Protein AF-A0A4Q2CX83-F1 (afdb_monomer)

Sequence (732 aa):
QSDDSAEPEVEARKTPGPSMASLGTGQSDDDSAEQQGPETEATAHQNNQHPQAMTNVGNTLQAPNEDTPAGISADATKPARRKNPEREASSMPPVKPAGDNRPIKPKNPKRHASILAQTPENEVIFVDLEDLAPKDEEERLKIMKDVITVVKVEDSSVDSQADLEGGTTPSLQLGVLVERYSEETKEMELWDGQGRCHRYKPCVHLKEDYAAWFSIYEACASNYTDTRCLGQPRPKFIDDPQGSLFRCLRQDEYDVMTASEVQKILSSQSIVITQSTGPNIRFDASGIASLNTSLTRETDIQDQSIPDEHGDFSVRVRRGTPKDLLNCSGAPSGMKKSLNALSFPNPLAGIHPSAYATDVRAFFRTGKDKHCVRTLPTEDIRFGLAATEGAHHYWHIDSRGEGTFVRVATGKKIWTLAAPIDPSDVSSTAIWSVDLDVRWLDWSKWRAEMILLNAGDTLTMVLGDIEELDFGHIPDVATTAGLSDFLIFACGIELQNCLCNTSYRPTENPILIETLSKKNSLSPDEALWKYDVSSMPHEARVHNIASRARVRVILREIFSQIVVMDGAGAVQEPWKFLFFPTLAWYIHALKGYYERSFGQDSLAAKELSKEDVPDWNIFYRQLEWTSRRWPELKPLVDDLEQQNVVADNLVYALPPFTILPRDATKAKGDVETGDELFMLGMREGDASYLSVYASCAKFNPLPASGLRRKFEEDEDDGAQAKVQSHKRRREK

Foldseek 3Di:
DYDDDDDDDDDDDDDDDDDDDDDDDDDDDDDDDDDDDDDDDDDDDDDDDDDDDDDDDDDDDDDDDDDDDDDDDDDDDDDDDDDDDDDDDDDDDDDDDDDDDDDDDDDDDDDDDDPDDDDDDDDDDFDALVNVLVDDPVVLVVVVVVVVVVVVVPDVPPPVCVCVVPDPFAADDFPDFAAWPLVPFDWAWFAALVGDTDIDRFTARDPLLVVLVVLLRVLQQVCFDPPVPPRHTHGCCVVPVPPHQAPRDEPVRVVPDALLVVLLCLQRHWYKYPPADDDQAELAPSNLVSQVDDQFDKAWKFFRSDDADVLHSVNRIHIDGNVRLSVLQPDDPSRRTWIKGAFSFDQSHDDDDDSFQVVSVCCVVPCPDPPDPVDDSRRVQDGDIGTHRNHDDFDDQPPLNDWDKDAQQAAKDKDKDKAFPPLQCLQFLQCPALVDDRSDDDSVGIRMHMHMGHNNMMITHHRGHDDSPDRSDCQPLLFPVSVQVLLVVLLCLLCVLLSDLQQQAADPDVLLLVLQCVVPVHHSVRSVLQASRGNDDPSNLLSSLLSNLVSVVVVVVSQLFKFKAFPVRHTDRCCLQPRLLLSLLQLQLSVLSLCRHQNPPRPNVVVDDPSPRRDPSSSNVSSVQSQVLDPSNVVSNVVCVVVVPDNRGSDDPRGHMHMDGDPCPPDPPPDQDPVSSSVSRDTSNSVSSVVSVVVSVVVDPPPPVPPPDDPPPPPCPPDDDDDDDDDDDDDD

Secondary structure (DSSP, 8-state):
-------------------------------------------------------------PPPPP-----------PPP-PPPPP-PPPPPPPPPP-----PPPP-PPPPP--------SS------HHHHTT--HHHHHHHHHHHHHHHHHH----HHHHHHHH--PPBP--S-----GGGGPPPEEEEBTTS-EEEE----S-HHHHHHHHHHHHHHHHTSB--TTTSS-B-HHHH-SSSSSEEEEEHHHHTT--HHHHHHHTTT-EEEEES-------SSHHHHTTSSS-TT--EEEEETTSPPBTTB-GGGEEEE-HHHHHHHHTS-GGG---EEEEEEE-TT---PPPSS-HHHHHHHHHTTSTTS-SS--HHHH-EEEEE-TT----S-PPGGG---EEE--SSEEEEEEEEESSGGGGGBTTTTTTT--SSS--TTTEEEEEEEEETT-EEEPPPS---TT--SSSP-TTSHHHHHHHHHHHHHHHHGGGG-GGGTSBP--HHHHHHHHHHHT--HHHHHHHTT-BS--HHHHHHHHHHHHHHHHHHHHHHHHEEEEETT--EE-HIIIIIHHHHHHHHHHHHHHHHHHHSTT-SHHHHS-TTTSPPHHHHHHHHHHHHHTSTTHHHHHHHHHHTT----BS---PPPEEEEE------------HHHHHHHH--HHHHHHHHHHHHHHHH-----SS--------------------------

pLDDT: mean 73.63, std 24.72, range [24.19, 98.38]

Radius of gyration: 35.77 Å; Cα contacts (8 Å, |Δi|>4): 859; chains: 1; bounding box: 147×89×97 Å

Structure (mmCIF, N/CA/C/O backbone):
data_AF-A0A4Q2CX83-F1
#
_entry.id   AF-A0A4Q2CX83-F1
#
loop_
_atom_site.group_PDB
_atom_site.id
_atom_site.type_symbol
_atom_site.label_atom_id
_atom_site.label_alt_id
_atom_site.label_comp_id
_atom_site.label_asym_id
_atom_site.label_entity_id
_atom_site.label_seq_id
_atom_site.pdbx_PDB_ins_code
_atom_site.Cartn_x
_atom_site.Cartn_y
_atom_site.Cartn_z
_atom_site.occupancy
_atom_site.B_iso_or_equiv
_atom_site.auth_seq_id
_atom_site.auth_comp_id
_atom_site.auth_asym_id
_atom_site.auth_atom_id
_atom_site.pdbx_PDB_model_num
ATOM 1 N N . GLN A 1 1 ? 44.000 -29.930 -49.676 1.00 34.66 1 GLN A N 1
ATOM 2 C CA . GLN A 1 1 ? 45.086 -29.331 -50.473 1.00 34.66 1 GLN A CA 1
ATOM 3 C C . GLN A 1 1 ? 45.389 -27.966 -49.870 1.00 34.66 1 GLN A C 1
ATOM 5 O O . GLN A 1 1 ? 44.707 -27.013 -50.217 1.00 34.66 1 GLN A O 1
ATOM 10 N N . SER A 1 2 ? 46.314 -27.824 -48.927 1.00 31.89 2 SER A N 1
ATOM 11 C CA . SER A 1 2 ? 47.031 -28.816 -48.092 1.00 31.89 2 SER A CA 1
ATOM 12 C C . SER A 1 2 ? 47.920 -28.025 -47.121 1.00 31.89 2 SER A C 1
ATOM 14 O O . SER A 1 2 ? 48.498 -27.042 -47.573 1.00 31.89 2 SER A O 1
ATOM 16 N N . ASP A 1 3 ? 47.934 -28.414 -45.840 1.00 38.78 3 ASP A N 1
ATOM 17 C CA . ASP A 1 3 ? 49.103 -28.816 -45.014 1.00 38.78 3 ASP A CA 1
ATOM 18 C C . ASP A 1 3 ? 50.412 -27.986 -45.170 1.00 38.78 3 ASP A C 1
ATOM 20 O O . ASP A 1 3 ? 50.808 -27.645 -46.279 1.00 38.78 3 ASP A O 1
ATOM 24 N N . ASP A 1 4 ? 51.172 -27.589 -44.140 1.00 40.78 4 ASP A N 1
ATOM 25 C CA . ASP A 1 4 ? 51.413 -28.078 -42.761 1.00 40.78 4 ASP A CA 1
ATOM 26 C C . ASP A 1 4 ? 51.651 -26.863 -41.811 1.00 40.78 4 ASP A C 1
ATOM 28 O O . ASP A 1 4 ? 51.996 -25.788 -42.300 1.00 40.78 4 ASP A O 1
ATOM 32 N N . SER A 1 5 ? 51.400 -26.823 -40.489 1.00 42.44 5 SER A N 1
ATOM 33 C CA . SER A 1 5 ? 51.542 -27.734 -39.322 1.00 42.44 5 SER A CA 1
ATOM 34 C C . SER A 1 5 ? 52.844 -27.542 -38.499 1.00 42.44 5 SER A C 1
ATOM 36 O O . SER A 1 5 ? 53.942 -27.573 -39.049 1.00 42.44 5 SER A O 1
ATOM 38 N N . ALA A 1 6 ? 52.703 -27.285 -37.180 1.00 32.19 6 ALA A N 1
ATOM 39 C CA . ALA A 1 6 ? 53.741 -27.369 -36.129 1.00 32.19 6 ALA A CA 1
ATOM 40 C C . ALA A 1 6 ? 53.167 -27.071 -34.713 1.00 32.19 6 ALA A C 1
ATOM 42 O O . ALA A 1 6 ? 52.723 -25.954 -34.454 1.00 32.19 6 ALA A O 1
ATOM 43 N N . GLU A 1 7 ? 53.245 -28.035 -33.787 1.00 39.78 7 GLU A N 1
ATOM 44 C CA . GLU A 1 7 ? 53.221 -27.823 -32.317 1.00 39.78 7 GLU A CA 1
ATOM 45 C C . GLU A 1 7 ? 54.660 -28.004 -31.750 1.00 39.78 7 GLU A C 1
ATOM 47 O O . GLU A 1 7 ? 55.573 -28.245 -32.552 1.00 39.78 7 GLU A O 1
ATOM 52 N N . PRO A 1 8 ? 54.926 -27.870 -30.425 1.00 52.19 8 PRO A N 1
ATOM 53 C CA . PRO A 1 8 ? 54.722 -29.026 -29.525 1.00 52.19 8 PRO A CA 1
ATOM 54 C C . PRO A 1 8 ? 54.350 -28.729 -28.043 1.00 52.19 8 PRO A C 1
ATOM 56 O O . PRO A 1 8 ? 54.539 -27.627 -27.539 1.00 52.19 8 PRO A O 1
ATOM 59 N N . GLU A 1 9 ? 53.855 -29.785 -27.378 1.00 31.70 9 GLU A N 1
ATOM 60 C CA . GLU A 1 9 ? 54.014 -30.250 -25.969 1.00 31.70 9 GLU A CA 1
ATOM 61 C C . GLU A 1 9 ? 54.368 -29.234 -24.843 1.00 31.70 9 GLU A C 1
ATOM 63 O O . GLU A 1 9 ? 55.330 -28.481 -24.937 1.00 31.70 9 GLU A O 1
ATOM 68 N N . VAL A 1 10 ? 53.636 -29.107 -23.719 1.00 35.09 10 VAL A N 1
ATOM 69 C CA . VAL A 1 10 ? 53.186 -30.085 -22.684 1.00 35.09 10 VAL A CA 1
ATOM 70 C C . VAL A 1 10 ? 54.284 -30.542 -21.700 1.00 35.09 10 VAL A C 1
ATOM 72 O O . VAL A 1 10 ? 55.057 -31.442 -21.998 1.00 35.09 10 VAL A O 1
ATOM 75 N N . GLU A 1 11 ? 54.228 -30.046 -20.452 1.00 28.44 11 GLU A N 1
ATOM 76 C CA . GLU A 1 11 ? 54.515 -30.843 -19.239 1.00 28.44 11 GLU A CA 1
ATOM 77 C C . GLU A 1 11 ? 53.753 -30.286 -18.006 1.00 28.44 11 GLU A C 1
ATOM 79 O O . GLU A 1 11 ? 53.008 -29.312 -18.135 1.00 28.44 11 GLU A O 1
ATOM 84 N N . ALA A 1 12 ? 53.819 -30.938 -16.831 1.00 30.22 12 ALA A N 1
ATOM 85 C CA . ALA A 1 12 ? 52.777 -30.804 -15.796 1.00 30.22 12 ALA A CA 1
ATOM 86 C C . ALA A 1 12 ? 53.222 -30.964 -14.318 1.00 30.22 12 ALA A C 1
ATOM 88 O O . ALA A 1 12 ? 54.310 -31.440 -14.016 1.00 30.22 12 ALA A O 1
ATOM 89 N N . ARG A 1 13 ? 52.258 -30.713 -13.404 1.00 29.64 13 ARG A N 1
ATOM 90 C CA . ARG A 1 13 ? 52.154 -31.179 -11.992 1.00 29.64 13 ARG A CA 1
ATOM 91 C C . ARG A 1 13 ? 53.110 -30.597 -10.922 1.00 29.64 13 ARG A C 1
ATOM 93 O O . ARG A 1 13 ? 54.205 -31.121 -10.737 1.00 29.64 13 ARG A O 1
ATOM 100 N N . LYS A 1 14 ? 52.555 -29.804 -9.983 1.00 27.80 14 LYS A N 1
ATOM 101 C CA . LYS A 1 14 ? 52.144 -30.272 -8.621 1.00 27.80 14 LYS A CA 1
ATOM 102 C C . LYS A 1 14 ? 51.639 -29.151 -7.693 1.00 27.80 14 LYS A C 1
ATOM 104 O O . LYS A 1 14 ? 52.193 -28.063 -7.671 1.00 27.80 14 LYS A O 1
ATOM 109 N N . THR A 1 15 ? 50.657 -29.484 -6.852 1.00 36.75 15 THR A N 1
ATOM 110 C CA . THR A 1 15 ? 50.364 -28.813 -5.567 1.00 36.75 15 THR A CA 1
ATOM 111 C C . THR A 1 15 ? 51.255 -29.394 -4.452 1.00 36.75 15 THR A C 1
ATOM 113 O O . THR A 1 15 ? 51.745 -30.522 -4.596 1.00 36.75 15 THR A O 1
ATOM 116 N N . PRO A 1 16 ? 51.526 -28.637 -3.370 1.00 32.84 16 PRO A N 1
ATOM 117 C CA . PRO A 1 16 ? 50.689 -28.752 -2.163 1.00 32.84 16 PRO A CA 1
ATOM 118 C C . PRO A 1 16 ? 50.473 -27.419 -1.400 1.00 32.84 16 PRO A C 1
ATOM 120 O O . PRO A 1 16 ? 51.129 -26.419 -1.667 1.00 32.84 16 PRO A O 1
ATOM 123 N N . GLY A 1 17 ? 49.591 -27.433 -0.395 1.00 26.27 17 GLY A N 1
ATOM 124 C CA . GLY A 1 17 ? 49.639 -26.521 0.767 1.00 26.27 17 GLY A CA 1
ATOM 125 C C . GLY A 1 17 ? 49.814 -27.351 2.051 1.00 26.27 17 GLY A C 1
ATOM 126 O O . GLY A 1 17 ? 50.262 -28.495 1.948 1.00 26.27 17 GLY A O 1
ATOM 127 N N . PRO A 1 18 ? 49.337 -26.906 3.228 1.00 52.50 18 PRO A N 1
ATOM 128 C CA . PRO A 1 18 ? 49.248 -25.539 3.757 1.00 52.50 18 PRO A CA 1
ATOM 129 C C . PRO A 1 18 ? 50.040 -25.398 5.090 1.00 52.50 18 PRO A C 1
ATOM 131 O O . PRO A 1 18 ? 50.515 -26.390 5.639 1.00 52.50 18 PRO A O 1
ATOM 134 N N . SER A 1 19 ? 50.146 -24.193 5.668 1.00 26.09 19 SER A N 1
ATOM 135 C CA . SER A 1 19 ? 50.597 -24.004 7.066 1.00 26.09 19 SER A CA 1
ATOM 136 C C . SER A 1 19 ? 50.026 -22.720 7.688 1.00 26.09 19 SER A C 1
ATOM 138 O O . SER A 1 19 ? 49.602 -21.823 6.963 1.00 26.09 19 SER A O 1
ATOM 140 N N . MET A 1 20 ? 50.001 -22.644 9.023 1.00 26.89 20 MET A N 1
ATOM 141 C CA . MET A 1 20 ? 49.438 -21.538 9.817 1.00 26.89 20 MET A CA 1
ATOM 142 C C . MET A 1 20 ? 50.516 -20.670 10.497 1.00 26.89 20 MET A C 1
ATOM 144 O O . MET A 1 20 ? 51.664 -21.096 10.603 1.00 26.89 20 MET A O 1
ATOM 148 N N . ALA A 1 21 ? 50.054 -19.558 11.097 1.00 26.38 21 ALA A N 1
ATOM 149 C CA . ALA A 1 21 ? 50.660 -18.825 12.225 1.00 26.38 21 ALA A CA 1
ATOM 150 C C . ALA A 1 21 ? 51.929 -17.978 11.936 1.00 26.38 21 ALA A C 1
ATOM 152 O O . ALA A 1 21 ? 52.678 -18.272 11.015 1.00 26.38 21 ALA A O 1
ATOM 153 N N . SER A 1 22 ? 52.268 -16.926 12.704 1.00 24.97 22 SER A N 1
ATOM 154 C CA . SER A 1 22 ? 51.483 -16.008 13.574 1.00 24.97 22 SER A CA 1
ATOM 155 C C . SER A 1 22 ? 52.403 -14.914 14.157 1.00 24.97 22 SER A C 1
ATOM 157 O O . SER A 1 22 ? 53.500 -15.275 14.569 1.00 24.97 22 SER A O 1
ATOM 159 N N . LEU A 1 23 ? 51.896 -13.683 14.364 1.00 26.09 23 LEU A N 1
ATOM 160 C CA . LEU A 1 23 ? 52.463 -12.612 15.230 1.00 26.09 23 LEU A CA 1
ATOM 161 C C . LEU A 1 23 ? 53.869 -12.061 14.860 1.00 26.09 23 LEU A C 1
ATOM 163 O O . LEU A 1 23 ? 54.742 -12.792 14.412 1.00 26.09 23 LEU A O 1
ATOM 167 N N . GLY A 1 24 ? 54.123 -10.763 15.102 1.00 24.19 24 GLY A N 1
ATOM 168 C CA . GLY A 1 24 ? 55.464 -10.174 14.901 1.00 24.19 24 GLY A CA 1
ATOM 169 C C . GLY A 1 24 ? 55.530 -8.640 14.853 1.00 24.19 24 GLY A C 1
ATOM 170 O O . GLY A 1 24 ? 55.599 -8.055 13.782 1.00 24.19 24 GLY A O 1
ATOM 171 N N . THR A 1 25 ? 55.520 -8.000 16.021 1.00 27.34 25 THR A N 1
ATOM 172 C CA . THR A 1 25 ? 55.659 -6.547 16.275 1.00 27.34 25 THR A CA 1
ATOM 173 C C . THR A 1 25 ? 56.993 -5.904 15.845 1.00 27.34 25 THR A C 1
ATOM 175 O O . THR A 1 25 ? 58.035 -6.546 15.957 1.00 27.34 25 THR A O 1
ATOM 178 N N . GLY A 1 26 ? 56.970 -4.596 15.538 1.00 25.73 26 GLY A N 1
ATOM 179 C CA . GLY A 1 26 ? 58.136 -3.690 15.409 1.00 25.73 26 GLY A CA 1
ATOM 180 C C . GLY A 1 26 ? 57.902 -2.654 14.294 1.00 25.73 26 GLY A C 1
ATOM 181 O O . GLY A 1 26 ? 57.670 -3.072 13.166 1.00 25.73 26 GLY A O 1
ATOM 182 N N . GLN A 1 27 ? 57.806 -1.330 14.477 1.00 27.36 27 GLN A N 1
ATOM 183 C CA . GLN A 1 27 ? 58.277 -0.340 15.473 1.00 27.36 27 GLN A CA 1
ATOM 184 C C . GLN A 1 27 ? 59.699 0.225 15.251 1.00 27.36 27 GLN A C 1
ATOM 186 O O . GLN A 1 27 ? 60.683 -0.352 15.707 1.00 27.36 27 GLN A O 1
ATOM 191 N N . SER A 1 28 ? 59.732 1.397 14.603 1.00 29.75 28 SER A N 1
ATOM 192 C CA . SER A 1 28 ? 60.706 2.507 14.689 1.00 29.75 28 SER A CA 1
ATOM 193 C C . SER A 1 28 ? 60.140 3.624 13.780 1.00 29.75 28 SER A C 1
ATOM 195 O O . SER A 1 28 ? 59.914 3.331 12.605 1.00 29.75 28 SER A O 1
ATOM 197 N N . ASP A 1 29 ? 59.688 4.806 14.210 1.00 28.02 29 ASP A N 1
ATOM 198 C CA . ASP A 1 29 ? 60.193 5.819 15.169 1.00 28.02 29 ASP A CA 1
ATOM 199 C C . ASP A 1 29 ? 61.267 6.761 14.562 1.00 28.02 29 ASP A C 1
ATOM 201 O O . ASP A 1 29 ? 62.031 6.342 13.693 1.00 28.02 29 ASP A O 1
ATOM 205 N N . ASP A 1 30 ? 61.264 8.019 15.040 1.00 31.08 30 ASP A N 1
ATOM 206 C CA . ASP A 1 30 ? 62.107 9.192 14.695 1.00 31.08 30 ASP A CA 1
ATOM 207 C C . ASP A 1 30 ? 61.938 9.766 13.256 1.00 31.08 30 ASP A C 1
ATOM 209 O O . ASP A 1 30 ? 61.782 9.032 12.283 1.00 31.08 30 ASP A O 1
ATOM 213 N N . ASP A 1 31 ? 61.958 11.080 12.976 1.00 29.61 31 ASP A N 1
ATOM 214 C CA . ASP A 1 31 ? 62.074 12.331 13.765 1.00 29.61 31 ASP A CA 1
ATOM 215 C C . ASP A 1 31 ? 61.692 13.512 12.810 1.00 29.61 31 ASP A C 1
ATOM 217 O O . ASP A 1 31 ? 61.721 13.329 11.592 1.00 29.61 31 ASP A O 1
ATOM 221 N N . SER A 1 32 ? 61.444 14.781 13.170 1.00 32.75 32 SER A N 1
ATOM 222 C CA . SER A 1 32 ? 60.912 15.473 14.362 1.00 32.75 32 SER A CA 1
ATOM 223 C C . SER A 1 32 ? 60.866 16.995 14.072 1.00 32.75 32 SER A C 1
ATOM 225 O O . SER A 1 32 ? 61.364 17.442 13.039 1.00 32.75 32 SER A O 1
ATOM 227 N N . ALA A 1 33 ? 60.363 17.775 15.042 1.00 28.78 33 ALA A N 1
ATOM 228 C CA . ALA A 1 33 ? 60.501 19.235 15.217 1.00 28.78 33 ALA A CA 1
ATOM 229 C C . ALA A 1 33 ? 59.530 20.198 14.482 1.00 28.78 33 ALA A C 1
ATOM 231 O O . ALA A 1 33 ? 59.218 20.014 13.312 1.00 28.78 33 ALA A O 1
ATOM 232 N N . GLU A 1 34 ? 59.124 21.340 15.063 1.00 33.00 34 GLU A N 1
ATOM 233 C CA . GLU A 1 34 ? 58.799 21.709 16.466 1.00 33.00 34 GLU A CA 1
ATOM 234 C C . GLU A 1 34 ? 58.320 23.193 16.515 1.00 33.00 34 GLU A C 1
ATOM 236 O O . GLU A 1 34 ? 58.448 23.913 15.528 1.00 33.00 34 GLU A O 1
ATOM 241 N N . GLN A 1 35 ? 57.908 23.668 17.705 1.00 30.73 35 GLN A N 1
ATOM 242 C CA . GLN A 1 35 ? 57.726 25.086 18.112 1.00 30.73 35 GLN A CA 1
ATOM 243 C C . GLN A 1 35 ? 56.470 25.826 17.580 1.00 30.73 35 GLN A C 1
ATOM 245 O O . GLN A 1 35 ? 56.111 25.710 16.416 1.00 30.73 35 GLN A O 1
ATOM 250 N N . GLN A 1 36 ? 55.762 26.650 18.371 1.00 28.73 36 GLN A N 1
ATOM 251 C CA . GLN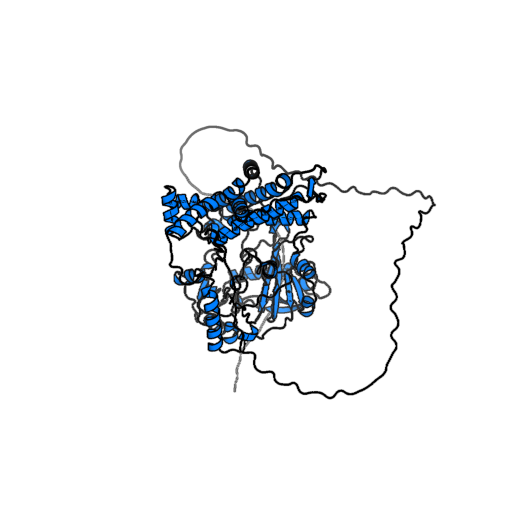 A 1 36 ? 55.801 26.896 19.829 1.00 28.73 36 GLN A CA 1
ATOM 252 C C . GLN A 1 36 ? 54.447 27.472 20.316 1.00 28.73 36 GLN A C 1
ATOM 254 O O . GLN A 1 36 ? 53.640 27.924 19.506 1.00 28.73 36 GLN A O 1
ATOM 259 N N . GLY A 1 37 ? 54.202 27.451 21.636 1.00 26.81 37 GLY A N 1
ATOM 260 C CA . GLY A 1 37 ? 53.048 28.107 22.286 1.00 26.81 37 GLY A CA 1
ATOM 261 C C . GLY A 1 37 ? 53.234 29.630 22.488 1.00 26.81 37 GLY A C 1
ATOM 262 O O . GLY A 1 37 ? 54.057 30.208 21.775 1.00 26.81 37 GLY A O 1
ATOM 263 N N . PRO A 1 38 ? 52.533 30.297 23.442 1.00 52.22 38 PRO A N 1
ATOM 264 C CA . PRO A 1 38 ? 52.280 29.777 24.800 1.00 52.22 38 PRO A CA 1
ATOM 265 C C . PRO A 1 38 ? 50.868 30.029 25.414 1.00 52.22 38 PRO A C 1
ATOM 267 O O . PRO A 1 38 ? 50.110 30.855 24.924 1.00 52.22 38 PRO A O 1
ATOM 270 N N . GLU A 1 39 ? 50.570 29.275 26.488 1.00 37.28 39 GLU A N 1
ATOM 271 C CA . GLU A 1 39 ? 50.046 29.670 27.833 1.00 37.28 39 GLU A CA 1
ATOM 272 C C . GLU A 1 39 ? 48.935 30.752 27.982 1.00 37.28 39 GLU A C 1
ATOM 274 O O . GLU A 1 39 ? 48.947 31.770 27.302 1.00 37.28 39 GLU A O 1
ATOM 279 N N . THR A 1 40 ? 47.960 30.670 28.908 1.00 33.62 40 THR A N 1
ATOM 280 C CA . THR A 1 40 ? 47.662 29.768 30.066 1.00 33.62 40 THR A CA 1
ATOM 281 C C . THR A 1 40 ? 46.112 29.761 30.317 1.00 33.62 40 THR A C 1
ATOM 283 O O . THR A 1 40 ? 45.386 30.190 29.428 1.00 33.62 40 THR A O 1
ATOM 286 N N . GLU A 1 41 ? 45.447 29.293 31.394 1.00 30.48 41 GLU A N 1
ATOM 287 C CA . GLU A 1 41 ? 45.810 28.914 32.782 1.00 30.48 41 GLU A CA 1
ATOM 288 C C . GLU A 1 41 ? 44.884 27.797 33.371 1.00 30.48 41 GLU A C 1
ATOM 290 O O . GLU A 1 41 ? 44.577 26.834 32.673 1.00 30.48 41 GLU A O 1
ATOM 295 N N . ALA A 1 42 ? 44.480 27.873 34.652 1.00 31.61 42 ALA A N 1
ATOM 296 C CA . ALA A 1 42 ? 43.687 26.890 35.410 1.00 31.61 42 ALA A CA 1
ATOM 297 C C . ALA A 1 42 ? 42.165 27.220 35.426 1.00 31.61 42 ALA A C 1
ATOM 299 O O . ALA A 1 42 ? 41.753 28.258 34.921 1.00 31.61 42 ALA A O 1
ATOM 300 N N . THR A 1 43 ? 41.216 26.443 35.983 1.00 30.77 43 THR A N 1
ATOM 301 C CA . THR A 1 43 ? 41.161 25.227 36.854 1.00 30.77 43 THR A CA 1
ATOM 302 C C . THR A 1 43 ? 39.806 24.506 36.529 1.00 30.77 43 THR A C 1
ATOM 304 O O . THR A 1 43 ? 39.009 25.084 35.799 1.00 30.77 43 THR A O 1
ATOM 307 N N . ALA A 1 44 ? 39.364 23.314 36.977 1.00 30.38 44 ALA A N 1
ATOM 308 C CA . ALA A 1 44 ? 39.766 22.341 38.008 1.00 30.38 44 ALA A CA 1
ATOM 309 C C . ALA A 1 44 ? 39.244 20.904 37.676 1.00 30.38 44 ALA A C 1
ATOM 311 O O . ALA A 1 44 ? 39.210 20.505 36.516 1.00 30.38 44 ALA A O 1
ATOM 312 N N . HIS A 1 45 ? 38.814 20.125 38.684 1.00 32.66 45 HIS A N 1
ATOM 313 C CA . HIS A 1 45 ? 38.195 18.791 38.562 1.00 32.66 45 HIS A CA 1
ATOM 314 C C . HIS A 1 45 ? 36.926 18.662 39.427 1.00 32.66 45 HIS A C 1
ATOM 316 O O . HIS A 1 45 ? 36.905 19.219 40.523 1.00 32.66 45 HIS A O 1
ATOM 322 N N . GLN A 1 46 ? 35.969 17.799 39.040 1.00 29.16 46 GLN A N 1
ATOM 323 C CA . GLN A 1 46 ? 35.741 16.496 39.712 1.00 29.16 46 GLN A CA 1
ATOM 324 C C . GLN A 1 46 ? 34.633 15.634 39.060 1.00 29.16 46 GLN A C 1
ATOM 326 O O . GLN A 1 46 ? 33.684 16.151 38.491 1.00 29.16 46 GLN A O 1
ATOM 331 N N . ASN A 1 47 ? 34.775 14.311 39.228 1.00 27.73 47 ASN A N 1
ATOM 332 C CA . ASN A 1 47 ? 33.764 13.241 39.141 1.00 27.73 47 ASN A CA 1
ATOM 333 C C . ASN A 1 47 ? 32.867 13.124 37.888 1.00 27.73 47 ASN A C 1
ATOM 335 O O . ASN A 1 47 ? 31.760 13.650 37.859 1.00 27.73 47 ASN A O 1
ATOM 339 N N . ASN A 1 48 ? 33.247 12.219 36.976 1.00 29.44 48 ASN A N 1
ATOM 340 C CA . ASN A 1 48 ? 32.285 11.454 36.171 1.00 29.44 48 ASN A CA 1
ATOM 341 C C . ASN A 1 48 ? 32.068 10.067 36.804 1.00 29.44 48 ASN A C 1
ATOM 343 O O . ASN A 1 48 ? 33.026 9.323 37.011 1.00 29.44 48 ASN A O 1
ATOM 347 N N . GLN A 1 49 ? 30.811 9.705 37.069 1.00 28.72 49 GLN A N 1
ATOM 348 C CA . GLN A 1 49 ? 30.369 8.327 37.320 1.00 28.72 49 GLN A CA 1
ATOM 349 C C . GLN A 1 49 ? 29.331 7.942 36.257 1.00 28.72 49 GLN A C 1
ATOM 351 O O . GLN A 1 49 ? 28.548 8.787 35.831 1.00 28.72 49 GLN A O 1
ATOM 356 N N . HIS A 1 50 ? 29.312 6.675 35.838 1.00 33.81 50 HIS A N 1
ATOM 357 C CA . HIS A 1 50 ? 28.284 6.155 34.931 1.00 33.81 50 HIS A CA 1
ATOM 358 C C . HIS A 1 50 ? 26.901 6.089 35.609 1.00 33.81 50 HIS A C 1
ATOM 360 O O . HIS A 1 50 ? 26.778 5.409 36.630 1.00 33.81 50 HIS A O 1
ATOM 366 N N . PRO A 1 51 ? 25.836 6.611 34.977 1.00 33.62 51 PRO A N 1
ATOM 367 C CA . PRO A 1 51 ? 24.558 5.909 34.900 1.00 33.62 51 PRO A CA 1
ATOM 368 C C . PRO A 1 51 ? 24.696 4.833 33.800 1.00 33.62 51 PRO A C 1
ATOM 370 O O . PRO A 1 51 ? 25.062 5.137 32.670 1.00 33.62 51 PRO A O 1
ATOM 373 N N . GLN A 1 52 ? 24.659 3.531 34.092 1.00 27.66 52 GLN A N 1
ATOM 374 C CA . GLN A 1 52 ? 23.474 2.753 34.480 1.00 27.66 52 GLN A CA 1
ATOM 375 C C . GLN A 1 52 ? 22.304 2.924 33.504 1.00 27.66 52 GLN A C 1
ATOM 377 O O . GLN A 1 52 ? 21.489 3.831 33.642 1.00 27.66 52 GLN A O 1
ATOM 382 N N . ALA A 1 53 ? 22.210 2.001 32.543 1.00 26.81 53 ALA A N 1
ATOM 383 C CA . ALA A 1 53 ? 20.994 1.785 31.770 1.00 26.81 53 ALA A CA 1
ATOM 384 C C . ALA A 1 53 ? 19.905 1.193 32.680 1.00 26.81 53 ALA A C 1
ATOM 386 O O . ALA A 1 53 ? 20.170 0.247 33.426 1.00 26.81 53 ALA A O 1
ATOM 387 N N 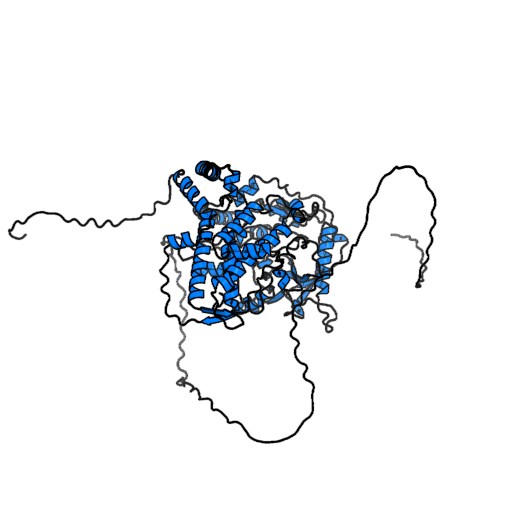. MET A 1 54 ? 18.682 1.724 32.607 1.00 26.94 54 MET A N 1
ATOM 388 C CA . MET A 1 54 ? 17.531 1.117 33.274 1.00 26.94 54 MET A CA 1
ATOM 389 C C . MET A 1 54 ? 16.936 0.024 32.387 1.00 26.94 54 MET A C 1
ATOM 391 O O . MET A 1 54 ? 16.419 0.294 31.308 1.00 26.94 54 MET A O 1
ATOM 395 N N . THR A 1 55 ? 16.993 -1.219 32.856 1.00 27.47 55 THR A N 1
ATOM 396 C CA . THR A 1 55 ? 16.264 -2.342 32.259 1.00 27.47 55 THR A CA 1
ATOM 397 C C . THR A 1 55 ? 14.797 -2.286 32.682 1.00 27.47 55 THR A C 1
ATOM 399 O O . THR A 1 55 ? 14.506 -2.422 33.873 1.00 27.47 55 THR A O 1
ATOM 402 N N . ASN A 1 56 ? 13.874 -2.133 31.731 1.00 29.69 56 ASN A N 1
ATOM 403 C CA . ASN A 1 56 ? 12.442 -2.250 32.012 1.00 29.69 56 ASN A CA 1
ATOM 404 C C . ASN A 1 56 ? 12.088 -3.689 32.420 1.00 29.69 56 ASN A C 1
ATOM 406 O O . ASN A 1 56 ? 12.424 -4.647 31.726 1.00 29.69 56 ASN A O 1
ATOM 410 N N . VAL A 1 57 ? 11.401 -3.839 33.555 1.00 26.48 57 VAL A N 1
ATOM 411 C CA . VAL A 1 57 ? 11.023 -5.145 34.114 1.00 26.48 57 VAL A CA 1
ATOM 412 C C . VAL A 1 57 ? 9.626 -5.533 33.630 1.00 26.48 57 VAL A C 1
ATOM 414 O O . VAL A 1 57 ? 8.621 -5.213 34.262 1.00 26.48 57 VAL A O 1
ATOM 417 N N . GLY A 1 58 ? 9.568 -6.252 32.508 1.00 27.52 58 GLY A N 1
ATOM 418 C CA . GLY A 1 58 ? 8.382 -7.015 32.117 1.00 27.52 58 GLY A CA 1
ATOM 419 C C . GLY A 1 58 ? 8.266 -8.286 32.966 1.00 27.52 58 GLY A C 1
ATOM 420 O O . GLY A 1 58 ? 9.180 -9.109 32.977 1.00 27.52 58 GLY A O 1
ATOM 421 N N . ASN A 1 59 ? 7.162 -8.455 33.697 1.00 27.73 59 ASN A N 1
ATOM 422 C CA . ASN A 1 59 ? 6.956 -9.623 34.561 1.00 27.73 59 ASN A CA 1
ATOM 423 C C . ASN A 1 59 ? 6.542 -10.866 33.756 1.00 27.73 59 ASN A C 1
ATOM 425 O O . ASN A 1 59 ? 5.356 -11.098 33.524 1.00 27.73 59 ASN A O 1
ATOM 429 N N . THR A 1 60 ? 7.506 -11.715 33.400 1.00 29.41 60 THR A N 1
ATOM 430 C CA . THR A 1 60 ? 7.224 -13.056 32.868 1.00 29.41 60 THR A CA 1
ATOM 431 C C . THR A 1 60 ? 6.631 -13.950 33.960 1.00 29.41 60 THR A C 1
ATOM 433 O O . THR A 1 60 ? 7.341 -14.398 34.862 1.00 29.41 60 THR A O 1
ATOM 436 N N . LEU A 1 61 ? 5.332 -14.254 33.875 1.00 29.73 61 LEU A N 1
ATOM 437 C CA . LEU A 1 61 ? 4.705 -15.272 34.721 1.00 29.73 61 LEU A CA 1
ATOM 438 C C . LEU A 1 61 ? 5.236 -16.662 34.343 1.00 29.73 61 LEU A C 1
ATOM 440 O O . LEU A 1 61 ? 4.941 -17.185 33.270 1.00 29.73 61 LEU A O 1
ATOM 444 N N . GLN A 1 62 ? 6.025 -17.263 35.233 1.00 27.95 62 GLN A N 1
ATOM 445 C CA . GLN A 1 62 ? 6.530 -18.623 35.058 1.00 27.95 62 GLN A CA 1
ATOM 446 C C . GLN A 1 62 ? 5.404 -19.652 35.223 1.00 27.95 62 GLN A C 1
ATOM 448 O O . GLN A 1 62 ? 4.663 -19.624 36.207 1.00 27.95 62 GLN A O 1
ATOM 453 N N . ALA A 1 63 ? 5.325 -20.609 34.297 1.00 31.14 63 ALA A N 1
ATOM 454 C CA . ALA A 1 63 ? 4.551 -21.826 34.505 1.00 31.14 63 ALA A CA 1
ATOM 455 C C . ALA A 1 63 ? 5.210 -22.687 35.607 1.00 31.14 63 ALA A C 1
ATOM 457 O O . ALA A 1 63 ? 6.440 -22.787 35.640 1.00 31.14 63 ALA A O 1
ATOM 458 N N . PRO A 1 64 ? 4.437 -23.315 36.511 1.00 35.62 64 PRO A N 1
ATOM 459 C CA . PRO A 1 64 ? 4.991 -24.195 37.533 1.00 35.62 64 PRO A CA 1
ATOM 460 C C . PRO A 1 64 ? 5.416 -25.541 36.929 1.00 35.62 64 PRO A C 1
ATOM 462 O O . PRO A 1 64 ? 4.667 -26.152 36.170 1.00 35.62 64 PRO A O 1
ATOM 465 N N . ASN A 1 65 ? 6.596 -26.032 37.315 1.00 30.11 65 ASN A N 1
ATOM 466 C CA . ASN A 1 65 ? 7.021 -27.396 36.994 1.00 30.11 65 ASN A CA 1
ATOM 467 C C . ASN A 1 65 ? 6.167 -28.417 37.763 1.00 30.11 65 ASN A C 1
ATOM 469 O O . ASN A 1 65 ? 6.033 -28.311 38.984 1.00 30.11 65 ASN A O 1
ATOM 473 N N . GLU A 1 66 ? 5.667 -29.444 37.074 1.00 31.33 66 GLU A N 1
ATOM 474 C CA . GLU A 1 66 ? 5.210 -30.670 37.730 1.00 31.33 66 GLU A CA 1
ATOM 475 C C . GLU A 1 66 ? 6.416 -31.565 38.031 1.00 31.33 66 GLU A C 1
ATOM 477 O O . GLU A 1 66 ? 7.147 -31.953 37.120 1.00 31.33 66 GLU A O 1
ATOM 482 N N . ASP A 1 67 ? 6.605 -31.921 39.302 1.00 36.50 67 ASP A N 1
ATOM 483 C CA . ASP A 1 67 ? 7.586 -32.923 39.720 1.00 36.50 67 ASP A CA 1
ATOM 484 C C . ASP A 1 67 ? 6.896 -34.003 40.568 1.00 36.50 67 ASP A C 1
ATOM 486 O O . ASP A 1 67 ? 5.983 -33.726 41.352 1.00 36.50 67 ASP A O 1
ATOM 490 N N . THR A 1 68 ? 7.269 -35.265 40.359 1.00 38.25 68 THR A N 1
ATOM 491 C CA . THR A 1 68 ? 6.437 -36.421 40.750 1.00 38.25 68 THR A CA 1
ATOM 492 C C . THR A 1 68 ? 6.751 -36.938 42.157 1.00 38.25 68 THR A C 1
ATOM 494 O O . THR A 1 68 ? 7.914 -37.188 42.473 1.00 38.25 68 THR A O 1
ATOM 497 N N . PRO A 1 69 ? 5.727 -37.288 42.958 1.00 41.97 69 PRO A N 1
ATOM 498 C CA . PRO A 1 69 ? 5.857 -38.380 43.924 1.00 41.97 69 PRO A CA 1
ATOM 499 C C . PRO A 1 69 ? 4.827 -39.505 43.705 1.00 41.97 69 PRO A C 1
ATOM 501 O O . PRO A 1 69 ? 3.722 -39.304 43.202 1.00 41.97 69 PRO A O 1
ATOM 504 N N . ALA A 1 70 ? 5.203 -40.730 44.076 1.00 33.03 70 ALA A N 1
ATOM 505 C CA . ALA A 1 70 ? 4.507 -41.943 43.651 1.00 33.03 70 ALA A CA 1
ATOM 506 C C . ALA A 1 70 ? 3.284 -42.343 44.507 1.00 33.03 70 ALA A C 1
ATOM 508 O O . ALA A 1 70 ? 3.386 -42.532 45.715 1.00 33.03 70 ALA A O 1
ATOM 509 N N . GLY A 1 71 ? 2.168 -42.591 43.814 1.00 31.67 71 GLY A N 1
ATOM 510 C CA . GLY A 1 71 ? 1.290 -43.766 43.938 1.00 31.67 71 GLY A CA 1
ATOM 511 C C . GLY A 1 71 ? 0.845 -44.297 45.313 1.00 31.67 71 GLY A C 1
ATOM 512 O O . GLY A 1 71 ? 1.597 -44.968 46.014 1.00 31.67 71 GLY A O 1
ATOM 513 N N . ILE A 1 72 ? -0.470 -44.228 45.557 1.00 30.81 72 ILE A N 1
ATOM 514 C CA . ILE A 1 72 ? -1.235 -45.206 46.353 1.00 30.81 72 ILE A CA 1
ATOM 515 C C . ILE A 1 72 ? -2.435 -45.677 45.515 1.00 30.81 72 ILE A C 1
ATOM 517 O O . ILE A 1 72 ? -3.049 -44.888 44.802 1.00 30.81 72 ILE A O 1
ATOM 521 N N . SER A 1 73 ? -2.767 -46.968 45.600 1.00 32.78 73 SER A N 1
ATOM 522 C CA . SER A 1 73 ? -3.892 -47.594 44.889 1.00 32.78 73 SER A CA 1
ATOM 523 C C . SER A 1 73 ? -5.123 -47.720 45.793 1.00 32.78 73 SER A C 1
ATOM 525 O O . SER A 1 73 ? -5.020 -48.308 46.871 1.00 32.78 73 SER A O 1
ATOM 527 N N . ALA A 1 74 ? -6.293 -47.298 45.310 1.00 31.14 74 ALA A N 1
ATOM 528 C CA . ALA A 1 74 ? -7.598 -47.740 45.804 1.00 31.14 74 ALA A CA 1
ATOM 529 C C . ALA A 1 74 ? -8.643 -47.714 44.671 1.00 31.14 74 ALA A C 1
ATOM 531 O O . ALA A 1 74 ? -8.506 -46.960 43.710 1.00 31.14 74 ALA A O 1
ATOM 532 N N . ASP A 1 75 ? -9.659 -48.567 44.783 1.00 33.09 75 ASP A N 1
ATOM 533 C CA . ASP A 1 75 ? -10.654 -48.860 43.740 1.00 33.09 75 ASP A CA 1
ATOM 534 C C . ASP A 1 75 ? -11.999 -48.129 43.989 1.00 33.09 75 ASP A C 1
ATOM 536 O O . ASP A 1 75 ? -12.250 -47.603 45.074 1.00 33.09 75 ASP A O 1
ATOM 540 N N . ALA A 1 76 ? -12.896 -48.237 43.005 1.00 33.09 76 ALA A N 1
ATOM 541 C CA . ALA A 1 76 ? -14.357 -48.194 43.086 1.00 33.09 76 ALA A CA 1
ATOM 542 C C . ALA A 1 76 ? -15.146 -46.897 42.778 1.00 33.09 76 ALA A C 1
ATOM 544 O O . ALA A 1 76 ? -14.798 -45.763 43.085 1.00 33.09 76 ALA A O 1
ATOM 545 N N . THR A 1 77 ? -16.359 -47.172 42.276 1.00 32.28 77 THR A N 1
ATOM 546 C CA . THR A 1 77 ? -17.562 -46.330 42.092 1.00 32.28 77 THR A CA 1
ATOM 547 C C . THR A 1 77 ? -17.681 -45.393 40.874 1.00 32.28 77 THR A C 1
ATOM 549 O O . THR A 1 77 ? -16.945 -44.443 40.654 1.00 32.28 77 THR A O 1
ATOM 552 N N . LYS A 1 78 ? -18.728 -45.690 40.088 1.00 41.22 78 LYS A N 1
ATOM 553 C CA . LYS A 1 78 ? -19.172 -45.041 38.844 1.00 41.22 78 LYS A CA 1
ATOM 554 C C . LYS A 1 78 ? -19.889 -43.703 39.109 1.00 41.22 78 LYS A C 1
ATOM 556 O O . LYS A 1 78 ? -20.705 -43.661 40.030 1.00 41.22 78 LYS A O 1
ATOM 561 N N . PRO A 1 79 ? -19.797 -42.711 38.206 1.00 35.69 79 PRO A N 1
ATOM 562 C CA . PRO A 1 79 ? -20.842 -41.708 38.001 1.00 35.69 79 PRO A CA 1
ATOM 563 C C . PRO A 1 79 ? -21.885 -42.155 36.948 1.00 35.69 79 PRO A C 1
ATOM 565 O O . PRO A 1 79 ? -21.717 -43.158 36.250 1.00 35.69 79 PRO A O 1
ATOM 568 N N . ALA A 1 80 ? -23.012 -41.440 36.861 1.00 31.89 80 ALA A N 1
ATOM 569 C CA . ALA A 1 80 ? -24.211 -41.896 36.147 1.00 31.89 80 ALA A CA 1
ATOM 570 C C . ALA A 1 80 ? -24.292 -41.488 34.660 1.00 31.89 80 ALA A C 1
ATOM 572 O O . ALA A 1 80 ? -24.008 -40.356 34.272 1.00 31.89 80 ALA A O 1
ATOM 573 N N . ARG A 1 81 ? -24.808 -42.409 33.834 1.00 31.20 81 ARG A N 1
ATOM 574 C CA . ARG A 1 81 ? -25.096 -42.230 32.400 1.00 31.20 81 ARG A CA 1
ATOM 575 C C . ARG A 1 81 ? -26.295 -41.286 32.194 1.00 31.20 81 ARG A C 1
ATOM 577 O O . ARG A 1 81 ? -27.441 -41.731 32.274 1.00 31.20 81 ARG A O 1
ATOM 584 N N . ARG A 1 82 ? -26.054 -39.996 31.923 1.00 34.62 82 ARG A N 1
ATOM 585 C CA . ARG A 1 82 ? -27.110 -39.071 31.452 1.00 34.62 82 ARG A CA 1
ATOM 586 C C . ARG A 1 82 ? -27.621 -39.505 30.068 1.00 34.62 82 ARG A C 1
ATOM 588 O O . ARG A 1 82 ? -26.879 -40.083 29.278 1.00 34.62 82 ARG A O 1
ATOM 595 N N . LYS A 1 83 ? -28.911 -39.271 29.809 1.00 31.48 83 LYS A N 1
ATOM 596 C CA . LYS A 1 83 ? -29.589 -39.628 28.552 1.00 31.48 83 LYS A CA 1
ATOM 597 C C . LYS A 1 83 ? -29.558 -38.449 27.579 1.00 31.48 83 LYS A C 1
ATOM 599 O O . LYS A 1 83 ? -29.912 -37.345 27.984 1.00 31.48 83 LYS A O 1
ATOM 604 N N . ASN A 1 84 ? -29.263 -38.710 26.307 1.00 33.44 84 ASN A N 1
ATOM 605 C CA . ASN A 1 84 ? -29.726 -37.840 25.226 1.00 33.44 84 ASN A CA 1
ATOM 606 C C . ASN A 1 84 ? -31.225 -38.100 24.988 1.00 33.44 84 ASN A C 1
ATOM 608 O O . ASN A 1 84 ? -31.633 -39.264 25.042 1.00 33.44 84 ASN A O 1
ATOM 612 N N . PRO A 1 85 ? -32.042 -37.071 24.709 1.00 42.34 85 PRO A N 1
ATOM 613 C CA . PRO A 1 85 ? -33.318 -37.258 24.034 1.00 42.34 85 PRO A CA 1
ATOM 614 C C . PRO A 1 85 ? -33.073 -37.547 22.545 1.00 42.34 85 PRO A C 1
ATOM 616 O O . PRO A 1 85 ? -32.202 -36.944 21.916 1.00 42.34 85 PRO A O 1
ATOM 619 N N . GLU A 1 86 ? -33.831 -38.482 21.985 1.00 31.27 86 GLU A N 1
ATOM 620 C CA . GLU A 1 86 ? -33.772 -38.828 20.562 1.00 31.27 86 GLU A CA 1
ATOM 621 C C . GLU A 1 86 ? -34.482 -37.752 19.722 1.00 31.27 86 GLU A C 1
ATOM 623 O O . GLU A 1 86 ? -35.465 -37.154 20.162 1.00 31.27 86 GLU A O 1
ATOM 628 N N . ARG A 1 87 ? -33.984 -37.490 18.506 1.00 33.69 87 ARG A N 1
ATOM 629 C CA . ARG A 1 87 ? -34.603 -36.556 17.553 1.00 33.69 87 ARG A CA 1
ATOM 630 C C . ARG A 1 87 ? -35.230 -37.370 16.426 1.00 33.69 87 ARG A C 1
ATOM 632 O O . ARG A 1 87 ? -34.510 -38.006 15.661 1.00 33.69 87 ARG A O 1
ATOM 639 N N . GLU A 1 88 ? -36.558 -37.385 16.364 1.00 32.56 88 GLU A N 1
ATOM 640 C CA . GLU A 1 88 ? -37.310 -38.231 15.431 1.00 32.56 88 GLU A CA 1
ATOM 641 C C . GLU A 1 88 ? -37.009 -37.892 13.962 1.00 32.56 88 GLU A C 1
ATOM 643 O O . GLU A 1 88 ? -36.940 -36.724 13.571 1.00 32.56 88 GLU A O 1
ATOM 648 N N . ALA A 1 89 ? -36.852 -38.927 13.134 1.00 31.89 89 ALA A N 1
ATOM 649 C CA . ALA A 1 89 ? -36.648 -38.786 11.698 1.00 31.89 89 ALA A CA 1
ATOM 650 C C . ALA A 1 89 ? -37.999 -38.754 10.966 1.00 31.89 89 ALA A C 1
ATOM 652 O O . ALA A 1 89 ? -38.737 -39.739 10.962 1.00 31.89 89 ALA A O 1
ATOM 653 N N . SER A 1 90 ? -38.309 -37.627 10.318 1.00 35.91 90 SER A N 1
ATOM 654 C CA . SER A 1 90 ? -39.507 -37.489 9.480 1.00 35.91 90 SER A CA 1
ATOM 655 C C . SER A 1 90 ? -39.428 -38.411 8.258 1.00 35.91 90 SER A C 1
ATOM 657 O O . SER A 1 90 ? -38.438 -38.397 7.524 1.00 35.91 90 SER A O 1
ATOM 659 N N . SER A 1 91 ? -40.462 -39.224 8.036 1.00 32.91 91 SER A N 1
ATOM 660 C CA . SER A 1 91 ? -40.499 -40.216 6.960 1.00 32.91 91 SER A CA 1
ATOM 661 C C . SER A 1 91 ? -41.042 -39.637 5.649 1.00 32.91 91 SER A C 1
ATOM 663 O O . SER A 1 91 ? -42.080 -38.977 5.612 1.00 32.91 91 SER A O 1
ATOM 665 N N . MET A 1 92 ? -40.359 -39.925 4.536 1.00 35.91 92 MET A N 1
ATOM 666 C CA . MET A 1 92 ? -40.874 -39.624 3.196 1.00 35.91 92 MET A CA 1
ATOM 667 C C . MET A 1 92 ? -41.778 -40.760 2.678 1.00 35.91 92 MET A C 1
ATOM 669 O O . MET A 1 92 ? -41.470 -41.933 2.905 1.00 35.91 92 MET A O 1
ATOM 673 N N . PRO A 1 93 ? -42.871 -40.453 1.952 1.00 40.16 93 PRO A N 1
ATOM 674 C CA . PRO A 1 93 ? -43.725 -41.463 1.328 1.00 40.16 93 PRO A CA 1
ATOM 675 C C . PRO A 1 93 ? -43.076 -42.078 0.065 1.00 40.16 93 PRO A C 1
ATOM 677 O O . PRO A 1 93 ? -42.254 -41.433 -0.588 1.00 40.16 93 PRO A O 1
ATOM 680 N N . PRO A 1 94 ? -43.442 -43.319 -0.316 1.00 43.34 94 PRO A N 1
ATOM 681 C CA . PRO A 1 94 ? -42.733 -44.077 -1.348 1.00 43.34 94 PRO A CA 1
ATOM 682 C C . PRO A 1 94 ? -43.144 -43.723 -2.787 1.00 43.34 94 PRO A C 1
ATOM 684 O O . PRO A 1 94 ? -44.328 -43.638 -3.118 1.00 43.34 94 PRO A O 1
ATOM 687 N N . VAL A 1 95 ? -42.152 -43.638 -3.677 1.00 33.44 95 VAL A N 1
ATOM 688 C CA . VAL A 1 95 ? -42.342 -43.513 -5.133 1.00 33.44 95 VAL A CA 1
ATOM 689 C C . VAL A 1 95 ? -42.653 -44.885 -5.751 1.00 33.44 95 VAL A C 1
ATOM 691 O O . VAL A 1 95 ? -41.991 -45.874 -5.441 1.00 33.44 95 VAL A O 1
ATOM 694 N N . LYS A 1 96 ? -43.637 -44.950 -6.660 1.00 39.97 96 LYS A N 1
ATOM 695 C CA . LYS A 1 96 ? -43.913 -46.130 -7.507 1.00 39.97 96 LYS A CA 1
ATOM 696 C C . LYS A 1 96 ? -43.348 -45.940 -8.929 1.00 39.97 96 LYS A C 1
ATOM 698 O O . LYS A 1 96 ? -43.328 -44.807 -9.405 1.00 39.97 96 LYS A O 1
ATOM 703 N N . PRO A 1 97 ? -42.902 -47.012 -9.614 1.00 47.06 97 PRO A N 1
ATOM 704 C CA . PRO A 1 97 ? -42.153 -46.892 -10.866 1.00 47.06 97 PRO A CA 1
ATOM 705 C C . PRO A 1 97 ? -42.998 -46.956 -12.153 1.00 47.06 97 PRO A C 1
ATOM 707 O O . PRO A 1 97 ? -44.007 -47.651 -12.206 1.00 47.06 97 PRO A O 1
ATOM 710 N N . ALA A 1 98 ? -42.440 -46.327 -13.197 1.00 38.09 98 ALA A N 1
ATOM 711 C CA . ALA A 1 98 ? -42.519 -46.640 -14.635 1.00 38.09 98 ALA A CA 1
ATOM 712 C C . ALA A 1 98 ? -43.879 -46.658 -15.378 1.00 38.09 98 ALA A C 1
ATOM 714 O O . ALA A 1 98 ? -44.777 -47.434 -15.068 1.00 38.09 98 ALA A O 1
ATOM 715 N N . GLY A 1 99 ? -43.937 -45.914 -16.497 1.00 33.16 99 GLY A N 1
ATOM 716 C CA . GLY A 1 99 ? -44.900 -46.151 -17.584 1.00 33.16 99 GLY A CA 1
ATOM 717 C C . GLY A 1 99 ? -45.310 -44.924 -18.412 1.00 33.16 99 GLY A C 1
ATOM 718 O O . GLY A 1 99 ? -46.376 -44.380 -18.158 1.00 33.16 99 GLY A O 1
ATOM 719 N N . ASP A 1 100 ? -44.497 -44.495 -19.392 1.00 33.09 100 ASP A N 1
ATOM 720 C CA . ASP A 1 100 ? -44.833 -44.603 -20.836 1.00 33.09 100 ASP A CA 1
ATOM 721 C C . ASP A 1 100 ? -43.781 -43.931 -21.748 1.00 33.09 100 ASP A C 1
ATOM 723 O O . ASP A 1 100 ? -43.300 -42.833 -21.473 1.00 33.09 100 ASP A O 1
ATOM 727 N N . ASN A 1 101 ? -43.464 -44.558 -22.888 1.00 41.75 101 ASN A N 1
ATOM 728 C CA . ASN A 1 101 ? -42.587 -43.992 -23.924 1.00 41.75 101 ASN A CA 1
ATOM 729 C C . ASN A 1 101 ? -43.409 -43.329 -25.040 1.00 41.75 101 ASN A C 1
ATOM 731 O O . ASN A 1 101 ? -44.172 -44.017 -25.721 1.00 41.75 101 ASN A O 1
ATOM 735 N N . ARG A 1 102 ? -43.185 -42.037 -25.334 1.00 36.59 102 ARG A N 1
ATOM 736 C CA . ARG A 1 102 ? -43.629 -41.407 -26.599 1.00 36.59 102 ARG A CA 1
ATOM 737 C C . ARG A 1 102 ? -42.575 -40.433 -27.151 1.00 36.59 102 ARG A C 1
ATOM 739 O O . ARG A 1 102 ? -42.170 -39.528 -26.427 1.00 36.59 102 ARG A O 1
ATOM 746 N N . PRO A 1 103 ? -42.146 -40.565 -28.422 1.00 37.81 103 PRO A N 1
ATOM 747 C CA . PRO A 1 103 ? -41.133 -39.687 -29.003 1.00 37.81 103 PRO A CA 1
ATOM 748 C C . PRO A 1 103 ? -41.733 -38.342 -29.440 1.00 37.81 103 PRO A C 1
ATOM 750 O O . PRO A 1 103 ? -42.624 -38.289 -30.291 1.00 37.81 103 PRO A O 1
ATOM 753 N N . ILE A 1 104 ? -41.210 -37.240 -28.901 1.00 33.94 104 ILE A N 1
ATOM 754 C CA . ILE A 1 104 ? -41.553 -35.881 -29.341 1.00 33.94 104 ILE A CA 1
ATOM 755 C C . ILE A 1 104 ? -40.590 -35.467 -30.462 1.00 33.94 104 ILE A C 1
ATOM 757 O O . ILE A 1 104 ? -39.374 -35.498 -30.294 1.00 33.94 104 ILE A O 1
ATOM 761 N N . LYS A 1 105 ? -41.134 -35.084 -31.624 1.00 35.31 105 LYS A N 1
ATOM 762 C CA . LYS A 1 105 ? -40.338 -34.598 -32.766 1.00 35.31 105 LYS A CA 1
ATOM 763 C C . LYS A 1 105 ? -39.755 -33.203 -32.482 1.00 35.31 105 LYS A C 1
ATOM 765 O O . LYS A 1 105 ? -40.466 -32.379 -31.900 1.00 35.31 105 LYS A O 1
ATOM 770 N N . PRO A 1 106 ? -38.533 -32.891 -32.955 1.00 35.34 106 PRO A N 1
ATOM 771 C CA . PRO A 1 106 ? -37.973 -31.549 -32.834 1.00 35.34 106 PRO A CA 1
ATOM 772 C C . PRO A 1 106 ? -38.811 -30.529 -33.619 1.00 35.34 106 PRO A C 1
ATOM 774 O O . PRO A 1 106 ? -39.292 -30.810 -34.720 1.00 35.34 106 PRO A O 1
ATOM 777 N N . LYS A 1 107 ? -38.962 -29.325 -33.059 1.00 33.47 107 LYS A N 1
ATOM 778 C CA . LYS A 1 107 ? -39.479 -28.142 -33.760 1.00 33.47 107 LYS A CA 1
ATOM 779 C C . LYS A 1 107 ? -38.330 -27.161 -33.967 1.00 33.47 107 LYS A C 1
ATOM 781 O O . LYS A 1 107 ? -37.628 -26.842 -33.014 1.00 33.47 107 LYS A O 1
ATOM 786 N N . ASN A 1 108 ? -38.175 -26.666 -35.193 1.00 33.16 108 ASN A N 1
ATOM 787 C CA . ASN A 1 108 ? -37.157 -25.667 -35.519 1.00 33.16 108 ASN A CA 1
ATOM 788 C C . ASN A 1 108 ? -37.370 -24.377 -34.701 1.00 33.16 108 ASN A C 1
ATOM 790 O O . ASN A 1 108 ? -38.522 -23.944 -34.563 1.00 33.16 108 ASN A O 1
ATOM 794 N N . PRO A 1 109 ? -36.298 -23.722 -34.219 1.00 34.06 109 PRO A N 1
ATOM 795 C CA . PRO A 1 109 ? -36.407 -22.410 -33.597 1.00 34.06 109 PRO A CA 1
ATOM 796 C C . PRO A 1 109 ? -36.868 -21.376 -34.632 1.00 34.06 109 PRO A C 1
ATOM 798 O O . PRO A 1 109 ? -36.377 -21.334 -35.762 1.00 34.06 109 PRO A O 1
ATOM 801 N N . LYS A 1 110 ? -37.821 -20.520 -34.250 1.00 32.41 110 LYS A N 1
ATOM 802 C CA . LYS A 1 110 ? -38.183 -19.345 -35.051 1.00 32.41 110 LYS A CA 1
ATOM 803 C C . LYS A 1 110 ? -37.169 -18.235 -34.795 1.00 32.41 110 LYS A C 1
ATOM 805 O O . LYS A 1 110 ? -36.857 -17.949 -33.644 1.00 32.41 110 LYS A O 1
ATOM 810 N N . ARG A 1 111 ? -36.727 -17.560 -35.861 1.00 37.12 111 ARG A N 1
ATOM 811 C CA . ARG A 1 111 ? -36.038 -16.267 -35.750 1.00 37.12 111 ARG A CA 1
ATOM 812 C C . ARG A 1 111 ? -36.934 -15.288 -34.987 1.00 37.12 111 ARG A C 1
ATOM 814 O O . ARG A 1 111 ? -38.054 -15.040 -35.431 1.00 37.12 111 ARG A O 1
ATOM 821 N N . HIS A 1 112 ? -36.422 -14.712 -33.905 1.00 29.75 112 HIS A N 1
ATOM 822 C CA . HIS A 1 112 ? -36.918 -13.436 -33.406 1.00 29.75 112 HIS A CA 1
ATOM 823 C C . HIS A 1 112 ? -36.136 -12.307 -34.080 1.00 29.75 112 HIS A C 1
ATOM 825 O O . HIS A 1 112 ? -34.926 -12.393 -34.265 1.00 29.75 112 HIS A O 1
ATOM 831 N N . ALA A 1 113 ? -36.863 -11.269 -34.470 1.00 32.22 113 ALA A N 1
ATOM 832 C CA . ALA A 1 113 ? -36.350 -9.986 -34.923 1.00 32.22 113 ALA A CA 1
ATOM 833 C C . ALA A 1 113 ? -37.203 -8.897 -34.254 1.00 32.22 113 ALA A C 1
ATOM 835 O O . ALA A 1 113 ? -38.290 -9.203 -33.761 1.00 32.22 113 ALA A O 1
ATOM 836 N N . SER A 1 114 ? -36.735 -7.647 -34.280 1.00 33.19 114 SER A N 1
ATOM 837 C CA . SER A 1 114 ? -37.355 -6.488 -33.617 1.00 33.19 114 SER A CA 1
ATOM 838 C C . SER A 1 114 ? -37.262 -6.478 -32.082 1.00 33.19 114 SER A C 1
ATOM 840 O O . SER A 1 114 ? -38.250 -6.687 -31.382 1.00 33.19 114 SER A O 1
ATOM 842 N N . ILE A 1 115 ? -36.091 -6.083 -31.574 1.00 30.48 115 ILE A N 1
ATOM 843 C CA . ILE A 1 115 ? -35.999 -5.196 -30.405 1.00 30.48 115 ILE A CA 1
ATOM 844 C C . ILE A 1 115 ? -35.355 -3.907 -30.922 1.00 30.48 115 ILE A C 1
ATOM 846 O O . ILE A 1 115 ? -34.171 -3.904 -31.242 1.00 30.48 115 ILE A O 1
ATOM 850 N N . LEU A 1 116 ? -36.159 -2.858 -31.122 1.00 33.72 116 LEU A N 1
ATOM 851 C CA . LEU A 1 116 ? -35.692 -1.557 -31.622 1.00 33.72 116 LEU A CA 1
ATOM 852 C C . LEU A 1 116 ? -36.730 -0.448 -31.339 1.00 33.72 116 LEU A C 1
ATOM 854 O O . LEU A 1 116 ? -37.261 0.164 -32.259 1.00 33.72 116 LEU A O 1
ATOM 858 N N . ALA A 1 117 ? -37.081 -0.257 -30.060 1.00 34.56 117 ALA A N 1
ATOM 859 C CA . ALA A 1 117 ? -37.875 0.877 -29.555 1.00 34.56 117 ALA A CA 1
ATOM 860 C C . ALA A 1 117 ? -37.952 0.870 -28.010 1.00 34.56 117 ALA A C 1
ATOM 862 O O . ALA A 1 117 ? -39.022 0.664 -27.438 1.00 34.56 117 ALA A O 1
ATOM 863 N N . GLN A 1 118 ? -36.827 1.085 -27.326 1.00 28.77 118 GLN A N 1
ATOM 864 C CA . GLN A 1 118 ? -36.816 1.540 -25.930 1.00 28.77 118 GLN A CA 1
ATOM 865 C C . GLN A 1 118 ? -35.815 2.693 -25.814 1.00 28.77 118 GLN A C 1
ATOM 867 O O . GLN A 1 118 ? -34.769 2.673 -26.460 1.00 28.77 118 GLN A O 1
ATOM 872 N N . THR A 1 119 ? -36.185 3.733 -25.071 1.00 32.53 119 THR A N 1
ATOM 873 C CA . THR A 1 119 ? -35.352 4.916 -24.828 1.00 32.53 119 THR A CA 1
ATOM 874 C C . THR A 1 119 ? -34.347 4.618 -23.716 1.00 32.53 119 THR A C 1
ATOM 876 O O . THR A 1 119 ? -34.781 4.168 -22.655 1.00 32.53 119 THR A O 1
ATOM 879 N N . PRO A 1 120 ? -33.040 4.862 -23.916 1.00 35.62 120 PRO A N 1
ATOM 880 C CA . PRO A 1 120 ? -32.043 4.609 -22.886 1.00 35.62 120 PRO A CA 1
ATOM 881 C C . PRO A 1 120 ? -32.077 5.716 -21.826 1.00 35.62 120 PRO A C 1
ATOM 883 O O . PRO A 1 120 ? -31.612 6.828 -22.066 1.00 35.62 120 PRO A O 1
ATOM 886 N N . GLU A 1 121 ? -32.600 5.401 -20.643 1.00 35.59 121 GLU A N 1
ATOM 887 C CA . GLU A 1 121 ? -32.341 6.171 -19.423 1.00 35.59 121 GLU A CA 1
ATOM 888 C C . GLU A 1 121 ? -31.267 5.436 -18.608 1.00 35.59 121 GLU A C 1
ATOM 890 O O . GLU A 1 121 ? -31.548 4.456 -17.923 1.00 35.59 121 GLU A O 1
ATOM 895 N N . ASN A 1 122 ? -30.027 5.919 -18.720 1.00 36.78 122 ASN A N 1
ATOM 896 C CA . ASN A 1 122 ? -28.873 5.598 -17.870 1.00 36.78 122 ASN A CA 1
ATOM 897 C C . ASN A 1 122 ? -28.562 4.097 -17.666 1.00 36.78 122 ASN A C 1
ATOM 899 O O . ASN A 1 122 ? -28.327 3.644 -16.544 1.00 36.78 122 ASN A O 1
ATOM 903 N N . GLU A 1 123 ? -28.483 3.330 -18.757 1.00 31.92 123 GLU A N 1
ATOM 904 C CA . GLU A 1 123 ? -27.873 1.994 -18.745 1.00 31.92 123 GLU A CA 1
ATOM 905 C C . GLU A 1 123 ? -26.356 2.109 -18.988 1.00 31.92 123 GLU A C 1
ATOM 907 O O . GLU A 1 123 ? -25.914 2.518 -20.062 1.00 31.92 123 GLU A O 1
ATOM 912 N N . VAL A 1 124 ? -25.550 1.790 -17.967 1.00 38.12 124 VAL A N 1
ATOM 913 C CA . VAL A 1 124 ? -24.080 1.833 -18.046 1.00 38.12 124 VAL A CA 1
ATOM 914 C C . VAL A 1 124 ? -23.586 0.660 -18.891 1.00 38.12 124 VAL A C 1
ATOM 916 O O . VAL A 1 124 ? -23.710 -0.499 -18.493 1.00 38.12 124 VAL A O 1
ATOM 919 N N . ILE A 1 125 ? -23.016 0.965 -20.058 1.00 38.44 125 ILE A N 1
ATOM 920 C CA . ILE A 1 125 ? -22.471 -0.038 -20.976 1.00 38.44 125 ILE A CA 1
ATOM 921 C C . ILE A 1 125 ? -21.081 -0.457 -20.489 1.00 38.44 125 ILE A C 1
ATOM 923 O O . ILE A 1 125 ? -20.078 0.184 -20.797 1.00 38.44 125 ILE A O 1
ATOM 927 N N . PHE A 1 126 ? -21.026 -1.558 -19.744 1.00 37.31 126 PHE A N 1
ATOM 928 C CA . PHE A 1 126 ? -19.783 -2.292 -19.521 1.00 37.31 126 PHE A CA 1
ATOM 929 C C . PHE A 1 126 ? -19.344 -2.951 -20.836 1.00 37.31 126 PHE A C 1
ATOM 931 O O . PHE A 1 126 ? -20.175 -3.498 -21.563 1.00 37.31 126 PHE A O 1
ATOM 938 N N . VAL A 1 127 ? -18.046 -2.901 -21.139 1.00 42.00 127 VAL A N 1
ATOM 939 C CA . VAL A 1 127 ? -17.451 -3.545 -22.316 1.00 42.00 127 VAL A CA 1
ATOM 940 C C . VAL A 1 127 ? -16.303 -4.412 -21.827 1.00 42.00 127 VAL A C 1
ATOM 942 O O . VAL A 1 127 ? -15.313 -3.884 -21.326 1.00 42.00 127 VAL A O 1
ATOM 945 N N . ASP A 1 128 ? -16.424 -5.732 -21.947 1.00 42.62 128 ASP A N 1
ATOM 946 C CA . ASP A 1 128 ? -15.344 -6.622 -21.528 1.00 42.62 128 ASP A CA 1
ATOM 947 C C . ASP A 1 128 ? -14.137 -6.501 -22.470 1.00 42.62 128 ASP A C 1
ATOM 949 O O . ASP A 1 128 ? -14.262 -6.236 -23.670 1.00 42.62 128 ASP A O 1
ATOM 953 N N . LEU A 1 129 ? -12.933 -6.728 -21.935 1.00 42.41 129 LEU A N 1
ATOM 954 C CA . LEU A 1 129 ? -11.690 -6.607 -22.713 1.00 42.41 129 LEU A CA 1
ATOM 955 C C . LEU A 1 129 ? -11.666 -7.578 -23.916 1.00 42.41 129 LEU A C 1
ATOM 957 O O . LEU A 1 129 ? -11.014 -7.323 -24.930 1.00 42.41 129 LEU A O 1
ATOM 961 N N . GLU A 1 130 ? -12.415 -8.677 -23.808 1.00 48.84 130 GLU A N 1
ATOM 962 C CA . GLU A 1 130 ? -12.593 -9.695 -24.844 1.00 48.84 130 GLU A CA 1
ATOM 963 C C . GLU A 1 130 ? -13.488 -9.208 -26.006 1.00 48.84 130 GLU A C 1
ATOM 965 O O . GLU A 1 130 ? -13.230 -9.571 -27.154 1.00 48.84 130 GLU A O 1
ATOM 970 N N . ASP A 1 131 ? -14.444 -8.300 -25.759 1.00 51.78 131 ASP A N 1
ATOM 971 C CA . ASP A 1 131 ? -15.289 -7.673 -26.795 1.00 51.78 131 ASP A CA 1
ATOM 972 C C . ASP A 1 131 ? -14.551 -6.578 -27.590 1.00 51.78 131 ASP A C 1
ATOM 974 O O . ASP A 1 131 ? -14.915 -6.268 -28.730 1.00 51.78 131 ASP A O 1
ATOM 978 N N . LEU A 1 132 ? -13.494 -5.993 -27.016 1.00 48.69 132 LEU A N 1
ATOM 979 C CA . LEU A 1 132 ? -12.599 -5.056 -27.708 1.00 48.69 132 LEU A CA 1
ATOM 980 C C . LEU A 1 132 ? -11.539 -5.777 -28.556 1.00 48.69 132 LEU A C 1
ATOM 982 O O . LEU A 1 132 ? -11.071 -5.231 -29.562 1.00 48.69 132 LEU A O 1
ATOM 986 N N . ALA A 1 133 ? -11.165 -7.004 -28.182 1.00 47.41 133 ALA A N 1
ATOM 987 C CA . ALA A 1 133 ? -10.095 -7.767 -28.821 1.00 47.41 133 ALA A CA 1
ATOM 988 C C . ALA A 1 133 ? -10.229 -7.935 -30.357 1.00 47.41 133 ALA A C 1
ATOM 990 O O . ALA A 1 133 ? -9.213 -7.738 -31.026 1.00 47.41 133 ALA A O 1
ATOM 991 N N . PRO A 1 134 ? -11.409 -8.220 -30.955 1.00 50.84 134 PRO A N 1
ATOM 992 C CA . PRO A 1 134 ? -11.540 -8.456 -32.399 1.00 50.84 134 PRO A CA 1
ATOM 993 C C . PRO A 1 134 ? -11.815 -7.197 -33.248 1.00 50.84 134 PRO A C 1
ATOM 995 O O . PRO A 1 134 ? -11.985 -7.325 -34.460 1.00 50.84 134 PRO A O 1
ATOM 998 N N . LYS A 1 135 ? -11.912 -6.007 -32.639 1.00 56.75 135 LYS A N 1
ATOM 999 C CA . LYS A 1 135 ? -12.326 -4.760 -33.312 1.00 56.75 135 LYS A CA 1
ATOM 1000 C C . LYS A 1 135 ? -11.152 -3.993 -33.918 1.00 56.75 135 LYS A C 1
ATOM 1002 O O . LYS A 1 135 ? -10.052 -4.017 -33.364 1.00 56.75 135 LYS A O 1
ATOM 1007 N N . ASP A 1 136 ? -11.402 -3.289 -35.023 1.00 74.50 136 ASP A N 1
ATOM 1008 C CA . ASP A 1 136 ? -10.400 -2.429 -35.661 1.00 74.50 136 ASP A CA 1
ATOM 1009 C C . ASP A 1 136 ? -10.155 -1.117 -34.890 1.00 74.50 136 ASP A C 1
ATOM 1011 O O . ASP A 1 136 ? -10.868 -0.770 -33.944 1.00 74.50 136 ASP A O 1
ATOM 1015 N N . GLU A 1 137 ? -9.089 -0.406 -35.263 1.00 59.31 137 GLU A N 1
ATOM 1016 C CA . GLU A 1 137 ? -8.637 0.807 -34.574 1.00 59.31 137 GLU A CA 1
ATOM 1017 C C . GLU A 1 137 ? -9.642 1.966 -34.687 1.00 59.31 137 GLU A C 1
ATOM 1019 O O . GLU A 1 137 ? -9.781 2.734 -33.737 1.00 59.31 137 GLU A O 1
ATOM 1024 N N . GLU A 1 138 ? -10.395 2.072 -35.788 1.00 68.69 138 GLU A N 1
ATOM 1025 C CA . GLU A 1 138 ? -11.394 3.131 -35.971 1.00 68.69 138 GLU A CA 1
ATOM 1026 C C . GLU A 1 138 ? -12.665 2.834 -35.161 1.00 68.69 138 GLU A C 1
ATOM 1028 O O . GLU A 1 138 ? -13.189 3.731 -34.497 1.00 68.69 138 GLU A O 1
ATOM 1033 N N . GLU A 1 139 ? -13.123 1.575 -35.114 1.00 69.38 139 GLU A N 1
ATOM 1034 C CA . GLU A 1 139 ? -14.228 1.168 -34.238 1.00 69.38 139 GLU A CA 1
ATOM 1035 C C . GLU A 1 139 ? -13.845 1.310 -32.755 1.00 69.38 139 GLU A C 1
ATOM 1037 O O . GLU A 1 139 ? -14.639 1.836 -31.971 1.00 69.38 139 GLU A O 1
ATOM 1042 N N . ARG A 1 140 ? -12.621 0.924 -32.360 1.00 62.25 140 ARG A N 1
ATOM 1043 C CA . ARG A 1 140 ? -12.110 1.139 -30.992 1.00 62.25 140 ARG A CA 1
ATOM 1044 C C . ARG A 1 140 ? -12.048 2.621 -30.638 1.00 62.25 140 ARG A C 1
ATOM 1046 O O . ARG A 1 140 ? -12.619 3.010 -29.624 1.00 62.25 140 ARG A O 1
ATOM 1053 N N . LEU A 1 141 ? -11.416 3.456 -31.468 1.00 60.34 141 LEU A N 1
ATOM 1054 C CA . LEU A 1 141 ? -11.334 4.903 -31.233 1.00 60.34 141 LEU A CA 1
ATOM 1055 C C . LEU A 1 141 ? -12.717 5.556 -31.198 1.00 60.34 141 LEU A C 1
ATOM 1057 O O . LEU A 1 141 ? -12.927 6.483 -30.419 1.00 60.34 141 LEU A O 1
ATOM 1061 N N . LYS A 1 142 ? -13.674 5.064 -31.991 1.00 70.38 142 LYS A N 1
ATOM 1062 C CA . LYS A 1 142 ? -15.063 5.517 -31.935 1.00 70.38 142 LYS A CA 1
ATOM 1063 C C . LYS A 1 142 ? -15.742 5.120 -30.624 1.00 70.38 142 LYS A C 1
ATOM 1065 O O . LYS A 1 142 ? -16.315 5.991 -29.984 1.00 70.38 142 LYS A O 1
ATOM 1070 N N . ILE A 1 143 ? -15.649 3.860 -30.193 1.00 65.69 143 ILE A N 1
ATOM 1071 C CA . ILE A 1 143 ? -16.213 3.399 -28.911 1.00 65.69 143 ILE A CA 1
ATOM 1072 C C . ILE A 1 143 ? -15.594 4.181 -27.749 1.00 65.69 143 ILE A C 1
ATOM 1074 O O . ILE A 1 143 ? -16.325 4.719 -26.922 1.00 65.69 143 ILE A O 1
ATOM 1078 N N . MET A 1 144 ? -14.264 4.322 -27.724 1.00 54.78 144 MET A N 1
ATOM 1079 C CA . MET A 1 144 ? -13.569 5.148 -26.736 1.00 54.78 144 MET A CA 1
ATOM 1080 C C . MET A 1 144 ? -14.072 6.590 -26.776 1.00 54.78 144 MET A C 1
ATOM 1082 O O . MET A 1 144 ? -14.399 7.135 -25.733 1.00 54.78 144 MET A O 1
ATOM 1086 N N . LYS A 1 145 ? -14.186 7.217 -27.951 1.00 58.84 145 LYS A N 1
ATOM 1087 C CA . LYS A 1 145 ? -14.654 8.603 -28.075 1.00 58.84 145 LYS A CA 1
ATOM 1088 C C . LYS A 1 145 ? -16.105 8.775 -27.628 1.00 58.84 145 LYS A C 1
ATOM 1090 O O . LYS A 1 145 ? -16.388 9.728 -26.907 1.00 58.84 145 LYS A O 1
ATOM 1095 N N . ASP A 1 146 ? -17.000 7.879 -28.028 1.00 51.25 146 ASP A N 1
ATOM 1096 C CA . ASP A 1 146 ? -18.419 7.940 -27.681 1.00 51.25 146 ASP A CA 1
ATOM 1097 C C . ASP A 1 146 ? -18.603 7.730 -26.159 1.00 51.25 146 ASP A C 1
ATOM 1099 O O . ASP A 1 146 ? -19.318 8.503 -25.524 1.00 51.25 146 ASP A O 1
ATOM 1103 N N . VAL A 1 147 ? -17.871 6.791 -25.535 1.00 51.44 147 VAL A N 1
ATOM 1104 C CA . VAL A 1 147 ? -17.897 6.557 -24.073 1.00 51.44 147 VAL A CA 1
ATOM 1105 C C . VAL A 1 147 ? -17.198 7.674 -23.283 1.00 51.44 147 VAL A C 1
ATOM 1107 O O . VAL A 1 147 ? -17.763 8.176 -22.315 1.00 51.44 147 VAL A O 1
ATOM 1110 N N . ILE A 1 148 ? -16.020 8.142 -23.708 1.00 45.12 148 ILE A N 1
ATOM 1111 C CA . ILE A 1 148 ? -15.319 9.281 -23.083 1.00 45.12 148 ILE A CA 1
ATOM 1112 C C . ILE A 1 148 ? -16.167 10.558 -23.178 1.00 45.12 148 ILE A C 1
ATOM 1114 O O . ILE A 1 148 ? -16.115 11.386 -22.274 1.00 45.12 148 ILE A O 1
ATOM 1118 N N . THR A 1 149 ? -16.985 10.718 -24.224 1.00 36.22 149 THR A N 1
ATOM 1119 C CA . THR A 1 149 ? -17.930 11.846 -24.327 1.00 36.22 149 THR A CA 1
ATOM 1120 C C . THR A 1 149 ? -19.077 11.736 -23.317 1.00 36.22 149 THR A C 1
ATOM 1122 O O . THR A 1 149 ? -19.576 12.768 -22.883 1.00 36.22 149 THR A O 1
ATOM 1125 N N . VAL A 1 150 ? -19.473 10.529 -22.896 1.00 37.00 150 VAL A N 1
ATOM 1126 C CA . VAL A 1 150 ? -20.423 10.345 -21.783 1.00 37.00 150 VAL A CA 1
ATOM 1127 C C . VAL A 1 150 ? -19.749 10.667 -20.445 1.00 37.00 150 VAL A C 1
ATOM 1129 O O . VAL A 1 150 ? -20.275 11.479 -19.691 1.00 37.00 150 VAL A O 1
ATOM 1132 N N . VAL A 1 151 ? -18.559 10.115 -20.178 1.00 35.56 151 VAL A N 1
ATOM 1133 C CA . VAL A 1 151 ? -17.837 10.338 -18.907 1.00 35.56 151 VAL A CA 1
ATOM 1134 C C . VAL A 1 151 ? -17.476 11.818 -18.709 1.00 35.56 151 VAL A C 1
ATOM 1136 O O . VAL A 1 151 ? -17.803 12.390 -17.674 1.00 35.56 151 VAL A O 1
ATOM 1139 N N . LYS A 1 152 ? -16.909 12.490 -19.724 1.00 37.31 152 LYS A N 1
ATOM 1140 C CA . LYS A 1 152 ? -16.526 13.920 -19.661 1.00 37.31 152 LYS A CA 1
ATOM 1141 C C . LYS A 1 152 ? -17.703 14.909 -19.598 1.00 37.31 152 LYS A C 1
ATOM 1143 O O . LYS A 1 152 ? -17.474 16.118 -19.596 1.00 37.31 152 LYS A O 1
ATOM 1148 N N . VAL A 1 153 ? -18.948 14.429 -19.601 1.00 34.88 153 VAL A N 1
ATOM 1149 C CA . VAL A 1 153 ? -20.150 15.253 -19.382 1.00 34.88 153 VAL A CA 1
ATOM 1150 C C . VAL A 1 153 ? -20.631 15.186 -17.926 1.00 34.88 153 VAL A C 1
ATOM 1152 O O . VAL A 1 153 ? -21.364 16.083 -17.508 1.00 34.88 153 VAL A O 1
ATOM 1155 N N . GLU A 1 154 ? -20.187 14.197 -17.140 1.00 37.94 154 GLU A N 1
ATOM 1156 C CA . GLU A 1 154 ? -20.508 14.088 -15.708 1.00 37.94 154 GLU A CA 1
ATOM 1157 C C . GLU A 1 154 ? -19.287 14.335 -14.798 1.00 37.94 154 GLU A C 1
ATOM 1159 O O . GLU A 1 154 ? -19.431 15.068 -13.821 1.00 37.94 154 GLU A O 1
ATOM 1164 N N . ASP A 1 155 ? -18.088 13.849 -15.148 1.00 34.25 155 ASP A N 1
ATOM 1165 C CA . ASP A 1 155 ? -16.849 14.094 -14.391 1.00 34.25 155 ASP A CA 1
ATOM 1166 C C . ASP A 1 155 ? -15.980 15.191 -15.036 1.00 34.25 155 ASP A C 1
ATOM 1168 O O . ASP A 1 155 ? -15.523 15.076 -16.177 1.00 34.25 155 ASP A O 1
ATOM 1172 N N . SER A 1 156 ? -15.728 16.272 -14.285 1.00 30.33 156 SER A N 1
ATOM 1173 C CA . SER A 1 156 ? -14.921 17.427 -14.715 1.00 30.33 156 SER A CA 1
ATOM 1174 C C . SER A 1 156 ? -13.551 17.515 -14.022 1.00 30.33 156 SER A C 1
ATOM 1176 O O . SER A 1 156 ? -13.085 18.613 -13.711 1.00 30.33 156 SER A O 1
ATOM 1178 N N . SER A 1 157 ? -12.912 16.374 -13.759 1.00 35.97 157 SER A N 1
ATOM 1179 C CA . SER A 1 157 ? -11.519 16.274 -13.304 1.00 35.97 157 SER A CA 1
ATOM 1180 C C . SER A 1 157 ? -10.564 16.376 -14.502 1.00 35.97 157 SER A C 1
ATOM 1182 O O . SER A 1 157 ? -10.457 15.469 -15.324 1.00 35.97 157 SER A O 1
ATOM 1184 N N . VAL A 1 158 ? -9.881 17.515 -14.639 1.00 37.41 158 VAL A N 1
ATOM 1185 C CA . VAL A 1 158 ? -8.966 17.798 -15.771 1.00 37.41 158 VAL A CA 1
ATOM 1186 C C . VAL A 1 158 ? -7.497 17.508 -15.408 1.00 37.41 158 VAL A C 1
ATOM 1188 O O . VAL A 1 158 ? -6.625 17.448 -16.275 1.00 37.41 158 VAL A O 1
ATOM 1191 N N . ASP A 1 159 ? -7.233 17.285 -14.124 1.00 39.94 159 ASP A N 1
ATOM 1192 C CA . ASP A 1 159 ? -5.923 17.488 -13.505 1.00 39.94 159 ASP A CA 1
ATOM 1193 C C . ASP A 1 159 ? -4.863 16.468 -13.960 1.00 39.94 159 ASP A C 1
ATOM 1195 O O . ASP A 1 159 ? -3.709 16.833 -14.162 1.00 39.94 159 ASP A O 1
ATOM 1199 N N . SER A 1 160 ? -5.251 15.220 -14.257 1.00 42.31 160 SER A N 1
ATOM 1200 C CA . SER A 1 160 ? -4.332 14.154 -14.706 1.00 42.31 160 SER A CA 1
ATOM 1201 C C . SER A 1 160 ? -3.732 14.358 -16.108 1.00 42.31 160 SER A C 1
ATOM 1203 O O . SER A 1 160 ? -2.883 13.573 -16.533 1.00 42.31 160 SER A O 1
ATOM 1205 N N . GLN A 1 161 ? -4.140 15.406 -16.836 1.00 41.62 161 GLN A N 1
ATOM 1206 C CA . GLN A 1 161 ? -3.484 15.837 -18.076 1.00 41.62 161 GLN A CA 1
ATOM 1207 C C . GLN A 1 161 ? -2.627 17.108 -17.891 1.00 41.62 161 GLN A C 1
ATOM 1209 O O . GLN A 1 161 ? -1.760 17.375 -18.722 1.00 41.62 161 GLN A O 1
ATOM 1214 N N . ALA A 1 162 ? -2.808 17.868 -16.803 1.00 41.84 162 ALA A N 1
ATOM 1215 C CA . ALA A 1 162 ? -2.099 19.132 -16.580 1.00 41.84 162 ALA A CA 1
ATOM 1216 C C . ALA A 1 162 ? -0.590 18.930 -16.338 1.00 41.84 162 ALA A C 1
ATOM 1218 O O . ALA A 1 162 ? 0.227 19.613 -16.960 1.00 41.84 162 ALA A O 1
ATOM 1219 N N . ASP A 1 163 ? -0.220 17.941 -15.517 1.00 45.34 163 ASP A N 1
ATOM 1220 C CA . ASP A 1 163 ? 1.180 17.635 -15.173 1.00 45.34 163 ASP A CA 1
ATOM 1221 C C . ASP A 1 163 ? 2.034 17.288 -16.412 1.00 45.34 163 ASP A C 1
ATOM 1223 O O . ASP A 1 163 ? 3.217 17.634 -16.505 1.00 45.34 163 ASP A O 1
ATOM 1227 N N . LEU A 1 164 ? 1.425 16.656 -17.423 1.00 50.75 164 LEU A N 1
ATOM 1228 C CA . LEU A 1 164 ? 2.106 16.291 -18.667 1.00 50.75 164 LEU A CA 1
ATOM 1229 C C . LEU A 1 164 ? 2.446 17.513 -19.531 1.00 50.75 164 LEU A C 1
ATOM 1231 O O . LEU A 1 164 ? 3.512 17.536 -20.149 1.00 50.75 164 LEU A O 1
ATOM 1235 N N . GLU A 1 165 ? 1.589 18.532 -19.580 1.00 47.81 165 GLU A N 1
ATOM 1236 C CA . GLU A 1 165 ? 1.760 19.678 -20.487 1.00 47.81 165 GLU A CA 1
ATOM 1237 C C . GLU A 1 165 ? 2.758 20.735 -19.957 1.00 47.81 165 GLU A C 1
ATOM 1239 O O . GLU A 1 165 ? 3.223 21.571 -20.734 1.00 47.81 165 GLU A O 1
ATOM 1244 N N . GLY A 1 166 ? 3.156 20.661 -18.676 1.00 50.75 166 GLY A N 1
ATOM 1245 C CA . GLY A 1 166 ? 4.185 21.524 -18.067 1.00 50.75 166 GLY A CA 1
ATOM 1246 C C . GLY A 1 166 ? 5.546 20.868 -17.762 1.00 50.75 166 GLY A C 1
ATOM 1247 O O . GLY A 1 166 ? 6.533 21.582 -17.583 1.00 50.75 166 GLY A O 1
ATOM 1248 N N . GLY A 1 167 ? 5.618 19.534 -17.682 1.00 57.56 167 GLY A N 1
ATOM 1249 C CA . GLY A 1 167 ? 6.788 18.812 -17.157 1.00 57.56 167 GLY A CA 1
ATOM 1250 C C . GLY A 1 167 ? 8.074 18.879 -18.001 1.00 57.56 167 GLY A C 1
ATOM 1251 O O . GLY A 1 167 ? 8.050 18.803 -19.228 1.00 57.56 167 GLY A O 1
ATOM 1252 N N . THR A 1 168 ? 9.226 18.931 -17.324 1.00 81.31 168 THR A N 1
ATOM 1253 C CA . THR A 1 168 ? 10.586 18.949 -17.908 1.00 81.31 168 THR A CA 1
ATOM 1254 C C . THR A 1 168 ? 11.139 17.563 -18.286 1.00 81.31 168 THR A C 1
ATOM 1256 O O . THR A 1 168 ? 12.309 17.454 -18.659 1.00 81.31 168 THR A O 1
ATOM 1259 N N . THR A 1 169 ? 10.327 16.501 -18.194 1.00 90.44 169 THR A N 1
ATOM 1260 C CA . THR A 1 169 ? 10.735 15.095 -18.357 1.00 90.44 169 THR A CA 1
ATOM 1261 C C . THR A 1 169 ? 11.484 14.845 -19.679 1.00 90.44 169 THR A C 1
ATOM 1263 O O . THR A 1 169 ? 10.896 15.027 -20.751 1.00 90.44 169 THR A O 1
ATOM 1266 N N . PRO A 1 170 ? 12.751 14.382 -19.664 1.00 95.19 170 PRO A N 1
ATOM 1267 C CA . PRO A 1 170 ? 13.512 14.177 -20.895 1.00 95.19 170 PRO A CA 1
ATOM 1268 C C . PRO A 1 170 ? 12.907 13.087 -21.792 1.00 95.19 170 PRO A C 1
ATOM 1270 O O . PRO A 1 170 ? 12.477 12.034 -21.315 1.00 95.19 170 PRO A O 1
ATOM 1273 N N . SER A 1 171 ? 12.919 13.303 -23.109 1.00 96.62 171 SER A N 1
ATOM 1274 C CA . SER A 1 171 ? 12.402 12.333 -24.083 1.00 96.62 171 SER A CA 1
ATOM 1275 C C . SER A 1 171 ? 13.246 11.052 -24.132 1.00 96.62 171 SER A C 1
ATOM 1277 O O . SER A 1 171 ? 14.481 11.103 -24.143 1.00 96.62 171 SER A O 1
ATOM 1279 N N . LEU A 1 172 ? 12.583 9.900 -24.226 1.00 97.69 172 LEU A N 1
ATOM 1280 C CA . LEU A 1 172 ? 13.198 8.577 -24.319 1.00 97.69 172 LEU A CA 1
ATOM 1281 C C . LEU A 1 172 ? 14.078 8.447 -25.574 1.00 97.69 172 LEU A C 1
ATOM 1283 O O . LEU A 1 172 ? 13.645 8.723 -26.691 1.00 97.69 172 LEU A O 1
ATOM 1287 N N . GLN A 1 173 ? 15.317 7.984 -25.393 1.00 97.44 173 GLN A N 1
ATOM 1288 C CA . GLN A 1 173 ? 16.288 7.815 -26.479 1.00 97.44 173 GLN A CA 1
ATOM 1289 C C . GLN A 1 173 ? 16.403 6.340 -26.887 1.00 97.44 173 GLN A C 1
ATOM 1291 O O . GLN A 1 173 ? 16.921 5.522 -26.120 1.00 97.44 173 GLN A O 1
ATOM 1296 N N . LEU A 1 174 ? 15.948 6.007 -28.099 1.00 96.44 174 LEU A N 1
ATOM 1297 C CA . LEU A 1 174 ? 16.059 4.674 -28.707 1.00 96.44 174 LEU A CA 1
ATOM 1298 C C . LEU A 1 174 ? 17.235 4.573 -29.691 1.00 96.44 174 LEU A C 1
ATOM 1300 O O . LEU A 1 174 ? 17.723 5.576 -30.201 1.00 96.44 174 LEU A O 1
ATOM 1304 N N . GLY A 1 175 ? 17.675 3.345 -29.988 1.00 93.94 175 GLY A N 1
ATOM 1305 C CA . GLY A 1 175 ? 18.727 3.071 -30.981 1.00 93.94 175 GLY A CA 1
ATOM 1306 C C . GLY A 1 175 ? 20.144 3.480 -30.555 1.00 93.94 175 GLY A C 1
ATOM 1307 O O . GLY A 1 175 ? 21.093 3.290 -31.312 1.00 93.94 175 GLY A O 1
ATOM 1308 N N . VAL A 1 176 ? 20.296 4.017 -29.343 1.00 95.44 176 VAL A N 1
ATOM 1309 C CA . VAL A 1 176 ? 21.586 4.269 -28.695 1.00 95.44 176 VAL A CA 1
ATOM 1310 C C . VAL A 1 176 ? 22.190 2.931 -28.260 1.00 95.44 176 VAL A C 1
ATOM 1312 O O . VAL A 1 176 ? 21.464 2.050 -27.795 1.00 95.44 176 VAL A O 1
ATOM 1315 N N . LEU A 1 177 ? 23.508 2.772 -28.410 1.00 95.62 177 LEU A N 1
ATOM 1316 C CA . LEU A 1 177 ? 24.213 1.612 -27.864 1.00 95.62 177 LEU A CA 1
ATOM 1317 C C . LEU A 1 177 ? 24.217 1.672 -26.332 1.00 95.62 177 LEU A C 1
ATOM 1319 O O . LEU A 1 177 ? 24.522 2.716 -25.759 1.00 95.62 177 LEU A O 1
ATOM 1323 N N . VAL A 1 178 ? 23.904 0.552 -25.687 1.00 93.69 178 VAL A N 1
ATOM 1324 C CA . VAL A 1 178 ? 23.888 0.406 -24.228 1.00 93.69 178 VAL A CA 1
ATOM 1325 C C . VAL A 1 178 ? 24.685 -0.820 -23.805 1.00 93.69 178 VAL A C 1
ATOM 1327 O O . VAL A 1 178 ? 24.516 -1.911 -24.354 1.00 93.69 178 VAL A O 1
ATOM 1330 N N . GLU A 1 179 ? 25.554 -0.635 -22.815 1.00 90.56 179 GLU A N 1
ATOM 1331 C CA . GLU A 1 179 ? 26.311 -1.729 -22.212 1.00 90.56 179 GLU A CA 1
ATOM 1332 C C . GLU A 1 179 ? 25.401 -2.610 -21.340 1.00 90.56 179 GLU A C 1
ATOM 1334 O O . GLU A 1 179 ? 24.285 -2.231 -20.971 1.00 90.56 179 GLU A O 1
ATOM 1339 N N . ARG A 1 180 ? 25.846 -3.841 -21.079 1.00 89.50 180 ARG A N 1
ATOM 1340 C CA . ARG A 1 180 ? 25.046 -4.901 -20.455 1.00 89.50 180 ARG A CA 1
ATOM 1341 C C . ARG A 1 180 ? 25.892 -5.669 -19.448 1.00 89.50 180 ARG A C 1
ATOM 1343 O O . ARG A 1 180 ? 26.442 -6.715 -19.791 1.00 89.50 180 ARG A O 1
ATOM 1350 N N . TYR A 1 181 ? 25.941 -5.205 -18.196 1.00 90.31 181 TYR A N 1
ATOM 1351 C CA . TYR A 1 181 ? 26.635 -5.929 -17.122 1.00 90.31 181 TYR A CA 1
ATOM 1352 C C . TYR A 1 181 ? 26.188 -7.401 -17.013 1.00 90.31 181 TYR A C 1
ATOM 1354 O O . TYR A 1 181 ? 26.984 -8.289 -16.710 1.00 90.31 181 TYR A O 1
ATOM 1362 N N . SER A 1 182 ? 24.930 -7.683 -17.372 1.00 75.62 182 SER A N 1
ATOM 1363 C CA . SER A 1 182 ? 24.368 -9.032 -17.479 1.00 75.62 182 SER A CA 1
ATOM 1364 C C . SER A 1 182 ? 25.212 -10.075 -18.217 1.00 75.62 182 SER A C 1
ATOM 1366 O O . SER A 1 182 ? 25.088 -11.255 -17.892 1.00 75.62 182 SER A O 1
ATOM 1368 N N . GLU A 1 183 ? 26.058 -9.721 -19.189 1.00 71.88 183 GLU A N 1
ATOM 1369 C CA . GLU A 1 183 ? 26.779 -10.734 -19.976 1.00 71.88 183 GLU A CA 1
ATOM 1370 C C . GLU A 1 183 ? 27.783 -11.550 -19.133 1.00 71.88 183 GLU A C 1
ATOM 1372 O O . GLU A 1 183 ? 27.956 -12.746 -19.383 1.00 71.88 183 GLU A O 1
ATOM 1377 N N . GLU A 1 184 ? 28.306 -10.992 -18.036 1.00 72.38 184 GLU A N 1
ATOM 1378 C CA . GLU A 1 184 ? 29.224 -11.672 -17.101 1.00 72.38 184 GLU A CA 1
ATOM 1379 C C . GLU A 1 184 ? 28.511 -12.464 -15.980 1.00 72.38 184 GLU A C 1
ATOM 1381 O O . GLU A 1 184 ? 29.152 -13.133 -15.170 1.00 72.38 184 GLU A O 1
ATOM 1386 N N . THR A 1 185 ? 27.176 -12.413 -15.913 1.00 83.81 185 THR A N 1
ATOM 1387 C CA . THR A 1 185 ? 26.418 -12.857 -14.725 1.00 83.81 185 THR A CA 1
ATOM 1388 C C . THR A 1 185 ? 26.145 -14.364 -14.643 1.00 83.81 185 THR A C 1
ATOM 1390 O O . THR A 1 185 ? 26.185 -15.089 -15.649 1.00 83.81 185 THR A O 1
ATOM 1393 N N . LYS A 1 186 ? 25.857 -14.827 -13.414 1.00 89.56 186 LYS A N 1
ATOM 1394 C CA . LYS A 1 186 ? 25.463 -16.207 -13.078 1.00 89.56 186 LYS A CA 1
ATOM 1395 C C . LYS A 1 186 ? 24.040 -16.513 -13.574 1.00 89.56 186 LYS A C 1
ATOM 1397 O O . LYS A 1 186 ? 23.185 -15.631 -13.592 1.00 89.56 186 LYS A O 1
ATOM 1402 N N . GLU A 1 187 ? 23.766 -17.779 -13.891 1.00 92.88 187 GLU A N 1
ATOM 1403 C CA . GLU A 1 187 ? 22.383 -18.264 -14.009 1.00 92.88 187 GLU A CA 1
ATOM 1404 C C . GLU A 1 187 ? 21.736 -18.406 -12.617 1.00 92.88 187 GLU A C 1
ATOM 1406 O O . GLU A 1 187 ? 22.389 -18.798 -11.649 1.00 92.88 187 GLU A O 1
ATOM 1411 N N . MET A 1 188 ? 20.442 -18.104 -12.544 1.00 93.19 188 MET A N 1
ATOM 1412 C CA . MET A 1 188 ? 19.552 -18.268 -11.395 1.00 93.19 188 MET A CA 1
ATOM 1413 C C . MET A 1 188 ? 18.581 -19.430 -11.649 1.00 93.19 188 MET A C 1
ATOM 1415 O O . MET A 1 188 ? 18.111 -19.605 -12.778 1.00 93.19 188 MET A O 1
ATOM 1419 N N . GLU A 1 189 ? 18.239 -20.193 -10.607 1.00 94.50 189 GLU A N 1
ATOM 1420 C CA . GLU A 1 189 ? 17.211 -21.243 -10.661 1.00 94.50 189 GLU A CA 1
ATOM 1421 C C . GLU A 1 189 ? 15.906 -20.725 -10.028 1.00 94.50 189 GLU A C 1
ATOM 1423 O O . GLU A 1 189 ? 15.802 -20.530 -8.815 1.00 94.50 189 GLU A O 1
ATOM 1428 N N . LEU A 1 190 ? 14.914 -20.455 -10.883 1.00 96.12 190 LEU A N 1
ATOM 1429 C CA . LEU A 1 190 ? 13.639 -19.825 -10.536 1.00 96.12 190 LEU A CA 1
ATOM 1430 C C . LEU A 1 190 ? 12.495 -20.833 -10.615 1.00 96.12 190 LEU A C 1
ATOM 1432 O O . LEU A 1 190 ? 12.385 -21.578 -11.587 1.00 96.12 190 LEU A O 1
ATOM 1436 N N . TRP A 1 191 ? 11.596 -20.812 -9.638 1.00 97.25 191 TRP A N 1
ATOM 1437 C CA . TRP A 1 191 ? 10.487 -21.760 -9.548 1.00 97.25 191 TRP A CA 1
ATOM 1438 C C . TRP A 1 191 ? 9.151 -21.069 -9.820 1.00 97.25 191 TRP A C 1
ATOM 1440 O O . TRP A 1 191 ? 8.911 -19.970 -9.323 1.00 97.25 191 TRP A O 1
ATOM 1450 N N . ASP A 1 192 ? 8.280 -21.707 -10.602 1.00 97.75 192 ASP A N 1
ATOM 1451 C CA . ASP A 1 192 ? 6.900 -21.246 -10.794 1.00 97.75 192 ASP A CA 1
ATOM 1452 C C . ASP A 1 192 ? 5.906 -21.927 -9.845 1.00 97.75 192 ASP A C 1
ATOM 1454 O O . ASP A 1 192 ? 6.206 -22.952 -9.230 1.00 97.75 192 ASP A O 1
ATOM 1458 N N . GLY A 1 193 ? 4.687 -21.385 -9.762 1.00 96.50 193 GLY A N 1
ATOM 1459 C CA . GLY A 1 193 ? 3.612 -21.919 -8.912 1.00 96.50 193 GLY A CA 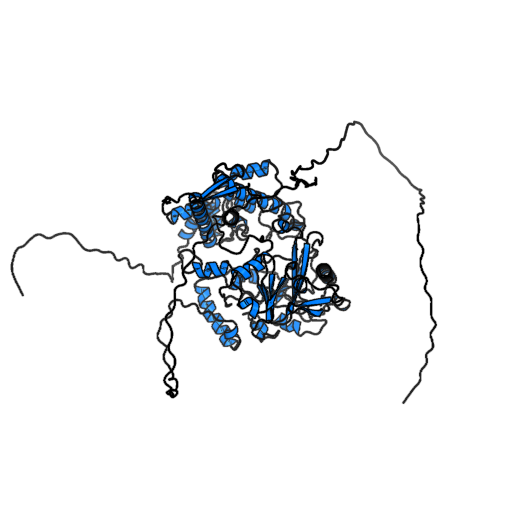1
ATOM 1460 C C . GLY A 1 193 ? 3.081 -23.301 -9.311 1.00 96.50 193 GLY A C 1
ATOM 1461 O O . GLY A 1 193 ? 2.189 -23.825 -8.654 1.00 96.50 193 GLY A O 1
ATOM 1462 N N . GLN A 1 194 ? 3.621 -23.909 -10.373 1.00 96.50 194 GLN A N 1
ATOM 1463 C CA . GLN A 1 194 ? 3.360 -25.298 -10.768 1.00 96.50 194 GLN A CA 1
ATOM 1464 C C . GLN A 1 194 ? 4.525 -26.223 -10.353 1.00 96.50 194 GLN A C 1
ATOM 1466 O O . GLN A 1 194 ? 4.580 -27.382 -10.765 1.00 96.50 194 GLN A O 1
ATOM 1471 N N . GLY A 1 195 ? 5.468 -25.715 -9.549 1.00 95.12 195 GLY A N 1
ATOM 1472 C CA . GLY A 1 195 ? 6.612 -26.448 -9.013 1.00 95.12 195 GLY A CA 1
ATOM 1473 C C . GLY A 1 195 ? 7.721 -26.722 -10.030 1.00 95.12 195 GLY A C 1
ATOM 1474 O O . GLY A 1 195 ? 8.547 -27.606 -9.800 1.00 95.12 195 GLY A O 1
ATOM 1475 N N . ARG A 1 196 ? 7.753 -26.010 -11.164 1.00 96.00 196 ARG A N 1
ATOM 1476 C CA . ARG A 1 196 ? 8.758 -26.217 -12.219 1.00 96.00 196 ARG A CA 1
ATOM 1477 C C . ARG A 1 196 ? 9.926 -25.254 -12.037 1.00 96.00 196 ARG A C 1
ATOM 1479 O O . ARG A 1 196 ? 9.710 -24.051 -11.912 1.00 96.00 196 ARG A O 1
ATOM 1486 N N . CYS A 1 197 ? 11.150 -25.776 -12.088 1.00 95.19 197 CYS A N 1
ATOM 1487 C CA . CYS A 1 197 ? 12.368 -24.969 -12.134 1.00 95.19 197 CYS A CA 1
ATOM 1488 C C . CYS A 1 197 ? 12.659 -24.493 -13.569 1.00 95.19 197 CYS A C 1
ATOM 1490 O O . CYS A 1 197 ? 12.563 -25.263 -14.528 1.00 95.19 197 CYS A O 1
ATOM 1492 N N . HIS A 1 198 ? 13.045 -23.226 -13.704 1.00 96.12 198 HIS A N 1
ATOM 1493 C CA . HIS A 1 198 ? 13.475 -22.564 -14.931 1.00 96.12 198 HIS A CA 1
ATOM 1494 C C . HIS A 1 198 ? 14.833 -21.915 -14.678 1.00 96.12 198 HIS A C 1
ATOM 1496 O O . HIS A 1 198 ? 15.030 -21.279 -13.643 1.00 96.12 198 HIS A O 1
ATOM 1502 N N . ARG A 1 199 ? 15.750 -22.002 -15.644 1.00 95.19 199 ARG A N 1
ATOM 1503 C CA . ARG A 1 199 ? 16.992 -21.223 -15.598 1.00 95.19 199 ARG A CA 1
ATOM 1504 C C . ARG A 1 199 ? 16.791 -19.858 -16.226 1.00 95.19 199 ARG A C 1
ATOM 1506 O O . ARG A 1 199 ? 16.164 -19.740 -17.279 1.00 95.19 199 ARG A O 1
ATOM 1513 N N . TYR A 1 200 ? 17.332 -18.843 -15.570 1.00 92.69 200 TYR A N 1
ATOM 1514 C CA . TYR A 1 200 ? 17.288 -17.456 -16.006 1.00 92.69 200 TYR A CA 1
ATOM 1515 C C . TYR A 1 200 ? 18.673 -16.840 -15.858 1.00 92.69 200 TYR A C 1
ATOM 1517 O O . TYR A 1 200 ? 19.285 -16.939 -14.798 1.00 92.69 200 TYR A O 1
ATOM 1525 N N . LYS A 1 201 ? 19.160 -16.178 -16.906 1.00 92.44 201 LYS A N 1
ATOM 1526 C CA . LYS A 1 201 ? 20.299 -15.268 -16.802 1.00 92.44 201 LYS A CA 1
ATOM 1527 C C . LYS A 1 201 ? 19.741 -13.842 -16.762 1.00 92.44 201 LYS A C 1
ATOM 1529 O O . LYS A 1 201 ? 19.051 -13.475 -17.714 1.00 92.44 201 LYS A O 1
ATOM 1534 N N . PRO A 1 202 ? 19.982 -13.059 -15.694 1.00 90.81 202 PRO A N 1
ATOM 1535 C CA . PRO A 1 202 ? 19.489 -11.690 -15.599 1.00 90.81 202 PRO A CA 1
ATOM 1536 C C . PRO A 1 202 ? 19.874 -10.848 -16.814 1.00 90.81 202 PRO A C 1
ATOM 1538 O O . PRO A 1 202 ? 21.018 -10.905 -17.250 1.00 90.81 202 PRO A O 1
ATOM 1541 N N . CYS A 1 203 ? 18.943 -10.044 -17.331 1.00 91.56 203 CYS A N 1
ATOM 1542 C CA . CYS A 1 203 ? 19.236 -8.963 -18.274 1.00 91.56 203 CYS A CA 1
ATOM 1543 C C . CYS A 1 203 ? 19.258 -7.649 -17.485 1.00 91.56 203 CYS A C 1
ATOM 1545 O O . CYS A 1 203 ? 18.224 -7.220 -16.983 1.00 91.56 203 CYS A O 1
ATOM 1547 N N . VAL A 1 204 ? 20.434 -7.045 -17.309 1.00 93.69 204 VAL A N 1
ATOM 1548 C CA . VAL A 1 204 ? 20.643 -5.868 -16.452 1.00 93.69 204 VAL A CA 1
ATOM 1549 C C . VAL A 1 204 ? 21.781 -5.035 -17.037 1.00 93.69 204 VAL A C 1
ATOM 1551 O O . VAL A 1 204 ? 22.831 -5.575 -17.396 1.00 93.69 204 VAL A O 1
ATOM 1554 N N . HIS A 1 205 ? 21.579 -3.723 -17.144 1.00 94.81 205 HIS A N 1
ATOM 1555 C CA . HIS A 1 205 ? 22.586 -2.813 -17.689 1.00 94.81 205 HIS A CA 1
ATOM 1556 C C . HIS A 1 205 ? 23.674 -2.483 -16.671 1.00 94.81 205 HIS A C 1
ATOM 1558 O O . HIS A 1 205 ? 24.856 -2.605 -16.985 1.00 94.81 205 HIS A O 1
ATOM 1564 N N . LEU A 1 206 ? 23.263 -2.108 -15.458 1.00 94.94 206 LEU A N 1
ATOM 1565 C CA . LEU A 1 206 ? 24.135 -1.601 -14.404 1.00 94.94 206 LEU A CA 1
ATOM 1566 C C . LEU A 1 206 ? 24.606 -2.719 -13.468 1.00 94.94 206 LEU A C 1
ATOM 1568 O O . LEU A 1 206 ? 23.901 -3.703 -13.222 1.00 94.94 206 LEU A O 1
ATOM 1572 N N . LYS A 1 207 ? 25.806 -2.553 -12.914 1.00 94.25 207 LYS A N 1
ATOM 1573 C CA . LYS A 1 207 ? 26.410 -3.513 -11.982 1.00 94.25 207 LYS A CA 1
ATOM 1574 C C . LYS A 1 207 ? 25.738 -3.461 -10.611 1.00 94.25 207 LYS A C 1
ATOM 1576 O O . LYS A 1 207 ? 25.567 -4.487 -9.959 1.00 94.25 207 LYS A O 1
ATOM 1581 N N . GLU A 1 208 ? 25.346 -2.265 -10.207 1.00 93.12 208 GLU A N 1
ATOM 1582 C CA . GLU A 1 208 ? 24.732 -1.921 -8.932 1.00 93.12 208 GLU A CA 1
ATOM 1583 C C . GLU A 1 208 ? 23.323 -2.524 -8.861 1.00 93.12 208 GLU A C 1
ATOM 1585 O O . GLU A 1 208 ? 22.990 -3.199 -7.887 1.00 93.12 208 GLU A O 1
ATOM 1590 N N . ASP A 1 209 ? 22.554 -2.398 -9.951 1.00 94.12 209 ASP A N 1
ATOM 1591 C CA . ASP A 1 209 ? 21.251 -3.053 -10.105 1.00 94.12 209 ASP A CA 1
ATOM 1592 C C . ASP A 1 209 ? 21.368 -4.583 -10.072 1.00 94.12 209 ASP A C 1
ATOM 1594 O O . ASP A 1 209 ? 20.565 -5.261 -9.428 1.00 94.12 209 ASP A O 1
ATOM 1598 N N . TYR A 1 210 ? 22.385 -5.154 -10.731 1.00 94.38 210 TYR A N 1
ATOM 1599 C CA . TYR A 1 210 ? 22.617 -6.597 -10.669 1.00 94.38 210 TYR A CA 1
ATOM 1600 C C . TYR A 1 210 ? 22.996 -7.050 -9.256 1.00 94.38 210 TYR A C 1
ATOM 1602 O O . TYR A 1 210 ? 22.512 -8.085 -8.808 1.00 94.38 210 TYR A O 1
ATOM 1610 N N . ALA A 1 211 ? 23.843 -6.302 -8.547 1.00 94.12 211 ALA A N 1
ATOM 1611 C CA . ALA A 1 211 ? 24.264 -6.653 -7.195 1.00 94.12 211 ALA A CA 1
ATOM 1612 C C . ALA A 1 211 ? 23.074 -6.657 -6.217 1.00 94.12 211 ALA A C 1
ATOM 1614 O O . ALA A 1 211 ? 22.952 -7.585 -5.415 1.00 94.12 211 ALA A O 1
ATOM 1615 N N . ALA A 1 212 ? 22.160 -5.691 -6.347 1.00 93.38 212 ALA A N 1
ATOM 1616 C CA . ALA A 1 212 ? 20.908 -5.648 -5.595 1.00 93.38 212 ALA A CA 1
ATOM 1617 C C . ALA A 1 212 ? 20.000 -6.851 -5.921 1.00 93.38 212 ALA A C 1
ATOM 1619 O O . ALA A 1 212 ? 19.609 -7.601 -5.026 1.00 93.38 212 ALA A O 1
ATOM 1620 N N . TRP A 1 213 ? 19.742 -7.118 -7.208 1.00 93.06 213 TRP A N 1
ATOM 1621 C CA . TRP A 1 213 ? 18.950 -8.281 -7.638 1.00 93.06 213 TRP A CA 1
ATOM 1622 C C . TRP A 1 213 ? 19.563 -9.626 -7.242 1.00 93.06 213 TRP A C 1
ATOM 1624 O O . TRP A 1 213 ? 18.839 -10.575 -6.938 1.00 93.06 213 TRP A O 1
ATOM 1634 N N . PHE A 1 214 ? 20.891 -9.720 -7.224 1.00 93.69 214 PHE A N 1
ATOM 1635 C CA . PHE A 1 214 ? 21.600 -10.921 -6.809 1.00 93.69 214 PHE A CA 1
ATOM 1636 C C . PHE A 1 214 ? 21.534 -11.125 -5.285 1.00 93.69 214 PHE A C 1
ATOM 1638 O O . PHE A 1 214 ? 21.330 -12.254 -4.847 1.00 93.69 214 PHE A O 1
ATOM 1645 N N . SER A 1 215 ? 21.585 -10.048 -4.489 1.00 94.56 215 SER A N 1
ATOM 1646 C CA . SER A 1 215 ? 21.318 -10.078 -3.039 1.00 94.56 215 SER A CA 1
ATOM 1647 C C . SER A 1 215 ? 19.890 -10.543 -2.731 1.00 94.56 215 SER A C 1
ATOM 1649 O O . SER A 1 215 ? 19.700 -11.470 -1.946 1.00 94.56 215 SER A O 1
ATOM 1651 N N . ILE A 1 216 ? 18.887 -9.988 -3.424 1.00 95.12 216 ILE A N 1
ATOM 1652 C CA . ILE A 1 216 ? 17.481 -10.418 -3.319 1.00 95.12 216 ILE A CA 1
ATOM 1653 C C . ILE A 1 216 ? 17.333 -11.908 -3.673 1.00 95.12 216 ILE A C 1
ATOM 1655 O O . ILE A 1 216 ? 16.623 -12.644 -2.982 1.00 95.12 216 ILE A O 1
ATOM 1659 N N . TYR A 1 217 ? 18.027 -12.382 -4.713 1.00 95.38 217 TYR A N 1
ATOM 1660 C CA . TYR A 1 217 ? 18.037 -13.797 -5.088 1.00 95.38 217 TYR A CA 1
ATOM 1661 C C . TYR A 1 217 ? 18.679 -14.694 -4.020 1.00 95.38 217 TYR A C 1
ATOM 1663 O O . TYR A 1 217 ? 18.066 -15.688 -3.635 1.00 95.38 217 TYR A O 1
ATOM 1671 N N . GLU A 1 218 ? 19.865 -14.356 -3.503 1.00 95.06 218 GLU A N 1
ATOM 1672 C CA . GLU A 1 218 ? 20.526 -15.155 -2.459 1.00 95.06 218 GLU A CA 1
ATOM 1673 C C . GLU A 1 218 ? 19.733 -15.144 -1.135 1.00 95.06 218 GLU A C 1
ATOM 1675 O O . GLU A 1 218 ? 19.635 -16.182 -0.476 1.00 95.06 218 GLU A O 1
ATOM 1680 N N . ALA A 1 219 ? 19.061 -14.040 -0.790 1.00 94.88 219 ALA A N 1
ATOM 1681 C CA . ALA A 1 219 ? 18.156 -13.969 0.357 1.00 94.88 219 ALA A CA 1
ATOM 1682 C C . ALA A 1 219 ? 16.922 -14.876 0.196 1.00 94.88 219 ALA A C 1
ATOM 1684 O O . ALA A 1 219 ? 16.604 -15.651 1.102 1.00 94.88 219 ALA A O 1
ATOM 1685 N N . CYS A 1 220 ? 16.264 -14.862 -0.968 1.00 95.38 220 CYS A N 1
ATOM 1686 C CA . CYS A 1 220 ? 15.137 -15.762 -1.240 1.00 95.38 220 CYS A CA 1
ATOM 1687 C C . CYS A 1 220 ? 15.576 -17.235 -1.281 1.00 95.38 220 CYS A C 1
ATOM 1689 O O . CYS A 1 220 ? 14.894 -18.101 -0.734 1.00 95.38 220 CYS A O 1
ATOM 1691 N N . ALA A 1 221 ? 16.728 -17.524 -1.893 1.00 93.56 221 ALA A N 1
ATOM 1692 C CA . ALA A 1 221 ? 17.273 -18.875 -2.001 1.00 93.56 221 ALA A CA 1
ATOM 1693 C C . ALA A 1 221 ? 17.754 -19.434 -0.649 1.00 93.56 221 ALA A C 1
ATOM 1695 O O . ALA A 1 221 ? 17.652 -20.638 -0.423 1.00 93.56 221 ALA A O 1
ATOM 1696 N N . SER A 1 222 ? 18.222 -18.589 0.279 1.00 91.62 222 SER A N 1
ATOM 1697 C CA . SER A 1 222 ? 18.574 -19.028 1.641 1.00 91.62 222 SER A CA 1
ATOM 1698 C C . SER A 1 222 ? 17.353 -19.445 2.474 1.00 91.62 222 SER A C 1
ATOM 1700 O O . SER A 1 222 ? 17.479 -20.267 3.380 1.00 91.62 222 SER A O 1
ATOM 1702 N N . ASN A 1 223 ? 16.158 -18.959 2.114 1.00 88.44 223 ASN A N 1
ATOM 1703 C CA . ASN A 1 223 ? 14.875 -19.360 2.695 1.00 88.44 223 ASN A CA 1
ATOM 1704 C C . ASN A 1 223 ? 14.286 -20.655 2.088 1.00 88.44 223 ASN A C 1
ATOM 1706 O O . ASN A 1 223 ? 13.207 -21.085 2.508 1.00 88.44 223 ASN A O 1
ATOM 1710 N N . TYR A 1 224 ? 14.956 -21.288 1.115 1.00 91.62 224 TYR A N 1
ATOM 1711 C CA . TYR A 1 224 ? 14.520 -22.567 0.543 1.00 91.62 224 TYR A CA 1
ATOM 1712 C C . TYR A 1 224 ? 14.698 -23.721 1.542 1.00 91.62 224 TYR A C 1
ATOM 1714 O O . TYR A 1 224 ? 15.674 -23.801 2.286 1.00 91.62 224 TYR A O 1
ATOM 1722 N N . THR A 1 225 ? 13.767 -24.670 1.523 1.00 82.50 225 THR A N 1
ATOM 1723 C CA . THR A 1 225 ? 13.801 -25.850 2.396 1.00 82.50 225 THR A CA 1
ATOM 1724 C C . THR A 1 225 ? 14.715 -26.943 1.835 1.00 82.50 225 THR A C 1
ATOM 1726 O O . THR A 1 225 ? 14.570 -27.360 0.684 1.00 82.50 225 THR A O 1
ATOM 1729 N N . ASP A 1 226 ? 15.642 -27.450 2.657 1.00 76.75 226 ASP A N 1
ATOM 1730 C CA . ASP A 1 226 ? 16.408 -28.675 2.372 1.00 76.75 226 ASP A CA 1
ATOM 1731 C C . ASP A 1 226 ? 15.535 -29.918 2.620 1.00 76.75 226 ASP A C 1
ATOM 1733 O O . ASP A 1 226 ? 15.636 -30.614 3.639 1.00 76.75 226 ASP A O 1
ATOM 1737 N N . THR A 1 227 ? 14.631 -30.206 1.680 1.00 61.81 227 THR A N 1
ATOM 1738 C CA . THR A 1 227 ? 13.905 -31.477 1.676 1.00 61.81 227 THR A CA 1
ATOM 1739 C C . THR A 1 227 ? 14.820 -32.597 1.174 1.00 61.81 227 THR A C 1
ATOM 1741 O O . THR A 1 227 ? 14.861 -32.947 -0.009 1.00 61.81 227 THR A O 1
ATOM 1744 N N . ARG A 1 228 ? 15.523 -33.223 2.132 1.00 55.47 228 ARG A N 1
ATOM 1745 C CA . ARG A 1 228 ? 16.486 -34.345 1.985 1.00 55.47 228 ARG A CA 1
ATOM 1746 C C . ARG A 1 228 ? 16.057 -35.515 1.079 1.00 55.47 228 ARG A C 1
ATOM 1748 O O . ARG A 1 228 ? 16.868 -36.386 0.780 1.00 55.47 228 ARG A O 1
ATOM 1755 N N . CYS A 1 229 ? 14.791 -35.571 0.673 1.00 55.22 229 CYS A N 1
ATOM 1756 C CA . CYS A 1 229 ? 14.220 -36.574 -0.219 1.00 55.22 229 CYS A CA 1
ATOM 1757 C C . CYS A 1 229 ? 14.543 -36.356 -1.710 1.00 55.22 229 CYS A C 1
ATOM 1759 O O . CYS A 1 229 ? 14.425 -37.315 -2.470 1.00 55.22 229 CYS A O 1
ATOM 1761 N N . LEU A 1 230 ? 14.908 -35.138 -2.144 1.00 61.00 230 LEU A N 1
ATOM 1762 C CA . LEU A 1 230 ? 15.111 -34.816 -3.572 1.00 61.00 230 LEU A CA 1
ATOM 1763 C C . LEU A 1 230 ? 16.454 -34.146 -3.925 1.00 61.00 230 LEU A C 1
ATOM 1765 O O . LEU A 1 230 ? 16.775 -34.035 -5.104 1.00 61.00 230 LEU A O 1
ATOM 1769 N N . GLY A 1 231 ? 17.279 -33.775 -2.941 1.00 73.38 231 GLY A N 1
ATOM 1770 C CA . GLY A 1 231 ? 18.694 -33.432 -3.166 1.00 73.38 231 GLY A CA 1
ATOM 1771 C C . GLY A 1 231 ? 18.987 -32.049 -3.766 1.00 73.38 231 GLY A C 1
ATOM 1772 O O . GLY A 1 231 ? 20.144 -31.764 -4.064 1.00 73.38 231 GLY A O 1
ATOM 1773 N N . GLN A 1 232 ? 17.979 -31.186 -3.911 1.00 80.69 232 GLN A N 1
ATOM 1774 C CA . GLN A 1 232 ? 18.133 -29.753 -4.185 1.00 80.69 232 GLN A CA 1
ATOM 1775 C C . GLN A 1 232 ? 17.165 -28.962 -3.283 1.00 80.69 232 GLN A C 1
ATOM 1777 O O . GLN A 1 232 ? 16.014 -29.390 -3.155 1.00 80.69 232 GLN A O 1
ATOM 1782 N N . PRO A 1 233 ? 17.578 -27.828 -2.679 1.00 87.81 233 PRO A N 1
ATOM 1783 C CA . PRO A 1 233 ? 16.671 -26.958 -1.929 1.00 87.81 233 PRO A CA 1
ATOM 1784 C C . PRO A 1 233 ? 15.566 -26.376 -2.817 1.00 87.81 233 PRO A C 1
ATOM 1786 O O . PRO A 1 233 ? 15.815 -26.047 -3.980 1.00 87.81 233 PRO A O 1
ATOM 1789 N N . ARG A 1 234 ? 14.354 -26.220 -2.270 1.00 92.94 234 ARG A N 1
ATOM 1790 C CA . ARG A 1 234 ? 13.186 -25.688 -2.999 1.00 92.94 234 ARG A CA 1
ATOM 1791 C C . ARG A 1 234 ? 12.397 -24.647 -2.186 1.00 92.94 234 ARG A C 1
ATOM 1793 O O . ARG A 1 234 ? 12.413 -24.716 -0.953 1.00 92.94 234 ARG A O 1
ATOM 1800 N N . PRO A 1 235 ? 11.698 -23.698 -2.844 1.00 95.56 235 PRO A N 1
ATOM 1801 C CA . PRO A 1 235 ? 10.862 -22.706 -2.169 1.00 95.56 235 PRO A CA 1
ATOM 1802 C C . PRO A 1 235 ? 9.786 -23.314 -1.268 1.00 95.56 235 PRO A C 1
ATOM 1804 O O . PRO A 1 235 ? 9.247 -24.390 -1.552 1.00 95.56 235 PRO A O 1
ATOM 1807 N N . LYS A 1 236 ? 9.403 -22.572 -0.224 1.00 95.50 236 LYS A N 1
ATOM 1808 C CA . LYS A 1 236 ? 8.395 -23.020 0.744 1.00 95.50 236 LYS A CA 1
ATOM 1809 C C . LYS A 1 236 ? 7.034 -23.261 0.096 1.00 95.50 236 LYS A C 1
ATOM 1811 O O . LYS A 1 236 ? 6.432 -24.278 0.391 1.00 95.50 236 LYS A O 1
ATOM 1816 N N . PHE A 1 237 ? 6.582 -22.458 -0.870 1.00 95.94 237 PHE A N 1
ATOM 1817 C CA . PHE A 1 237 ? 5.285 -22.694 -1.534 1.00 95.94 237 PHE A CA 1
ATOM 1818 C C . PHE A 1 237 ? 5.149 -24.054 -2.252 1.00 95.94 237 PHE A C 1
ATOM 1820 O O . PHE A 1 237 ? 4.042 -24.415 -2.652 1.00 95.94 237 P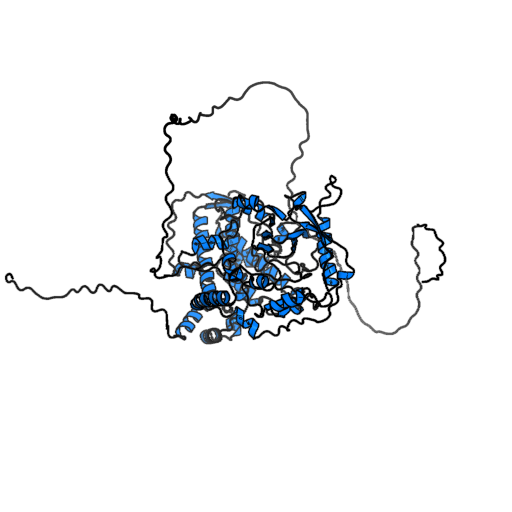HE A O 1
ATOM 1827 N N . ILE A 1 238 ? 6.243 -24.813 -2.413 1.00 94.75 238 ILE A N 1
ATOM 1828 C CA . ILE A 1 238 ? 6.233 -26.206 -2.883 1.00 94.75 238 ILE A CA 1
ATOM 1829 C C . ILE A 1 238 ? 6.257 -27.198 -1.704 1.00 94.75 238 ILE A C 1
ATOM 1831 O O . ILE A 1 238 ? 5.504 -28.171 -1.708 1.00 94.75 238 ILE A O 1
ATOM 1835 N N . ASP A 1 239 ? 7.118 -26.958 -0.710 1.00 93.31 239 ASP A N 1
ATOM 1836 C CA . ASP A 1 239 ? 7.530 -27.957 0.294 1.00 93.31 239 ASP A CA 1
ATOM 1837 C C . ASP A 1 239 ? 7.019 -27.703 1.722 1.00 93.31 239 ASP A C 1
ATOM 1839 O O . ASP A 1 239 ? 6.827 -28.649 2.486 1.00 93.31 239 ASP A O 1
ATOM 1843 N N . ASP A 1 240 ? 6.736 -26.445 2.054 1.00 94.44 240 ASP A N 1
ATOM 1844 C CA . ASP A 1 240 ? 5.955 -25.998 3.211 1.00 94.44 240 ASP A CA 1
ATOM 1845 C C . ASP A 1 240 ? 4.962 -24.889 2.780 1.00 94.44 240 ASP A C 1
ATOM 1847 O O . ASP A 1 240 ? 5.185 -23.699 3.033 1.00 94.44 240 ASP A O 1
ATOM 1851 N N . PRO A 1 241 ? 3.846 -25.239 2.105 1.00 94.88 241 PRO A N 1
ATOM 1852 C CA . PRO A 1 241 ? 2.880 -24.256 1.603 1.00 94.88 241 PRO A CA 1
ATOM 1853 C C . PRO A 1 241 ? 2.008 -23.606 2.696 1.00 94.88 241 PRO A C 1
ATOM 1855 O O . PRO A 1 241 ? 0.981 -23.003 2.374 1.00 94.88 241 PRO A O 1
ATOM 1858 N N . GLN A 1 242 ? 2.368 -23.771 3.974 1.00 92.00 242 GLN A N 1
ATOM 1859 C CA . GLN A 1 242 ? 1.744 -23.118 5.131 1.00 92.00 242 GLN A CA 1
ATOM 1860 C C . GLN A 1 242 ? 2.709 -22.094 5.756 1.00 92.00 242 GLN A C 1
ATOM 1862 O O . GLN A 1 242 ? 2.294 -20.990 6.081 1.00 92.00 242 GLN A O 1
ATOM 1867 N N . GLY A 1 243 ? 4.007 -22.411 5.850 1.00 91.81 243 GLY A N 1
ATOM 1868 C CA . GLY A 1 243 ? 5.063 -21.481 6.275 1.00 91.81 243 GLY A CA 1
ATOM 1869 C C . GLY A 1 243 ? 5.583 -20.524 5.189 1.00 91.81 243 GLY A C 1
ATOM 1870 O O . GLY A 1 243 ? 6.557 -19.803 5.433 1.00 91.81 243 GLY A O 1
ATOM 1871 N N . SER A 1 244 ? 4.974 -20.531 3.997 1.00 95.31 244 SER A N 1
ATOM 1872 C CA . SER A 1 244 ? 5.338 -19.691 2.844 1.00 95.31 244 SER A CA 1
ATOM 1873 C C . SER A 1 244 ? 4.544 -18.386 2.762 1.00 95.31 244 SER A C 1
ATOM 1875 O O . SER A 1 244 ? 3.351 -18.371 3.062 1.00 95.31 244 SER A O 1
ATOM 1877 N N . LEU A 1 245 ? 5.169 -17.327 2.237 1.00 95.06 245 LEU A N 1
ATOM 1878 C CA . LEU A 1 245 ? 4.500 -16.079 1.835 1.00 95.06 245 LEU A CA 1
ATOM 1879 C C . LEU A 1 245 ? 3.556 -16.234 0.621 1.00 95.06 245 LEU A C 1
ATOM 1881 O O . LEU A 1 245 ? 2.748 -15.338 0.365 1.00 95.06 245 LEU A O 1
ATOM 1885 N N . PHE A 1 246 ? 3.634 -17.341 -0.131 1.00 96.56 246 PHE A N 1
ATOM 1886 C CA . PHE A 1 246 ? 2.800 -17.592 -1.312 1.00 96.56 246 PHE A CA 1
ATOM 1887 C C . PHE A 1 246 ? 1.913 -18.831 -1.157 1.00 96.56 246 PHE A C 1
ATOM 1889 O O . PHE A 1 246 ? 2.383 -19.922 -0.827 1.00 96.56 246 PHE A O 1
ATOM 1896 N N . ARG A 1 247 ? 0.640 -18.698 -1.546 1.00 97.19 247 ARG A N 1
ATOM 1897 C CA . ARG A 1 247 ? -0.287 -19.818 -1.717 1.00 97.19 247 ARG A CA 1
ATOM 1898 C C . ARG A 1 247 ? -0.573 -20.072 -3.192 1.00 97.19 247 ARG A C 1
ATOM 1900 O O . ARG A 1 247 ? -1.389 -19.388 -3.805 1.00 97.19 247 ARG A O 1
ATOM 1907 N N . CYS A 1 248 ? 0.074 -21.086 -3.757 1.00 97.94 248 CYS A N 1
ATOM 1908 C CA . CYS A 1 248 ? -0.181 -21.514 -5.132 1.00 97.94 248 CYS A CA 1
ATOM 1909 C C . CYS A 1 248 ? -1.451 -22.378 -5.216 1.00 97.94 248 CYS A C 1
ATOM 1911 O O . CYS A 1 248 ? -1.637 -23.292 -4.413 1.00 97.94 248 CYS A O 1
ATOM 1913 N N . LEU A 1 249 ? -2.307 -22.087 -6.196 1.00 97.50 249 LEU A N 1
ATOM 1914 C CA . LEU A 1 249 ? -3.552 -22.798 -6.510 1.00 97.50 249 LEU A CA 1
ATOM 1915 C C . LEU A 1 249 ? -3.694 -22.930 -8.035 1.00 97.50 249 LEU A C 1
ATOM 1917 O O . LEU A 1 249 ? -3.120 -22.138 -8.789 1.00 97.50 249 LEU A O 1
ATOM 1921 N N . ARG A 1 250 ? -4.489 -23.884 -8.525 1.00 96.69 250 ARG A N 1
ATOM 1922 C CA . ARG A 1 250 ? -5.033 -23.812 -9.895 1.00 96.69 250 ARG A CA 1
ATOM 1923 C C . ARG A 1 250 ? -6.320 -22.987 -9.936 1.00 96.69 250 ARG A C 1
ATOM 1925 O O . ARG A 1 250 ? -7.011 -22.861 -8.927 1.00 96.69 250 ARG A O 1
ATOM 1932 N N . GLN A 1 251 ? -6.689 -22.500 -11.120 1.00 94.56 251 GLN A N 1
ATOM 1933 C CA . GLN A 1 251 ? -7.981 -21.838 -11.350 1.00 94.56 251 GLN A CA 1
ATOM 1934 C C . GLN A 1 251 ? -9.177 -22.681 -10.861 1.00 94.56 251 GLN A C 1
ATOM 1936 O O . GLN A 1 251 ? -10.026 -22.162 -10.147 1.00 94.56 251 GLN A O 1
ATOM 1941 N N . ASP A 1 252 ? -9.214 -23.989 -11.154 1.00 95.56 252 ASP A N 1
ATOM 1942 C CA . ASP A 1 252 ? -10.315 -24.879 -10.742 1.00 95.56 252 ASP A CA 1
ATOM 1943 C C . ASP A 1 252 ? -10.386 -25.127 -9.225 1.00 95.56 252 ASP A C 1
ATOM 1945 O O . ASP A 1 252 ? -11.434 -25.515 -8.714 1.00 95.56 252 ASP A O 1
ATOM 1949 N N . GLU A 1 253 ? -9.290 -24.885 -8.502 1.00 96.00 253 GLU A N 1
ATOM 1950 C CA . GLU A 1 253 ? -9.247 -24.945 -7.037 1.00 96.00 253 GLU A CA 1
ATOM 1951 C C . GLU A 1 253 ? -9.684 -23.622 -6.416 1.00 96.00 253 GLU A C 1
ATOM 1953 O O . GLU A 1 253 ? -10.367 -23.634 -5.397 1.00 96.00 253 GLU A O 1
ATOM 1958 N N . TYR A 1 254 ? -9.330 -22.496 -7.043 1.00 93.56 254 TYR A N 1
ATOM 1959 C CA . TYR A 1 254 ? -9.735 -21.158 -6.617 1.00 93.56 254 TYR A CA 1
ATOM 1960 C C . TYR A 1 254 ? -11.234 -20.899 -6.851 1.00 93.56 254 TYR A C 1
ATOM 1962 O O . TYR A 1 254 ? -11.920 -20.397 -5.962 1.00 93.56 254 TYR A O 1
ATOM 1970 N N . ASP A 1 255 ? -11.768 -21.298 -8.009 1.00 91.56 255 ASP A N 1
ATOM 1971 C CA . ASP A 1 255 ? -13.161 -21.042 -8.417 1.00 91.56 255 ASP A CA 1
ATOM 1972 C C . ASP A 1 255 ? -14.211 -21.725 -7.521 1.00 91.56 255 ASP A C 1
ATOM 1974 O O . ASP A 1 255 ? -15.378 -21.325 -7.512 1.00 91.56 255 ASP A O 1
ATOM 1978 N N . VAL A 1 256 ? -13.817 -22.757 -6.766 1.00 94.94 256 VAL A N 1
ATOM 1979 C CA . VAL A 1 256 ? -14.691 -23.465 -5.813 1.00 94.94 256 VAL A CA 1
ATOM 1980 C C . VAL A 1 256 ? -14.560 -22.966 -4.370 1.00 94.94 256 VAL A C 1
ATOM 1982 O O . VAL A 1 256 ? -15.305 -23.433 -3.508 1.00 94.94 256 VAL A O 1
ATOM 1985 N N . MET A 1 257 ? -13.648 -22.028 -4.088 1.00 93.25 257 MET A N 1
ATOM 1986 C CA . MET A 1 257 ? -13.453 -21.484 -2.742 1.00 93.25 257 MET A CA 1
ATOM 1987 C C . MET A 1 257 ? -14.572 -20.518 -2.352 1.00 93.25 257 MET A C 1
ATOM 1989 O O . MET A 1 257 ? -15.018 -19.680 -3.139 1.00 93.25 257 MET A O 1
ATOM 1993 N N . THR A 1 258 ? -14.992 -20.562 -1.089 1.00 87.94 258 THR A N 1
ATOM 1994 C CA . THR A 1 258 ? -15.831 -19.502 -0.528 1.00 87.94 258 THR A CA 1
ATOM 1995 C C . THR A 1 258 ? -15.003 -18.247 -0.252 1.00 87.94 258 THR A C 1
ATOM 1997 O O . THR A 1 258 ? -13.798 -18.307 -0.002 1.00 87.94 258 THR A O 1
ATOM 2000 N N . ALA A 1 259 ? -15.664 -17.085 -0.214 1.00 82.62 259 ALA A N 1
ATOM 2001 C CA . ALA A 1 259 ? -15.000 -15.822 0.114 1.00 82.62 259 ALA A CA 1
ATOM 2002 C C . ALA A 1 259 ? -14.258 -15.867 1.461 1.00 82.62 259 ALA A C 1
ATOM 2004 O O . ALA A 1 259 ? -13.163 -15.330 1.561 1.00 82.62 259 ALA A O 1
ATOM 2005 N N . SER A 1 260 ? -14.802 -16.581 2.452 1.00 81.75 260 SER A N 1
ATOM 2006 C CA . SER A 1 260 ? -14.178 -16.766 3.768 1.00 81.75 260 SER A CA 1
ATOM 2007 C C . SER A 1 260 ? -12.858 -17.542 3.707 1.00 81.75 260 SER A C 1
ATOM 2009 O O . SER A 1 260 ? -11.965 -17.282 4.506 1.00 81.75 260 SER A O 1
ATOM 2011 N N . GLU A 1 261 ? -12.722 -18.499 2.787 1.00 88.69 261 GLU A N 1
ATOM 2012 C CA . GLU A 1 261 ? -11.495 -19.288 2.626 1.00 88.69 261 GLU A CA 1
ATOM 2013 C C . GLU A 1 261 ? -10.438 -18.512 1.833 1.00 88.69 261 GLU A C 1
ATOM 2015 O O . GLU A 1 261 ? -9.267 -18.529 2.204 1.00 88.69 261 GLU A O 1
ATOM 2020 N N . VAL A 1 262 ? -10.850 -17.765 0.800 1.00 88.50 262 VAL A N 1
ATOM 2021 C CA . VAL A 1 262 ? -9.967 -16.829 0.082 1.00 88.50 262 VAL A CA 1
ATOM 2022 C C . VAL A 1 262 ? -9.434 -15.761 1.042 1.00 88.50 262 VAL A C 1
ATOM 2024 O O . VAL A 1 262 ? -8.235 -15.502 1.066 1.00 88.50 262 VAL A O 1
ATOM 2027 N N . GLN A 1 263 ? -10.303 -15.193 1.881 1.00 83.00 263 GLN A N 1
ATOM 2028 C CA . GLN A 1 263 ? -9.930 -14.212 2.900 1.00 83.00 263 GLN A CA 1
ATOM 2029 C C . GLN A 1 263 ? -9.042 -14.812 4.003 1.00 83.00 263 GLN A C 1
ATOM 2031 O O . GLN A 1 263 ? -8.103 -14.144 4.414 1.00 83.00 263 GLN A O 1
ATOM 2036 N N . LYS A 1 264 ? -9.258 -16.069 4.436 1.00 84.38 264 LYS A N 1
ATOM 2037 C CA . LYS A 1 264 ? -8.349 -16.742 5.390 1.00 84.38 264 LYS A CA 1
ATOM 2038 C C . LYS A 1 264 ? -6.949 -16.982 4.805 1.00 84.38 264 LYS A C 1
ATOM 2040 O O . LYS A 1 264 ? -5.980 -16.970 5.552 1.00 84.38 264 LYS A O 1
ATOM 2045 N N . ILE A 1 265 ? -6.811 -17.218 3.500 1.00 90.38 265 ILE A N 1
ATOM 2046 C CA . ILE A 1 265 ? -5.476 -17.296 2.885 1.00 90.38 265 ILE A CA 1
ATOM 2047 C C . ILE A 1 265 ? -4.856 -15.895 2.822 1.00 90.38 265 ILE A C 1
ATOM 2049 O O . ILE A 1 265 ? -3.716 -15.709 3.240 1.00 90.38 265 ILE A O 1
ATOM 2053 N N . LEU A 1 266 ? -5.632 -14.903 2.373 1.00 87.75 266 LEU A N 1
ATOM 2054 C CA . LEU A 1 266 ? -5.190 -13.513 2.253 1.00 87.75 266 LEU A CA 1
ATOM 2055 C C . LEU A 1 266 ? -4.945 -12.793 3.597 1.00 87.75 266 LEU A C 1
ATOM 2057 O O . LEU A 1 266 ? -4.595 -11.620 3.565 1.00 87.75 266 LEU A O 1
ATOM 2061 N N . SER A 1 267 ? -5.068 -13.454 4.755 1.00 80.00 267 SER A N 1
ATOM 2062 C CA . SER A 1 267 ? -4.536 -12.909 6.012 1.00 80.00 267 SER A CA 1
ATOM 2063 C C . SER A 1 267 ? -3.022 -13.118 6.162 1.00 80.00 267 SER A C 1
ATOM 2065 O O . SER A 1 267 ? -2.339 -12.381 6.861 1.00 80.00 267 SER A O 1
ATOM 2067 N N . SER A 1 268 ? -2.460 -14.135 5.503 1.00 85.00 268 SER A N 1
ATOM 2068 C CA . SER A 1 268 ? -1.091 -14.596 5.786 1.00 85.00 268 SER A CA 1
ATOM 2069 C C . SER A 1 268 ? -0.268 -14.962 4.551 1.00 85.00 268 SER A C 1
ATOM 2071 O O . SER A 1 268 ? 0.957 -15.059 4.647 1.00 85.00 268 SER A O 1
ATOM 2073 N N . GLN A 1 269 ? -0.901 -15.152 3.388 1.00 92.62 269 GLN A N 1
ATOM 2074 C CA . GLN A 1 269 ? -0.240 -15.589 2.157 1.00 92.62 269 GLN A CA 1
ATOM 2075 C C . GLN A 1 269 ? -0.830 -14.895 0.924 1.00 92.62 269 GLN A C 1
ATOM 2077 O O . GLN A 1 269 ? -2.045 -14.868 0.727 1.00 92.62 269 GLN A O 1
ATOM 2082 N N . SER A 1 270 ? 0.028 -14.417 0.023 1.00 94.50 270 SER A N 1
ATOM 2083 C CA . SER A 1 270 ? -0.411 -13.927 -1.289 1.00 94.50 270 SER A CA 1
ATOM 2084 C C . SER A 1 270 ? -0.801 -15.092 -2.199 1.00 94.50 270 SER A C 1
ATOM 2086 O O . SER A 1 270 ? -0.065 -16.073 -2.317 1.00 94.50 270 SER A O 1
ATOM 2088 N N . ILE A 1 271 ? -1.958 -15.004 -2.856 1.00 96.06 271 ILE A N 1
ATOM 2089 C CA . ILE A 1 271 ? -2.492 -16.090 -3.689 1.00 96.06 271 ILE A CA 1
ATOM 2090 C C . ILE A 1 271 ? -1.890 -16.020 -5.090 1.00 96.06 271 ILE A C 1
ATOM 2092 O O . ILE A 1 271 ? -1.943 -14.979 -5.739 1.00 96.06 271 ILE A O 1
ATOM 2096 N N . VAL A 1 272 ? -1.392 -17.149 -5.593 1.00 97.38 272 VAL A N 1
ATOM 2097 C CA . VAL A 1 272 ? -0.967 -17.310 -6.989 1.00 97.38 272 VAL A CA 1
ATOM 2098 C C . VAL A 1 272 ? -1.876 -18.322 -7.673 1.00 97.38 272 VAL A C 1
ATOM 2100 O O . VAL A 1 272 ? -1.768 -19.528 -7.453 1.00 97.38 272 VAL A O 1
ATOM 2103 N N . ILE A 1 273 ? -2.780 -17.815 -8.510 1.00 96.56 273 ILE A N 1
ATOM 2104 C CA . ILE A 1 273 ? -3.663 -18.612 -9.359 1.00 96.56 273 ILE A CA 1
ATOM 2105 C C . ILE A 1 273 ? -2.892 -18.978 -10.626 1.00 96.56 273 ILE A C 1
ATOM 2107 O O . ILE A 1 273 ? -2.434 -18.108 -11.371 1.00 96.56 273 ILE A O 1
ATOM 2111 N N . THR A 1 274 ? -2.748 -20.276 -10.863 1.00 96.56 274 THR A N 1
ATOM 2112 C CA . THR A 1 274 ? -2.036 -20.838 -12.013 1.00 96.56 274 THR A CA 1
ATOM 2113 C C . THR A 1 274 ? -2.992 -21.481 -13.010 1.00 96.56 274 THR A C 1
ATOM 2115 O O . THR A 1 274 ? -4.103 -21.893 -12.668 1.00 96.56 274 THR A O 1
ATOM 2118 N N . GLN A 1 275 ? -2.534 -21.604 -14.260 1.00 87.19 275 GLN A N 1
ATOM 2119 C CA . GLN A 1 275 ? -3.287 -22.230 -15.364 1.00 87.19 275 GLN A CA 1
ATOM 2120 C C . GLN A 1 275 ? -4.597 -21.500 -15.741 1.00 87.19 275 GLN A C 1
ATOM 2122 O O . GLN A 1 275 ? -5.425 -22.051 -16.466 1.00 87.19 275 GLN A O 1
ATOM 2127 N N . SER A 1 276 ? -4.761 -20.247 -15.304 1.00 84.81 276 SER A N 1
ATOM 2128 C CA . SER A 1 276 ? -5.902 -19.376 -15.604 1.00 84.81 276 SER A CA 1
ATOM 2129 C C . SER A 1 276 ? -6.137 -19.247 -17.112 1.00 84.81 276 SER A C 1
ATOM 2131 O O . SER A 1 276 ? -5.256 -18.810 -17.858 1.00 84.81 276 SER A O 1
ATOM 2133 N N . THR A 1 277 ? -7.345 -19.558 -17.581 1.00 79.81 277 THR A N 1
ATOM 2134 C CA . THR A 1 277 ? -7.722 -19.340 -18.983 1.00 79.81 277 THR A CA 1
ATOM 2135 C C . THR A 1 277 ? -7.844 -17.847 -19.278 1.00 79.81 277 THR A C 1
ATOM 2137 O O . THR A 1 277 ? -8.521 -17.118 -18.553 1.00 79.81 277 THR A O 1
ATOM 2140 N N . GLY A 1 278 ? -7.206 -17.373 -20.348 1.00 77.06 278 GLY A N 1
ATOM 2141 C CA . GLY A 1 278 ? -7.260 -15.970 -20.752 1.00 77.06 278 GLY A CA 1
ATOM 2142 C C . GLY A 1 278 ? -6.957 -15.753 -22.234 1.00 77.06 278 GLY A C 1
ATOM 2143 O O . GLY A 1 278 ? -6.519 -16.686 -22.916 1.00 77.06 278 GLY A O 1
ATOM 2144 N N . PRO A 1 279 ? -7.177 -14.528 -22.740 1.00 79.19 279 PRO A N 1
ATOM 2145 C CA . PRO A 1 279 ? -6.842 -14.169 -24.111 1.00 79.19 279 PRO A CA 1
ATOM 2146 C C . PRO A 1 279 ? -5.335 -14.319 -24.354 1.00 79.19 279 PRO A C 1
ATOM 2148 O O . PRO A 1 279 ? -4.511 -13.879 -23.554 1.00 79.19 279 PRO A O 1
ATOM 2151 N N . ASN A 1 280 ? -4.970 -14.932 -25.484 1.00 84.19 280 ASN A N 1
ATOM 2152 C CA . ASN A 1 280 ? -3.579 -15.158 -25.889 1.00 84.19 280 ASN A CA 1
ATOM 2153 C C . ASN A 1 280 ? -2.959 -13.859 -26.436 1.00 84.19 280 ASN A C 1
ATOM 2155 O O . ASN A 1 280 ? -2.823 -13.672 -27.647 1.00 84.19 280 ASN A O 1
ATOM 2159 N N . ILE A 1 281 ? -2.655 -12.942 -25.518 1.00 91.25 281 ILE A N 1
ATOM 2160 C CA . ILE A 1 281 ? -1.995 -11.665 -25.784 1.00 91.25 281 ILE A CA 1
ATOM 2161 C C . ILE A 1 281 ? -0.508 -11.916 -26.081 1.00 91.25 281 ILE A C 1
ATOM 2163 O O . ILE A 1 281 ? 0.102 -12.869 -25.598 1.00 91.25 281 ILE A O 1
ATOM 2167 N N . ARG A 1 282 ? 0.085 -11.052 -26.907 1.00 94.31 282 ARG A N 1
ATOM 2168 C CA . ARG A 1 282 ? 1.497 -11.095 -27.307 1.00 94.31 282 ARG A CA 1
ATOM 2169 C C . ARG A 1 282 ? 2.143 -9.735 -27.101 1.00 94.31 282 ARG A C 1
ATOM 2171 O O . ARG A 1 282 ? 1.456 -8.720 -27.103 1.00 94.31 282 ARG A O 1
ATOM 2178 N N . PHE A 1 283 ? 3.468 -9.694 -26.995 1.00 94.88 283 PHE A N 1
ATOM 2179 C CA . PHE A 1 283 ? 4.212 -8.432 -27.019 1.00 94.88 283 PHE A CA 1
ATOM 2180 C C . PHE A 1 283 ? 4.382 -7.938 -28.470 1.00 94.88 283 PHE A C 1
ATOM 2182 O O . PHE A 1 283 ? 5.468 -7.966 -29.043 1.00 94.88 283 PHE A O 1
ATOM 2189 N N . ASP A 1 284 ? 3.265 -7.558 -29.091 1.00 95.31 284 ASP A N 1
ATOM 2190 C CA . ASP A 1 284 ? 3.187 -6.963 -30.427 1.00 95.31 284 ASP A CA 1
ATOM 2191 C C . ASP A 1 284 ? 2.246 -5.743 -30.426 1.00 95.31 284 ASP A C 1
ATOM 2193 O O . ASP A 1 284 ? 1.652 -5.404 -29.403 1.00 95.31 284 ASP A O 1
ATOM 2197 N N . ALA A 1 285 ? 2.103 -5.062 -31.567 1.00 94.25 285 ALA A N 1
ATOM 2198 C CA . ALA A 1 285 ? 1.273 -3.860 -31.675 1.00 94.25 285 ALA A CA 1
ATOM 2199 C C . ALA A 1 285 ? -0.196 -4.078 -31.253 1.00 94.25 285 ALA A C 1
ATOM 2201 O O . ALA A 1 285 ? -0.805 -3.165 -30.700 1.00 94.25 285 ALA A O 1
ATOM 2202 N N . SER A 1 286 ? -0.756 -5.275 -31.462 1.00 93.25 286 SER A N 1
ATOM 2203 C CA . SER A 1 286 ? -2.134 -5.594 -31.074 1.00 93.25 286 SER A CA 1
ATOM 2204 C C . SER A 1 286 ? -2.255 -5.838 -29.571 1.00 93.25 286 SER A C 1
ATOM 2206 O O . SER A 1 286 ? -3.243 -5.431 -28.961 1.00 93.25 286 SER A O 1
ATOM 2208 N N . GLY A 1 287 ? -1.262 -6.498 -28.968 1.00 92.62 287 GLY A N 1
ATOM 2209 C CA . GLY A 1 287 ? -1.227 -6.725 -27.525 1.00 92.62 287 GLY A CA 1
ATOM 2210 C C . GLY A 1 287 ? -0.909 -5.463 -26.724 1.00 92.62 287 GLY A C 1
ATOM 2211 O O . GLY A 1 287 ? -1.569 -5.207 -25.722 1.00 92.62 287 GLY A O 1
ATOM 2212 N N . ILE A 1 288 ? -0.001 -4.606 -27.197 1.00 91.75 288 ILE A N 1
ATOM 2213 C CA . ILE A 1 288 ? 0.239 -3.288 -26.588 1.00 91.75 288 ILE A CA 1
ATOM 2214 C C . ILE A 1 288 ? -1.018 -2.403 -26.703 1.00 91.75 288 ILE A C 1
ATOM 2216 O O . ILE A 1 288 ? -1.402 -1.755 -25.734 1.00 91.75 288 ILE A O 1
ATOM 2220 N N . ALA A 1 289 ? -1.752 -2.457 -27.821 1.00 88.12 289 ALA A N 1
ATOM 2221 C CA . ALA A 1 289 ? -3.051 -1.787 -27.954 1.00 88.12 289 ALA A CA 1
ATOM 2222 C C . ALA A 1 289 ? -4.180 -2.395 -27.083 1.00 88.12 289 ALA A C 1
ATOM 2224 O O . ALA A 1 289 ? -5.273 -1.831 -27.036 1.00 88.12 289 ALA A O 1
ATOM 2225 N N . SER A 1 290 ? -3.958 -3.523 -26.389 1.00 88.81 290 SER A N 1
ATOM 2226 C CA . SER A 1 290 ? -4.907 -4.053 -25.387 1.00 88.81 290 SER A CA 1
ATOM 2227 C C . SER A 1 290 ? -4.797 -3.364 -24.017 1.00 88.81 290 SER A C 1
ATOM 2229 O O . SER A 1 290 ? -5.695 -3.504 -23.192 1.00 88.81 290 SER A O 1
ATOM 2231 N N . LEU A 1 291 ? -3.774 -2.524 -23.813 1.00 87.06 291 LEU A N 1
ATOM 2232 C CA . LEU A 1 291 ? -3.602 -1.645 -22.644 1.00 87.06 291 LEU A CA 1
ATOM 2233 C C . LEU A 1 291 ? -4.527 -0.402 -22.686 1.00 87.06 291 LEU A C 1
ATOM 2235 O O . LEU A 1 291 ? -4.246 0.599 -22.036 1.00 87.06 291 LEU A O 1
ATOM 2239 N N . ASN A 1 292 ? -5.588 -0.441 -23.503 1.00 83.69 292 ASN A N 1
ATOM 2240 C CA . ASN A 1 292 ? -6.571 0.628 -23.731 1.00 83.69 292 ASN A CA 1
ATOM 2241 C C . ASN A 1 292 ? -5.963 2.022 -24.019 1.00 83.69 292 ASN A C 1
ATOM 2243 O O . ASN A 1 292 ? -6.473 3.059 -23.595 1.00 83.69 292 ASN A O 1
ATOM 2247 N N . THR A 1 293 ? -4.845 2.050 -24.750 1.00 82.94 293 THR A N 1
ATOM 2248 C CA . THR A 1 293 ? -4.086 3.268 -25.059 1.00 82.94 293 THR A CA 1
ATOM 2249 C C . THR A 1 293 ? -3.693 3.320 -26.535 1.00 82.94 293 THR A C 1
ATOM 2251 O O . THR A 1 293 ? -3.525 2.286 -27.185 1.00 82.94 293 THR A O 1
ATOM 2254 N N . SER A 1 294 ? -3.514 4.531 -27.071 1.00 88.94 294 SER A N 1
ATOM 2255 C CA . SER A 1 294 ? -2.922 4.710 -28.399 1.00 88.94 294 SER A CA 1
ATOM 2256 C C . SER A 1 294 ? -1.434 4.373 -28.356 1.00 88.94 294 SER A C 1
ATOM 2258 O O . SER A 1 294 ? -0.718 4.807 -27.453 1.00 88.94 294 SER A O 1
ATOM 2260 N N . LEU A 1 295 ? -0.941 3.690 -29.393 1.00 92.62 295 LEU A N 1
ATOM 2261 C CA . LEU A 1 295 ? 0.487 3.408 -29.565 1.00 92.62 295 LEU A CA 1
ATOM 2262 C C . LEU A 1 295 ? 1.354 4.680 -29.620 1.00 92.62 295 LEU A C 1
ATOM 2264 O O . LEU A 1 295 ? 2.560 4.582 -29.421 1.00 92.62 295 LEU A O 1
ATOM 2268 N N . THR A 1 296 ? 0.761 5.852 -29.874 1.00 93.94 296 THR A N 1
ATOM 2269 C CA . THR A 1 296 ? 1.441 7.158 -29.903 1.00 93.94 296 THR A CA 1
ATOM 2270 C C . THR A 1 296 ? 1.022 8.101 -28.770 1.00 93.94 296 THR A C 1
ATOM 2272 O O . THR A 1 296 ? 1.338 9.286 -28.843 1.00 93.94 296 THR A O 1
ATOM 2275 N N . ARG A 1 297 ? 0.282 7.636 -27.751 1.00 91.25 297 ARG A N 1
ATOM 2276 C CA . ARG A 1 297 ? 0.052 8.433 -26.533 1.00 91.25 297 ARG A CA 1
ATOM 2277 C C . ARG A 1 297 ? 1.364 8.495 -25.753 1.00 91.25 297 ARG A C 1
ATOM 2279 O O . ARG A 1 297 ? 1.977 7.454 -25.525 1.00 91.25 297 ARG A O 1
ATOM 2286 N N . GLU A 1 298 ? 1.789 9.691 -25.359 1.00 93.94 298 GLU A N 1
ATOM 2287 C CA . GLU A 1 298 ? 2.939 9.840 -24.464 1.00 93.94 298 GLU A CA 1
ATOM 2288 C C . GLU A 1 298 ? 2.596 9.332 -23.056 1.00 93.94 298 GLU A C 1
ATOM 2290 O O . GLU A 1 298 ? 1.473 9.493 -22.574 1.00 93.94 298 GLU A O 1
ATOM 2295 N N . THR A 1 299 ? 3.571 8.692 -22.421 1.00 94.19 299 THR A N 1
ATOM 2296 C CA . THR A 1 299 ? 3.543 8.219 -21.036 1.00 94.19 299 THR A CA 1
ATOM 2297 C C . THR A 1 299 ? 4.963 8.254 -20.467 1.00 94.19 299 THR A C 1
ATOM 2299 O O . THR A 1 299 ? 5.941 8.407 -21.211 1.00 94.19 299 THR A O 1
ATOM 2302 N N . ASP A 1 300 ? 5.079 8.074 -19.158 1.00 95.75 300 ASP A N 1
ATOM 2303 C CA . ASP A 1 300 ? 6.359 7.972 -18.471 1.00 95.75 300 ASP A CA 1
ATOM 2304 C C . ASP A 1 300 ? 6.876 6.526 -18.454 1.00 95.75 300 ASP A C 1
ATOM 2306 O O . ASP A 1 300 ? 6.161 5.563 -18.159 1.00 95.75 300 ASP A O 1
ATOM 2310 N N . ILE A 1 301 ? 8.150 6.376 -18.816 1.00 97.56 301 ILE A N 1
ATOM 2311 C CA . ILE A 1 301 ? 8.842 5.101 -19.001 1.00 97.56 301 ILE A CA 1
ATOM 2312 C C . ILE A 1 301 ? 10.173 5.169 -18.248 1.00 97.56 301 ILE A C 1
ATOM 2314 O O . ILE A 1 301 ? 11.029 5.990 -18.569 1.00 97.56 301 ILE A O 1
ATOM 2318 N N . GLN A 1 302 ? 10.376 4.297 -17.261 1.00 97.56 302 GLN A N 1
ATOM 2319 C CA . GLN A 1 302 ? 11.664 4.150 -16.579 1.00 97.56 302 GLN A CA 1
ATOM 2320 C C . GLN A 1 302 ? 12.659 3.463 -17.527 1.00 97.56 302 GLN A C 1
ATOM 2322 O O . GLN A 1 302 ? 12.417 2.343 -17.984 1.00 97.56 302 GLN A O 1
ATOM 2327 N N . ASP A 1 303 ? 13.781 4.116 -17.813 1.00 97.81 303 ASP A N 1
ATOM 2328 C CA . ASP A 1 303 ? 14.880 3.589 -18.619 1.00 97.81 303 ASP A CA 1
ATOM 2329 C C . ASP A 1 303 ? 15.989 3.049 -17.704 1.00 97.81 303 ASP A C 1
ATOM 2331 O O . ASP A 1 303 ? 16.915 3.767 -17.326 1.00 97.81 303 ASP A O 1
ATOM 2335 N N . GLN A 1 304 ? 15.917 1.757 -17.366 1.00 96.62 304 GLN A N 1
ATOM 2336 C CA . GLN A 1 304 ? 16.880 1.070 -16.489 1.00 96.62 304 GLN A CA 1
ATOM 2337 C C . GLN A 1 304 ? 18.239 0.796 -17.178 1.00 96.62 304 GLN A C 1
ATOM 2339 O O . GLN A 1 304 ? 18.982 -0.094 -16.764 1.00 96.62 304 GLN A O 1
ATOM 2344 N N . SER A 1 305 ? 18.569 1.520 -18.257 1.00 96.12 305 SER A N 1
ATOM 2345 C CA . SER A 1 305 ? 19.941 1.652 -18.774 1.00 96.12 305 SER A CA 1
ATOM 2346 C C . SER A 1 305 ? 20.645 2.934 -18.304 1.00 96.12 305 SER A C 1
ATOM 2348 O O . SER A 1 305 ? 21.826 3.124 -18.589 1.00 96.12 305 SER A O 1
ATOM 2350 N N . ILE A 1 306 ? 19.932 3.805 -17.584 1.00 96.62 306 ILE A N 1
ATOM 2351 C CA . ILE A 1 306 ? 20.428 5.069 -17.035 1.00 96.62 306 ILE A CA 1
ATOM 2352 C C . ILE A 1 306 ? 20.730 4.863 -15.539 1.00 96.62 306 ILE A C 1
ATOM 2354 O O . ILE A 1 306 ? 19.877 4.309 -14.843 1.00 96.62 306 ILE A O 1
ATOM 2358 N N . PRO A 1 307 ? 21.908 5.271 -15.025 1.00 95.06 307 PRO A N 1
ATOM 2359 C CA . PRO A 1 307 ? 22.195 5.220 -13.592 1.00 95.06 307 PRO A CA 1
ATOM 2360 C C . PRO A 1 307 ? 21.259 6.135 -12.797 1.00 95.06 307 PRO A C 1
ATOM 2362 O O . PRO A 1 307 ? 20.805 7.159 -13.300 1.00 95.06 307 PRO A O 1
ATOM 2365 N N . ASP A 1 308 ? 20.981 5.756 -11.552 1.00 91.44 308 ASP A N 1
ATOM 2366 C CA . ASP A 1 308 ? 20.396 6.663 -10.562 1.00 91.44 308 ASP A CA 1
ATOM 2367 C C . ASP A 1 308 ? 21.420 7.709 -10.092 1.00 91.44 308 ASP A C 1
ATOM 2369 O O . ASP A 1 308 ? 22.628 7.456 -10.085 1.00 91.44 308 ASP A O 1
ATOM 2373 N N . GLU A 1 309 ? 20.936 8.879 -9.681 1.00 88.00 309 GLU A N 1
ATOM 2374 C CA . GLU A 1 309 ? 21.770 9.955 -9.141 1.00 88.00 309 GLU A CA 1
ATOM 2375 C C . GLU A 1 309 ? 21.619 9.967 -7.617 1.00 88.00 309 GLU A C 1
ATOM 2377 O O . GLU A 1 309 ? 20.609 10.404 -7.080 1.00 88.00 309 GLU A O 1
ATOM 2382 N N . HIS A 1 310 ? 22.623 9.435 -6.912 1.00 83.94 310 HIS A N 1
ATOM 2383 C CA . HIS A 1 310 ? 22.646 9.350 -5.443 1.00 83.94 310 HIS A CA 1
ATOM 2384 C C . HIS A 1 310 ? 21.427 8.642 -4.817 1.00 83.94 310 HIS A C 1
ATOM 2386 O O . HIS A 1 310 ? 20.997 9.003 -3.730 1.00 83.94 310 HIS A O 1
ATOM 2392 N N . GLY A 1 311 ? 20.886 7.616 -5.481 1.00 80.31 311 GLY A N 1
ATOM 2393 C CA . GLY A 1 311 ? 19.682 6.918 -5.028 1.00 80.31 311 GLY A CA 1
ATOM 2394 C C . GLY A 1 311 ? 18.383 7.437 -5.644 1.00 80.31 311 GLY A C 1
ATOM 2395 O O . GLY A 1 311 ? 17.402 6.693 -5.643 1.00 80.31 311 GLY A O 1
ATOM 2396 N N . ASP A 1 312 ? 18.373 8.629 -6.253 1.00 83.75 312 ASP A N 1
ATOM 2397 C CA . ASP A 1 312 ? 17.205 9.102 -6.993 1.00 83.75 312 ASP A CA 1
ATOM 2398 C C . ASP A 1 312 ? 16.997 8.271 -8.268 1.00 83.75 312 ASP A C 1
ATOM 2400 O O . ASP A 1 312 ? 17.747 8.361 -9.244 1.00 83.75 312 ASP A O 1
ATOM 2404 N N . PHE A 1 313 ? 15.938 7.461 -8.266 1.00 88.38 313 PHE A N 1
ATOM 2405 C CA . PHE A 1 313 ? 15.486 6.699 -9.426 1.00 88.38 313 PHE A CA 1
ATOM 2406 C C . PHE A 1 313 ? 14.616 7.529 -10.387 1.00 88.38 313 PHE A C 1
ATOM 2408 O O . PHE A 1 313 ? 14.397 7.097 -11.523 1.00 88.38 313 PHE A O 1
ATOM 2415 N N . SER A 1 314 ? 14.133 8.713 -9.986 1.00 88.12 314 SER A N 1
ATOM 2416 C CA . SER A 1 314 ? 13.332 9.609 -10.833 1.00 88.12 314 SER A CA 1
ATOM 2417 C C . SER A 1 314 ? 14.118 10.065 -12.065 1.00 88.12 314 SER A C 1
ATOM 2419 O O . SER A 1 314 ? 13.564 10.126 -13.166 1.00 88.12 314 SER A O 1
ATOM 2421 N N . VAL A 1 315 ? 15.445 10.219 -11.942 1.00 92.25 315 VAL A N 1
ATOM 2422 C CA . VAL A 1 315 ? 16.340 10.513 -13.074 1.00 92.25 315 VAL A CA 1
ATOM 2423 C C . VAL A 1 315 ? 16.319 9.444 -14.166 1.00 92.25 315 VAL A C 1
ATOM 2425 O O . VAL A 1 315 ? 16.778 9.724 -15.274 1.00 92.25 315 VAL A O 1
ATOM 2428 N N . ARG A 1 316 ? 15.773 8.244 -13.916 1.00 95.44 316 ARG A N 1
ATOM 2429 C CA . ARG A 1 316 ? 15.574 7.191 -14.926 1.00 95.44 316 ARG A CA 1
ATOM 2430 C C . ARG A 1 316 ? 14.259 7.354 -15.711 1.00 95.44 316 ARG A C 1
ATOM 2432 O O . ARG A 1 316 ? 14.101 6.718 -16.749 1.00 95.44 316 ARG A O 1
ATOM 2439 N N . VAL A 1 317 ? 13.322 8.203 -15.274 1.00 96.06 317 VAL A N 1
ATOM 2440 C CA . VAL A 1 317 ? 12.009 8.414 -15.920 1.00 96.06 317 VAL A CA 1
ATOM 2441 C C . VAL A 1 317 ? 12.140 9.239 -17.203 1.00 96.06 317 VAL A C 1
ATOM 2443 O O . VAL A 1 317 ? 12.727 10.322 -17.220 1.00 96.06 317 VAL A O 1
ATOM 2446 N N . ARG A 1 318 ? 11.600 8.730 -18.310 1.00 97.19 318 ARG A N 1
ATOM 2447 C CA . ARG A 1 318 ? 11.658 9.351 -19.638 1.00 97.19 318 ARG A CA 1
ATOM 2448 C C . ARG A 1 318 ? 10.289 9.372 -20.298 1.00 97.19 318 ARG A C 1
ATOM 2450 O O . ARG A 1 318 ? 9.564 8.382 -20.256 1.00 97.19 318 ARG A O 1
ATOM 2457 N N . ARG A 1 319 ? 9.981 10.465 -20.994 1.00 96.62 319 ARG A N 1
ATOM 2458 C CA . ARG A 1 319 ? 8.744 10.586 -21.770 1.00 96.62 319 ARG A CA 1
ATOM 2459 C C . ARG A 1 319 ? 8.872 9.830 -23.090 1.00 96.62 319 ARG A C 1
ATOM 2461 O O . ARG A 1 319 ? 9.791 10.097 -23.866 1.00 96.62 319 ARG A O 1
ATOM 2468 N N . GLY A 1 320 ? 7.971 8.890 -23.352 1.00 96.56 320 GLY A N 1
ATOM 2469 C CA . GLY A 1 320 ? 7.963 8.079 -24.573 1.00 96.56 320 GLY A CA 1
ATOM 2470 C C . GLY A 1 320 ? 6.592 7.469 -24.847 1.00 96.56 320 GLY A C 1
ATOM 2471 O O . GLY A 1 320 ? 5.616 7.811 -24.187 1.00 96.56 320 GLY A O 1
ATOM 2472 N N . THR A 1 321 ? 6.491 6.574 -25.830 1.00 96.81 321 THR A N 1
ATOM 2473 C CA . THR A 1 321 ? 5.204 5.986 -26.245 1.00 96.81 321 THR A CA 1
ATOM 2474 C C . THR A 1 321 ? 5.180 4.453 -26.130 1.00 96.81 321 THR A C 1
ATOM 2476 O O . THR A 1 321 ? 6.233 3.809 -26.131 1.00 96.81 321 THR A O 1
ATOM 2479 N N . PRO A 1 322 ? 3.998 3.803 -26.109 1.00 96.38 322 PRO A N 1
ATOM 2480 C CA . PRO A 1 322 ? 3.904 2.341 -26.171 1.00 96.38 322 PRO A CA 1
ATOM 2481 C C . PRO A 1 322 ? 4.543 1.741 -27.436 1.00 96.38 322 PRO A C 1
ATOM 2483 O O . PRO A 1 322 ? 5.053 0.619 -27.411 1.00 96.38 322 PRO A O 1
ATOM 2486 N N . LYS A 1 323 ? 4.576 2.497 -28.543 1.00 96.75 323 LYS A N 1
ATOM 2487 C CA . LYS A 1 323 ? 5.324 2.130 -29.751 1.00 96.75 323 LYS A CA 1
ATOM 2488 C C . LYS A 1 323 ? 6.833 2.075 -29.505 1.00 96.75 323 LYS A C 1
ATOM 2490 O O . LYS A 1 323 ? 7.499 1.243 -30.113 1.00 96.75 323 LYS A O 1
ATOM 2495 N N . ASP A 1 324 ? 7.372 2.890 -28.604 1.00 98.00 324 ASP A N 1
ATOM 2496 C CA . ASP A 1 324 ? 8.803 2.904 -28.287 1.00 98.00 324 ASP A CA 1
ATOM 2497 C C . ASP A 1 324 ? 9.234 1.689 -27.460 1.00 98.00 324 ASP A C 1
ATOM 2499 O O . ASP A 1 324 ? 10.301 1.129 -27.715 1.00 98.00 324 ASP A O 1
ATOM 2503 N N . LEU A 1 325 ? 8.367 1.191 -26.571 1.00 97.00 325 LEU A N 1
ATOM 2504 C CA . LEU A 1 325 ? 8.549 -0.112 -25.915 1.00 97.00 325 LEU A CA 1
ATOM 2505 C C . LEU A 1 325 ? 8.614 -1.248 -26.947 1.00 97.00 325 LEU A C 1
ATOM 2507 O O . LEU A 1 325 ? 9.505 -2.098 -26.891 1.00 97.00 325 LEU A O 1
ATOM 2511 N N . LEU A 1 326 ? 7.703 -1.239 -27.928 1.00 96.75 326 LEU A N 1
ATOM 2512 C CA . LEU A 1 326 ? 7.680 -2.225 -29.008 1.00 96.75 326 LEU A CA 1
ATOM 2513 C C . LEU A 1 326 ? 8.942 -2.132 -29.886 1.00 96.75 326 LEU A C 1
ATOM 2515 O O . LEU A 1 326 ? 9.607 -3.147 -30.100 1.00 96.75 326 LEU A O 1
ATOM 2519 N N . ASN A 1 327 ? 9.319 -0.924 -30.322 1.00 97.75 327 ASN A N 1
ATOM 2520 C CA . ASN A 1 327 ? 10.548 -0.655 -31.077 1.00 97.75 327 ASN A CA 1
ATOM 2521 C C . ASN A 1 327 ? 11.793 -1.162 -30.324 1.00 97.75 327 ASN A C 1
ATOM 2523 O O . ASN A 1 327 ? 12.644 -1.830 -30.910 1.00 97.75 327 ASN A O 1
ATOM 2527 N N . CYS A 1 328 ? 11.879 -0.884 -29.019 1.00 97.69 328 CYS A N 1
ATOM 2528 C CA . CYS A 1 328 ? 12.974 -1.319 -28.157 1.00 97.69 328 CYS A CA 1
ATOM 2529 C C . CYS A 1 328 ? 13.036 -2.849 -28.028 1.00 97.69 328 CYS A C 1
ATOM 2531 O O . CYS A 1 328 ? 14.106 -3.441 -28.171 1.00 97.69 328 CYS A O 1
ATOM 2533 N N . SER A 1 329 ? 11.891 -3.517 -27.839 1.00 96.19 329 SER A N 1
ATOM 2534 C CA . SER A 1 329 ? 11.829 -4.981 -27.705 1.00 96.19 329 SER A CA 1
ATOM 2535 C C . SER A 1 329 ? 12.383 -5.731 -28.929 1.00 96.19 329 SER A C 1
ATOM 2537 O O . SER A 1 329 ? 12.981 -6.803 -28.779 1.00 96.19 329 SER A O 1
ATOM 2539 N N . GLY A 1 330 ? 12.233 -5.142 -30.124 1.00 95.75 330 GLY A N 1
ATOM 2540 C CA . GLY A 1 330 ? 12.719 -5.665 -31.403 1.00 95.75 330 GLY A CA 1
ATOM 2541 C C . GLY A 1 330 ? 14.101 -5.162 -31.841 1.00 95.75 330 GLY A C 1
ATOM 2542 O O . GLY A 1 330 ? 14.563 -5.557 -32.911 1.00 95.75 330 GLY A O 1
ATOM 2543 N N . ALA A 1 331 ? 14.767 -4.305 -31.060 1.00 96.50 331 ALA A N 1
ATOM 2544 C CA . ALA A 1 331 ? 16.068 -3.744 -31.423 1.00 96.50 331 ALA A CA 1
ATOM 2545 C C . ALA A 1 331 ? 17.209 -4.799 -31.390 1.00 96.50 331 ALA A C 1
ATOM 2547 O O . ALA A 1 331 ? 17.069 -5.856 -30.762 1.00 96.50 331 ALA A O 1
ATOM 2548 N N . PRO A 1 332 ? 18.364 -4.538 -32.040 1.00 95.44 332 PRO A N 1
ATOM 2549 C CA . PRO A 1 332 ? 19.576 -5.349 -31.874 1.00 95.44 332 PRO A CA 1
ATOM 2550 C C . PRO A 1 332 ? 20.015 -5.431 -30.402 1.00 95.44 332 PRO A C 1
ATOM 2552 O O . PRO A 1 332 ? 19.789 -4.487 -29.653 1.00 95.44 332 PRO A O 1
ATOM 2555 N N . SER A 1 333 ? 20.681 -6.520 -29.986 1.00 90.81 333 SER A N 1
ATOM 2556 C CA . SER A 1 333 ? 20.986 -6.797 -28.562 1.00 90.81 333 SER A CA 1
ATOM 2557 C C . SER A 1 333 ? 21.604 -5.603 -27.814 1.00 90.81 333 SER A C 1
ATOM 2559 O O . SER A 1 333 ? 21.033 -5.128 -26.835 1.00 90.81 333 SER A O 1
ATOM 2561 N N . GLY A 1 334 ? 22.698 -5.039 -28.342 1.00 91.88 334 GLY A N 1
ATOM 2562 C CA . GLY A 1 334 ? 23.380 -3.868 -27.771 1.00 91.88 334 GLY A CA 1
ATOM 2563 C C . GLY A 1 334 ? 22.629 -2.533 -27.894 1.00 91.88 334 GLY A C 1
ATOM 2564 O O . GLY A 1 334 ? 23.199 -1.503 -27.569 1.00 91.88 334 GLY A O 1
ATOM 2565 N N . MET A 1 335 ? 21.387 -2.527 -28.388 1.00 96.12 335 MET A N 1
ATOM 2566 C CA . MET A 1 335 ? 20.483 -1.366 -28.442 1.00 96.12 335 MET A CA 1
ATOM 2567 C C . MET A 1 335 ? 19.159 -1.605 -27.694 1.00 96.12 335 MET A C 1
ATOM 2569 O O . MET A 1 335 ? 18.382 -0.664 -27.526 1.00 96.12 335 MET A O 1
ATOM 2573 N N . LYS A 1 336 ? 18.867 -2.839 -27.250 1.00 95.50 336 LYS A N 1
ATOM 2574 C CA . LYS A 1 336 ? 17.696 -3.112 -26.408 1.00 95.50 336 LYS A CA 1
ATOM 2575 C C . LYS A 1 336 ? 17.965 -2.637 -24.984 1.00 95.50 336 LYS A C 1
ATOM 2577 O O . LYS A 1 336 ? 18.864 -3.164 -24.320 1.00 95.50 336 LYS A O 1
ATOM 2582 N N . LYS A 1 337 ? 17.125 -1.721 -24.514 1.00 97.12 337 LYS A N 1
ATOM 2583 C CA . LYS A 1 337 ? 17.087 -1.217 -23.140 1.00 97.12 337 LYS A CA 1
ATOM 2584 C C . LYS A 1 337 ? 16.063 -1.970 -22.289 1.00 97.12 337 LYS A C 1
ATOM 2586 O O . LYS A 1 337 ? 15.008 -2.365 -22.794 1.00 97.12 337 LYS A O 1
ATOM 2591 N N . SER A 1 338 ? 16.349 -2.090 -20.999 1.00 97.31 338 SER A N 1
ATOM 2592 C CA . SER A 1 338 ? 15.406 -2.487 -19.952 1.00 97.31 338 SER A CA 1
ATOM 2593 C C . SER A 1 338 ? 14.460 -1.319 -19.633 1.00 97.31 338 SER A C 1
ATOM 2595 O O . SER A 1 338 ? 14.783 -0.452 -18.827 1.00 97.31 338 SER A O 1
ATOM 2597 N N . LEU A 1 339 ? 13.302 -1.270 -20.292 1.00 98.25 339 LEU A N 1
ATOM 2598 C CA . LEU A 1 339 ? 12.302 -0.206 -20.180 1.00 98.25 339 LEU A CA 1
ATOM 2599 C C . LEU A 1 339 ? 11.080 -0.697 -19.402 1.00 98.25 339 LEU A C 1
ATOM 2601 O O . LEU A 1 339 ? 10.533 -1.751 -19.730 1.00 98.25 339 LEU A O 1
ATOM 2605 N N . ASN A 1 340 ? 10.624 0.077 -18.419 1.00 97.75 340 ASN A N 1
ATOM 2606 C CA . ASN A 1 340 ? 9.478 -0.252 -17.570 1.00 97.75 340 ASN A CA 1
ATOM 2607 C C . ASN A 1 340 ? 8.438 0.881 -17.606 1.00 97.75 340 ASN A C 1
ATOM 2609 O O . ASN A 1 340 ? 8.735 2.000 -17.197 1.00 97.75 340 ASN A O 1
ATOM 2613 N N . ALA A 1 341 ? 7.226 0.604 -18.085 1.00 96.62 341 ALA A N 1
ATOM 2614 C CA . ALA A 1 341 ? 6.112 1.548 -18.109 1.00 96.62 341 ALA A CA 1
ATOM 2615 C C . ALA A 1 341 ? 4.986 1.034 -17.200 1.00 96.62 341 ALA A C 1
ATOM 2617 O O . ALA A 1 341 ? 4.340 0.020 -17.490 1.00 96.62 341 ALA A O 1
ATOM 2618 N N . LEU A 1 342 ? 4.795 1.731 -16.077 1.00 91.69 342 LEU A N 1
ATOM 2619 C CA . LEU A 1 342 ? 3.949 1.292 -14.961 1.00 91.69 342 LEU A CA 1
ATOM 2620 C C . LEU A 1 342 ? 2.537 1.899 -14.956 1.00 91.69 342 LEU A C 1
ATOM 2622 O O . LEU A 1 342 ? 1.716 1.485 -14.146 1.00 91.69 342 LEU A O 1
ATOM 2626 N N . SER A 1 343 ? 2.239 2.854 -15.844 1.00 90.75 343 SER A N 1
ATOM 2627 C CA . SER A 1 343 ? 0.943 3.540 -15.878 1.00 90.75 343 SER A CA 1
ATOM 2628 C C . SER A 1 343 ? 0.297 3.487 -17.264 1.00 90.75 343 SER A C 1
ATOM 2630 O O . SER A 1 343 ? 0.679 4.210 -18.189 1.00 90.75 343 SER A O 1
ATOM 2632 N N . PHE A 1 344 ? -0.721 2.631 -17.387 1.00 93.75 344 PHE A N 1
ATOM 2633 C CA . PHE A 1 344 ? -1.710 2.654 -18.468 1.00 93.75 344 PHE A CA 1
ATOM 2634 C C . PHE A 1 344 ? -3.128 2.556 -17.878 1.00 93.75 344 PHE A C 1
ATOM 2636 O O . PHE A 1 344 ? -3.706 1.466 -17.880 1.00 93.75 344 PHE A O 1
ATOM 2643 N N . PRO A 1 345 ? -3.683 3.655 -17.331 1.00 91.69 345 PRO A N 1
ATOM 2644 C CA . PRO A 1 345 ? -4.998 3.655 -16.689 1.00 91.69 345 PRO A CA 1
ATOM 2645 C C . PRO A 1 345 ? -6.095 3.187 -17.653 1.00 91.69 345 PRO A C 1
ATOM 2647 O O . PRO A 1 345 ? -6.137 3.609 -18.811 1.00 91.69 345 PRO A O 1
ATOM 2650 N N . ASN A 1 346 ? -6.969 2.289 -17.193 1.00 89.69 346 ASN A N 1
ATOM 2651 C CA . ASN A 1 346 ? -7.959 1.611 -18.026 1.00 89.69 346 ASN A CA 1
ATOM 2652 C C . ASN A 1 346 ? -9.392 1.816 -17.490 1.00 89.69 346 ASN A C 1
ATOM 2654 O O . ASN A 1 346 ? -9.960 0.900 -16.891 1.00 89.69 346 ASN A O 1
ATOM 2658 N N . PRO A 1 347 ? -10.028 2.975 -17.760 1.00 88.62 347 PRO A N 1
ATOM 2659 C CA . PRO A 1 347 ? -11.381 3.284 -17.279 1.00 88.62 347 PRO A CA 1
ATOM 2660 C C . PRO A 1 347 ? -12.478 2.351 -17.821 1.00 88.62 347 PRO A C 1
ATOM 2662 O O . PRO A 1 347 ? -13.594 2.361 -17.308 1.00 88.62 347 PRO A O 1
ATOM 2665 N N . LEU A 1 348 ? -12.181 1.547 -18.851 1.00 86.75 348 LEU A N 1
ATOM 2666 C CA . LEU A 1 348 ? -13.112 0.586 -19.456 1.00 86.75 348 LEU A CA 1
ATOM 2667 C C . LEU A 1 348 ? -12.940 -0.844 -18.915 1.00 86.75 348 LEU A C 1
ATOM 2669 O O . LEU A 1 348 ? -13.607 -1.758 -19.390 1.00 86.75 348 LEU A O 1
ATOM 2673 N N . ALA A 1 349 ? -12.040 -1.071 -17.954 1.00 85.88 349 ALA A N 1
ATOM 2674 C CA . ALA A 1 349 ? -11.813 -2.396 -17.392 1.00 85.88 349 ALA A CA 1
ATOM 2675 C C . ALA A 1 349 ? -13.025 -2.914 -16.597 1.00 85.88 349 ALA A C 1
ATOM 2677 O O . ALA A 1 349 ? -13.614 -2.202 -15.783 1.00 85.88 349 ALA A O 1
ATOM 2678 N N . GLY A 1 350 ? -13.344 -4.199 -16.772 1.00 82.94 350 GLY A N 1
ATOM 2679 C CA . GLY A 1 350 ? -14.373 -4.883 -15.995 1.00 82.94 350 GLY A CA 1
ATOM 2680 C C . GLY A 1 350 ? -14.086 -4.855 -14.488 1.00 82.94 350 GLY A C 1
ATOM 2681 O O . GLY A 1 350 ? -13.038 -5.309 -14.013 1.00 82.94 350 GLY A O 1
ATOM 2682 N N . ILE A 1 351 ? -15.046 -4.345 -13.714 1.00 82.62 351 ILE A N 1
ATOM 2683 C CA . ILE A 1 351 ? -15.067 -4.474 -12.255 1.00 82.62 351 ILE A CA 1
ATOM 2684 C C . ILE A 1 351 ? -16.093 -5.548 -11.906 1.00 82.62 351 ILE A C 1
ATOM 2686 O O . ILE A 1 351 ? -17.293 -5.296 -11.837 1.00 82.62 351 ILE A O 1
ATOM 2690 N N . HIS A 1 352 ? -15.612 -6.767 -11.687 1.00 80.75 352 HIS A N 1
ATOM 2691 C CA . HIS A 1 352 ? -16.442 -7.893 -11.268 1.00 80.75 352 HIS A CA 1
ATOM 2692 C C . HIS A 1 352 ? -16.445 -7.993 -9.729 1.00 80.75 352 HIS A C 1
ATOM 2694 O O . HIS A 1 352 ? -15.409 -7.732 -9.111 1.00 80.75 352 HIS A O 1
ATOM 2700 N N . PRO A 1 353 ? -17.561 -8.384 -9.082 1.00 78.25 353 PRO A N 1
ATOM 2701 C CA . PRO A 1 353 ? -17.577 -8.645 -7.645 1.00 78.25 353 PRO A CA 1
ATOM 2702 C C . PRO A 1 353 ? -16.569 -9.744 -7.283 1.00 78.25 353 PRO A C 1
ATOM 2704 O O . PRO A 1 353 ? -16.701 -10.872 -7.756 1.00 78.25 353 PRO A O 1
ATOM 2707 N N . SER A 1 354 ? -15.580 -9.433 -6.440 1.00 77.44 354 SER A N 1
ATOM 2708 C CA . SER A 1 354 ? -14.601 -10.415 -5.961 1.00 77.44 354 SER A CA 1
ATOM 2709 C C . SER A 1 354 ? -14.898 -10.868 -4.528 1.00 77.44 354 SER A C 1
ATOM 2711 O O . SER A 1 354 ? -15.706 -10.275 -3.808 1.00 77.44 354 SER A O 1
ATOM 2713 N N . ALA A 1 355 ? -14.238 -11.948 -4.112 1.00 73.31 355 ALA A N 1
ATOM 2714 C CA . ALA A 1 355 ? -14.358 -12.499 -2.765 1.00 73.31 355 ALA A CA 1
ATOM 2715 C C . ALA A 1 355 ? -13.741 -11.591 -1.680 1.00 73.31 355 ALA A C 1
ATOM 2717 O O . ALA A 1 355 ? -14.150 -11.664 -0.523 1.00 73.31 355 ALA A O 1
ATOM 2718 N N . TYR A 1 356 ? -12.771 -10.751 -2.056 1.00 76.94 356 TYR A N 1
ATOM 2719 C CA . TYR A 1 356 ? -11.816 -10.111 -1.145 1.00 76.94 356 TYR A CA 1
ATOM 2720 C C . TYR A 1 356 ? -11.767 -8.577 -1.249 1.00 76.94 356 TYR A C 1
ATOM 2722 O O . TYR A 1 356 ? -11.463 -7.927 -0.256 1.00 76.94 356 TYR A O 1
ATOM 2730 N N . ALA A 1 357 ? -12.110 -7.991 -2.401 1.00 81.12 357 ALA A N 1
ATOM 2731 C CA . ALA A 1 357 ? -12.077 -6.544 -2.625 1.00 81.12 357 ALA A CA 1
ATOM 2732 C C . ALA A 1 357 ? -13.248 -5.857 -1.893 1.00 81.12 357 ALA A C 1
ATOM 2734 O O . ALA A 1 357 ? -14.408 -5.902 -2.327 1.00 81.12 357 ALA A O 1
ATOM 2735 N N . THR A 1 358 ? -12.954 -5.289 -0.722 1.00 77.19 358 THR A N 1
ATOM 2736 C CA . THR A 1 358 ? -13.938 -4.688 0.192 1.00 77.19 358 THR A CA 1
ATOM 2737 C C . THR A 1 358 ? -14.553 -3.412 -0.379 1.00 77.19 358 THR A C 1
ATOM 2739 O O . THR A 1 358 ? -15.754 -3.199 -0.216 1.00 77.19 358 THR A O 1
ATOM 2742 N N . ASP A 1 359 ? -13.771 -2.632 -1.123 1.00 79.31 359 ASP A N 1
ATOM 2743 C CA . ASP A 1 359 ? -14.153 -1.455 -1.908 1.00 79.31 359 ASP A CA 1
ATOM 2744 C C . ASP A 1 359 ? -15.204 -1.797 -2.982 1.00 79.31 359 ASP A C 1
ATOM 2746 O O . ASP A 1 359 ? -16.315 -1.260 -2.968 1.00 79.31 359 ASP A O 1
ATOM 2750 N N . VAL A 1 360 ? -14.919 -2.780 -3.845 1.00 83.06 360 VAL A N 1
ATOM 2751 C CA . VAL A 1 360 ? -15.810 -3.250 -4.913 1.00 83.06 360 VAL A CA 1
ATOM 2752 C C . VAL A 1 360 ? -17.108 -3.787 -4.309 1.00 83.06 360 VAL A C 1
ATOM 2754 O O . VAL A 1 360 ? -18.211 -3.509 -4.791 1.00 83.06 360 VAL A O 1
ATOM 2757 N N . ARG A 1 361 ? -17.000 -4.529 -3.201 1.00 81.19 361 ARG A N 1
ATOM 2758 C CA . ARG A 1 361 ? -18.145 -5.078 -2.465 1.00 81.19 361 ARG A CA 1
ATOM 2759 C C . ARG A 1 361 ? -18.979 -3.996 -1.772 1.00 81.19 361 ARG A C 1
ATOM 2761 O O . ARG A 1 361 ? -20.203 -4.138 -1.710 1.00 81.19 361 ARG A O 1
ATOM 2768 N N . ALA A 1 362 ? -18.358 -2.932 -1.265 1.00 80.81 362 ALA A N 1
ATOM 2769 C CA . ALA A 1 362 ? -19.043 -1.778 -0.692 1.00 80.81 362 ALA A CA 1
ATOM 2770 C C . ALA A 1 362 ? -19.766 -0.975 -1.782 1.00 80.81 362 ALA A C 1
ATOM 2772 O O . ALA A 1 362 ? -20.943 -0.646 -1.613 1.00 80.81 362 ALA A O 1
ATOM 2773 N N . PHE A 1 363 ? -19.125 -0.753 -2.932 1.00 84.75 363 PHE A N 1
ATOM 2774 C CA . PHE A 1 363 ? -19.724 -0.089 -4.087 1.00 84.75 363 PHE A CA 1
ATOM 2775 C C . PHE A 1 363 ? -20.958 -0.832 -4.606 1.00 84.75 363 PHE A C 1
ATOM 2777 O O . PHE A 1 363 ? -22.047 -0.261 -4.639 1.00 84.75 363 PHE A O 1
ATOM 2784 N N . PHE A 1 364 ? -20.852 -2.130 -4.915 1.00 83.12 364 PHE A N 1
ATOM 2785 C CA . PHE A 1 364 ? -21.999 -2.903 -5.414 1.00 83.12 364 PHE A CA 1
ATOM 2786 C C . PHE A 1 364 ? -23.163 -3.007 -4.415 1.00 83.12 364 PHE A C 1
ATOM 2788 O O . PHE A 1 364 ? -24.301 -3.248 -4.824 1.00 83.12 364 PHE A O 1
ATOM 2795 N N . ARG A 1 365 ? -22.906 -2.809 -3.114 1.00 82.88 365 ARG A N 1
ATOM 2796 C CA . ARG A 1 365 ? -23.943 -2.731 -2.075 1.00 82.88 365 ARG A CA 1
ATOM 2797 C C . ARG A 1 365 ? -24.579 -1.345 -1.960 1.00 82.88 365 ARG A C 1
ATOM 2799 O O . ARG A 1 365 ? -25.797 -1.269 -1.863 1.00 82.88 365 ARG A O 1
ATOM 2806 N N . THR A 1 366 ? -23.774 -0.283 -1.966 1.00 80.50 366 THR A N 1
ATOM 2807 C CA . THR A 1 366 ? -24.188 1.078 -1.561 1.00 80.50 366 THR A CA 1
ATOM 2808 C C . THR A 1 366 ? -24.324 2.078 -2.708 1.00 80.50 366 THR A C 1
ATOM 2810 O O . THR A 1 366 ? -24.944 3.122 -2.535 1.00 80.50 366 THR A O 1
ATOM 2813 N N . GLY A 1 367 ? -23.841 1.770 -3.916 1.00 79.56 367 GLY A N 1
ATOM 2814 C CA . GLY A 1 367 ? -23.876 2.676 -5.075 1.00 79.56 367 GLY A CA 1
ATOM 2815 C C . GLY A 1 367 ? -25.283 3.042 -5.574 1.00 79.56 367 GLY A C 1
ATOM 2816 O O . GLY A 1 367 ? -25.444 3.904 -6.440 1.00 79.56 367 GLY A O 1
ATOM 2817 N N . LYS A 1 368 ? -26.330 2.423 -5.008 1.00 80.88 368 LYS A N 1
ATOM 2818 C CA . LYS A 1 368 ? -27.740 2.795 -5.209 1.00 80.88 368 LYS A CA 1
ATOM 2819 C C . LYS A 1 368 ? -28.264 3.768 -4.146 1.00 80.88 368 LYS A C 1
ATOM 2821 O O . LYS A 1 368 ? -29.159 4.554 -4.462 1.00 80.88 368 LYS A O 1
ATOM 2826 N N . ASP A 1 369 ? -27.672 3.809 -2.957 1.00 75.31 369 ASP A N 1
ATOM 2827 C CA . ASP A 1 369 ? -28.117 4.640 -1.836 1.00 75.31 369 ASP A CA 1
ATOM 2828 C C . ASP A 1 369 ? -27.881 6.139 -2.074 1.00 75.31 369 ASP A C 1
ATOM 2830 O O . ASP A 1 369 ? -27.184 6.560 -2.999 1.00 75.31 369 ASP A O 1
ATOM 2834 N N . LYS A 1 370 ? -28.517 6.997 -1.271 1.00 69.81 370 LYS A N 1
ATOM 2835 C CA . LYS A 1 370 ? -28.287 8.448 -1.335 1.00 69.81 370 LYS A CA 1
ATOM 2836 C C . LYS A 1 370 ? -26.981 8.794 -0.615 1.00 69.81 370 LYS A C 1
ATOM 2838 O O . LYS A 1 370 ? -26.735 8.287 0.472 1.00 69.81 370 LYS A O 1
ATOM 2843 N N . HIS A 1 371 ? -26.206 9.731 -1.169 1.00 67.81 371 HIS A N 1
ATOM 2844 C CA . HIS A 1 371 ? -24.938 10.203 -0.584 1.00 67.81 371 HIS A CA 1
ATOM 2845 C C . HIS A 1 371 ? -23.863 9.096 -0.463 1.00 67.81 371 HIS A C 1
ATOM 2847 O O . HIS A 1 371 ? -23.114 9.045 0.519 1.00 67.81 371 HIS A O 1
ATOM 2853 N N . CYS A 1 372 ? -23.819 8.227 -1.478 1.00 70.69 372 CYS A N 1
ATOM 2854 C CA . CYS A 1 372 ? -22.788 7.228 -1.758 1.00 70.69 372 CYS A CA 1
ATOM 2855 C C . CYS A 1 372 ? -22.306 7.405 -3.211 1.00 70.69 372 CYS A C 1
ATOM 2857 O O . CYS A 1 372 ? -23.048 7.938 -4.044 1.00 70.69 372 CYS A O 1
ATOM 2859 N N . VAL A 1 373 ? -21.075 6.971 -3.499 1.00 74.94 373 VAL A N 1
ATOM 2860 C CA . VAL A 1 373 ? -20.448 7.061 -4.831 1.00 74.94 373 VAL A CA 1
ATOM 2861 C C . VAL A 1 373 ? -21.252 6.304 -5.897 1.00 74.94 373 VAL A C 1
ATOM 2863 O O . VAL A 1 373 ? -21.831 5.255 -5.616 1.00 74.94 373 VAL A O 1
ATOM 2866 N N . ARG A 1 374 ? -21.329 6.857 -7.115 1.00 80.88 374 ARG A N 1
ATOM 2867 C CA . ARG A 1 374 ? -22.130 6.313 -8.236 1.00 80.88 374 ARG A CA 1
ATOM 2868 C C . ARG A 1 374 ? -21.294 5.585 -9.279 1.00 80.88 374 ARG A C 1
ATOM 2870 O O . ARG A 1 374 ? -21.763 4.614 -9.864 1.00 80.88 374 ARG A O 1
ATOM 2877 N N . THR A 1 375 ? -20.064 6.037 -9.452 1.00 82.94 375 THR A N 1
ATOM 2878 C CA . THR A 1 375 ? -18.986 5.422 -10.219 1.00 82.94 375 THR A CA 1
ATOM 2879 C C . THR A 1 375 ? -17.937 4.873 -9.247 1.00 82.94 375 THR A C 1
ATOM 2881 O O . THR A 1 375 ? -17.843 5.321 -8.102 1.00 82.94 375 THR A O 1
ATOM 2884 N N . LEU A 1 376 ? -17.157 3.886 -9.691 1.00 82.62 376 LEU A N 1
ATOM 2885 C CA . LEU A 1 376 ? -15.836 3.619 -9.119 1.00 82.62 376 LEU A CA 1
ATOM 2886 C C . LEU A 1 376 ? -14.797 4.368 -9.965 1.00 82.62 376 LEU A C 1
ATOM 2888 O O . LEU A 1 376 ? -15.021 4.515 -11.170 1.00 82.62 376 LEU A O 1
ATOM 2892 N N . PRO A 1 377 ? -13.665 4.801 -9.384 1.00 84.50 377 PRO A N 1
ATOM 2893 C CA . PRO A 1 377 ? -12.546 5.357 -10.137 1.00 84.50 377 PRO A CA 1
ATOM 2894 C C . PRO A 1 377 ? -11.811 4.215 -10.857 1.00 84.50 377 PRO A C 1
ATOM 2896 O O . PRO A 1 377 ? -10.727 3.796 -10.463 1.00 84.50 377 PRO A O 1
ATOM 2899 N N . THR A 1 378 ? -12.444 3.644 -11.888 1.00 87.62 378 THR A N 1
ATOM 2900 C CA . THR A 1 378 ? -11.976 2.426 -12.570 1.00 87.62 378 THR A CA 1
ATOM 2901 C C . THR A 1 378 ? -10.545 2.566 -13.075 1.00 87.62 378 THR A C 1
ATOM 2903 O O . THR A 1 378 ? -9.796 1.600 -13.021 1.00 87.62 378 THR A O 1
ATOM 2906 N N . GLU A 1 379 ? -10.152 3.755 -13.531 1.00 87.38 379 GLU A N 1
ATOM 2907 C CA . GLU A 1 379 ? -8.805 4.016 -14.040 1.00 87.38 379 GLU A CA 1
ATOM 2908 C C . GLU A 1 379 ? -7.716 4.072 -12.956 1.00 87.38 379 GLU A C 1
ATOM 2910 O O . GLU A 1 379 ? -6.591 3.665 -13.244 1.00 87.38 379 GLU A O 1
ATOM 2915 N N . ASP A 1 380 ? -8.055 4.441 -11.714 1.00 83.25 380 ASP A N 1
ATOM 2916 C CA . ASP A 1 380 ? -7.146 4.341 -10.561 1.00 83.25 380 ASP A CA 1
ATOM 2917 C C . ASP A 1 380 ? -6.924 2.870 -10.174 1.00 83.25 380 ASP A C 1
ATOM 2919 O O . ASP A 1 380 ? -5.794 2.428 -9.985 1.00 83.25 380 ASP A O 1
ATOM 2923 N N . ILE A 1 381 ? -8.008 2.085 -10.082 1.00 85.75 381 ILE A N 1
ATOM 2924 C CA . ILE A 1 381 ? -7.961 0.698 -9.581 1.00 85.75 381 ILE A CA 1
ATOM 2925 C C . ILE A 1 381 ? -7.745 -0.361 -10.678 1.00 85.75 381 ILE A C 1
ATOM 2927 O O . ILE A 1 381 ? -7.708 -1.561 -10.386 1.00 85.75 381 ILE A O 1
ATOM 2931 N N . ARG A 1 382 ? -7.645 0.032 -11.953 1.00 88.62 382 ARG A N 1
ATOM 2932 C CA . ARG A 1 382 ? -7.352 -0.855 -13.093 1.00 88.62 382 ARG A CA 1
ATOM 2933 C C . ARG A 1 382 ? -6.433 -0.149 -14.085 1.00 88.62 382 ARG A C 1
ATOM 2935 O O . ARG A 1 382 ? -6.870 0.673 -14.885 1.00 88.62 382 ARG A O 1
ATOM 2942 N N . PHE A 1 383 ? -5.173 -0.564 -14.107 1.00 91.06 383 PHE A N 1
ATOM 2943 C CA . PHE A 1 383 ? -4.167 -0.096 -15.055 1.00 91.06 383 PHE A CA 1
ATOM 2944 C C . PHE A 1 383 ? -3.411 -1.270 -15.687 1.00 91.06 383 PHE A C 1
ATOM 2946 O O . PHE A 1 383 ? -3.277 -2.350 -15.110 1.00 91.06 383 PHE A O 1
ATOM 2953 N N . GLY A 1 384 ? -2.945 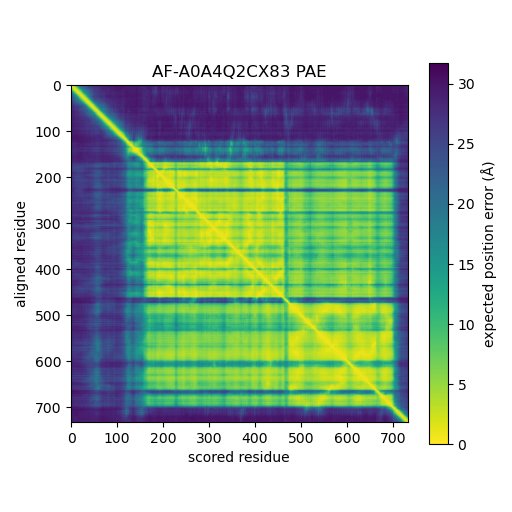-1.069 -16.917 1.00 92.75 384 GLY A N 1
ATOM 2954 C CA . GLY A 1 384 ? -2.027 -1.968 -17.603 1.00 92.75 384 GLY A CA 1
ATOM 2955 C C . GLY A 1 384 ? -0.566 -1.670 -17.258 1.00 92.75 384 GLY A C 1
ATOM 2956 O O . GLY A 1 384 ? -0.218 -0.553 -16.883 1.00 92.75 384 GLY A O 1
ATOM 2957 N N . LEU A 1 385 ? 0.295 -2.669 -17.450 1.00 95.00 385 LEU A N 1
ATOM 2958 C CA . LEU A 1 38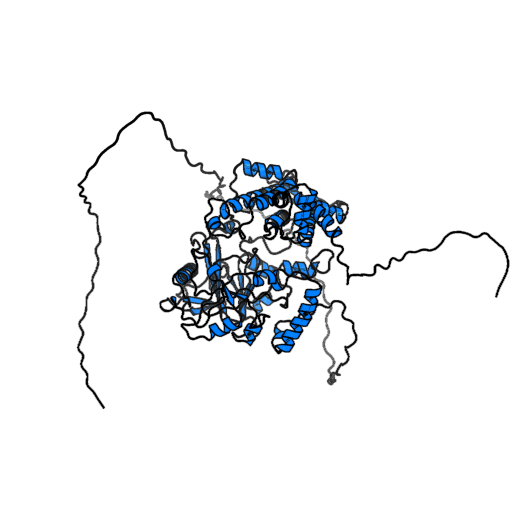5 ? 1.750 -2.580 -17.291 1.00 95.00 385 LEU A CA 1
ATOM 2959 C C . LEU A 1 385 ? 2.418 -3.072 -18.581 1.00 95.00 385 LEU A C 1
ATOM 2961 O O . LEU A 1 385 ? 1.981 -4.078 -19.145 1.00 95.00 385 LEU A O 1
ATOM 2965 N N . ALA A 1 386 ? 3.493 -2.421 -19.029 1.00 96.69 386 ALA A N 1
ATOM 2966 C CA . ALA A 1 386 ? 4.286 -2.897 -20.164 1.00 96.69 386 ALA A CA 1
ATOM 2967 C C . ALA A 1 386 ? 5.783 -2.705 -19.922 1.00 96.69 386 ALA A C 1
ATOM 2969 O O . ALA A 1 386 ? 6.238 -1.624 -19.564 1.00 96.69 386 ALA A O 1
ATOM 2970 N N . ALA A 1 387 ? 6.556 -3.765 -20.143 1.00 97.38 387 ALA A N 1
ATOM 2971 C CA . ALA A 1 387 ? 7.972 -3.800 -19.815 1.00 97.38 387 ALA A CA 1
ATOM 2972 C C . ALA A 1 387 ? 8.753 -4.647 -20.830 1.00 97.38 387 ALA A C 1
ATOM 2974 O O . ALA A 1 387 ? 8.224 -5.632 -21.352 1.00 97.38 387 ALA A O 1
ATOM 2975 N N . THR A 1 388 ? 9.999 -4.271 -21.119 1.00 97.56 388 THR A N 1
ATOM 2976 C CA . THR A 1 388 ? 10.914 -5.065 -21.957 1.00 97.56 388 THR A CA 1
ATOM 2977 C C . THR A 1 388 ? 11.775 -6.015 -21.112 1.00 97.56 388 THR A C 1
ATOM 2979 O O . THR A 1 388 ? 11.764 -5.996 -19.883 1.00 97.56 388 THR A O 1
ATOM 2982 N N . GLU A 1 389 ? 12.518 -6.900 -21.775 1.00 95.56 389 GLU A N 1
ATOM 2983 C CA . GLU A 1 389 ? 13.439 -7.845 -21.135 1.00 95.56 389 GLU A CA 1
ATOM 2984 C C . GLU A 1 389 ? 14.466 -7.129 -20.236 1.00 95.56 389 GLU A C 1
ATOM 2986 O O . GLU A 1 389 ? 15.178 -6.240 -20.696 1.00 95.56 389 GLU A O 1
ATOM 2991 N N . GLY A 1 390 ? 14.541 -7.526 -18.959 1.00 94.38 390 GLY A N 1
ATOM 2992 C CA . GLY A 1 390 ? 15.446 -6.942 -17.957 1.00 94.38 390 GLY A CA 1
ATOM 2993 C C . GLY A 1 390 ? 14.906 -5.733 -17.182 1.00 94.38 390 GLY A C 1
ATOM 2994 O O . GLY A 1 390 ? 15.558 -5.242 -16.256 1.00 94.38 390 GLY A O 1
ATOM 2995 N N . ALA A 1 391 ? 13.718 -5.248 -17.537 1.00 96.88 391 ALA A N 1
ATOM 2996 C CA . ALA A 1 391 ? 13.007 -4.227 -16.782 1.00 96.88 391 ALA A CA 1
ATOM 2997 C C . ALA A 1 391 ? 12.635 -4.723 -15.374 1.00 96.88 391 ALA A C 1
ATOM 2999 O O . ALA A 1 391 ? 12.176 -5.853 -15.199 1.00 96.88 391 ALA A O 1
ATOM 3000 N N . HIS A 1 392 ? 12.823 -3.862 -14.376 1.00 94.25 392 HIS A N 1
ATOM 3001 C CA . HIS A 1 392 ? 12.612 -4.179 -12.968 1.00 94.25 392 HIS A CA 1
ATOM 3002 C C . HIS A 1 392 ? 12.088 -2.966 -12.187 1.00 94.25 392 HIS A C 1
ATOM 3004 O O . HIS A 1 392 ? 12.147 -1.831 -12.666 1.00 94.25 392 HIS A O 1
ATOM 3010 N N . HIS A 1 393 ? 11.594 -3.231 -10.978 1.00 92.06 393 HIS A N 1
ATOM 3011 C CA . HIS A 1 393 ? 11.245 -2.243 -9.958 1.00 92.06 393 HIS A CA 1
ATOM 3012 C C . HIS A 1 393 ? 11.788 -2.738 -8.609 1.00 92.06 393 HIS A C 1
ATOM 3014 O O . HIS A 1 393 ? 11.927 -3.950 -8.428 1.00 92.06 393 HIS A O 1
ATOM 3020 N N . TYR A 1 394 ? 12.131 -1.818 -7.709 1.00 91.69 394 TYR A N 1
ATOM 3021 C CA . TYR A 1 394 ? 12.725 -2.121 -6.401 1.00 91.69 394 TYR A CA 1
ATOM 3022 C C . TYR A 1 394 ? 11.665 -2.423 -5.333 1.00 91.69 394 TYR A C 1
ATOM 3024 O O . TYR A 1 394 ? 10.482 -2.534 -5.660 1.00 91.69 394 TYR A O 1
ATOM 3032 N N . TRP A 1 395 ? 12.059 -2.615 -4.072 1.00 90.31 395 TRP A N 1
ATOM 3033 C CA . TRP A 1 395 ? 11.097 -2.840 -2.991 1.00 90.31 395 TRP A CA 1
ATOM 3034 C C . TRP A 1 395 ? 10.211 -1.604 -2.787 1.00 90.31 395 TRP A C 1
ATOM 3036 O O . TRP A 1 395 ? 10.694 -0.478 -2.740 1.00 90.31 395 TRP A O 1
ATOM 3046 N N . HIS A 1 396 ? 8.902 -1.818 -2.705 1.00 87.44 396 HIS A N 1
ATOM 3047 C CA . HIS A 1 396 ? 7.890 -0.785 -2.492 1.00 87.44 396 HIS A CA 1
ATOM 3048 C C . HIS A 1 396 ? 6.642 -1.431 -1.886 1.00 87.44 396 HIS A C 1
ATOM 3050 O O . HIS A 1 396 ? 6.403 -2.625 -2.076 1.00 87.44 396 HIS A O 1
ATOM 3056 N N . ILE A 1 397 ? 5.843 -0.628 -1.187 1.00 83.88 397 ILE A N 1
ATOM 3057 C CA . ILE A 1 397 ? 4.427 -0.919 -0.951 1.00 83.88 397 ILE A CA 1
ATOM 3058 C C . ILE A 1 397 ? 3.660 -0.251 -2.101 1.00 83.88 397 ILE A C 1
ATOM 3060 O O . ILE A 1 397 ? 4.027 0.850 -2.522 1.00 83.88 397 ILE A O 1
ATOM 3064 N N . ASP A 1 398 ? 2.617 -0.895 -2.623 1.00 80.94 398 ASP A N 1
ATOM 3065 C CA . ASP A 1 398 ? 1.724 -0.250 -3.590 1.00 80.94 398 ASP A CA 1
ATOM 3066 C C . ASP A 1 398 ? 1.019 0.969 -2.967 1.00 80.94 398 ASP A C 1
ATOM 3068 O O . ASP A 1 398 ? 0.852 1.079 -1.748 1.00 80.94 398 ASP A O 1
ATOM 3072 N N . SER A 1 399 ? 0.624 1.921 -3.818 1.00 67.56 399 SER A N 1
ATOM 3073 C CA . SER A 1 399 ? 0.131 3.237 -3.386 1.00 67.56 399 SER A CA 1
ATOM 3074 C C . SER A 1 399 ? -0.969 3.148 -2.326 1.00 67.56 399 SER A C 1
ATOM 3076 O O . SER A 1 399 ? -1.914 2.376 -2.461 1.00 67.56 399 SER A O 1
ATOM 3078 N N . ARG A 1 400 ? -0.842 3.980 -1.281 1.00 66.56 400 ARG A N 1
ATOM 3079 C CA . ARG A 1 400 ? -1.735 4.062 -0.103 1.00 66.56 400 ARG A CA 1
ATOM 3080 C C . ARG A 1 400 ? -1.838 2.775 0.738 1.00 66.56 400 ARG A C 1
ATOM 3082 O O . ARG A 1 400 ? -2.585 2.780 1.710 1.00 66.56 400 ARG A O 1
ATOM 3089 N N . GLY A 1 401 ? -1.112 1.706 0.399 1.00 70.00 401 GLY A N 1
ATOM 3090 C CA . GLY A 1 401 ? -1.357 0.384 0.968 1.00 70.00 401 GLY A CA 1
ATOM 3091 C C . GLY A 1 401 ? -2.684 -0.197 0.474 1.00 70.00 401 GLY A C 1
ATOM 3092 O O . GLY A 1 401 ? -3.537 -0.553 1.280 1.00 70.00 401 GLY A O 1
ATOM 3093 N N . GLU A 1 402 ? -2.879 -0.271 -0.846 1.00 73.69 402 GLU A N 1
ATOM 3094 C CA . GLU A 1 402 ? -4.034 -0.934 -1.471 1.00 73.69 402 GLU A CA 1
ATOM 3095 C C . GLU A 1 402 ? -3.727 -2.398 -1.863 1.00 73.69 402 GLU A C 1
ATOM 3097 O O . GLU A 1 402 ? -2.604 -2.759 -2.214 1.00 73.69 402 GLU A O 1
ATOM 3102 N N . GLY A 1 403 ? -4.736 -3.275 -1.785 1.00 80.38 403 GLY A N 1
ATOM 3103 C CA . GLY A 1 403 ? -4.598 -4.716 -2.042 1.00 80.38 403 GLY A CA 1
ATOM 3104 C C . GLY A 1 403 ? -4.570 -5.069 -3.534 1.00 80.38 403 GLY A C 1
ATOM 3105 O O . GLY A 1 403 ? -5.600 -5.416 -4.118 1.00 80.38 403 GLY A O 1
ATOM 3106 N N . THR A 1 404 ? -3.394 -4.992 -4.153 1.00 86.31 404 THR A N 1
ATOM 3107 C CA . THR A 1 404 ? -3.197 -5.187 -5.601 1.00 86.31 404 THR A CA 1
ATOM 3108 C C . THR A 1 404 ? -3.308 -6.646 -6.064 1.00 86.31 404 THR A C 1
ATOM 3110 O O . THR A 1 404 ? -2.887 -7.587 -5.388 1.00 86.31 404 THR A O 1
ATOM 3113 N N . PHE A 1 405 ? -3.774 -6.845 -7.302 1.00 90.81 405 PHE A N 1
ATOM 3114 C CA . PHE A 1 405 ? -3.550 -8.082 -8.058 1.00 90.81 405 PHE A CA 1
ATOM 3115 C C . PHE A 1 405 ? -2.899 -7.796 -9.419 1.00 90.81 405 PHE A C 1
ATOM 3117 O O . PHE A 1 405 ? -3.159 -6.771 -10.046 1.00 90.81 405 PHE A O 1
ATOM 3124 N N . VAL A 1 406 ? -2.073 -8.725 -9.903 1.00 92.31 406 VAL A N 1
ATOM 3125 C CA . VAL A 1 406 ? -1.357 -8.630 -11.182 1.00 92.31 406 VAL A CA 1
ATOM 3126 C C . VAL A 1 406 ? -1.540 -9.917 -11.981 1.00 92.31 406 VAL A C 1
ATOM 3128 O O . VAL A 1 406 ? -1.156 -11.000 -11.544 1.00 92.31 406 VAL A O 1
ATOM 3131 N N . ARG A 1 407 ? -2.088 -9.788 -13.194 1.00 93.44 407 ARG A N 1
ATOM 3132 C CA . ARG A 1 407 ? -2.235 -10.874 -14.175 1.00 93.44 407 ARG A CA 1
ATOM 3133 C C . ARG A 1 407 ? -1.168 -10.749 -15.259 1.00 93.44 407 ARG A C 1
ATOM 3135 O O . ARG A 1 407 ? -1.091 -9.720 -15.927 1.00 93.44 407 ARG A O 1
ATOM 3142 N N . VAL A 1 408 ? -0.376 -11.796 -15.490 1.00 95.25 408 VAL A N 1
ATOM 3143 C CA . VAL A 1 408 ? 0.627 -11.782 -16.567 1.00 95.25 408 VAL A CA 1
ATOM 3144 C C . VAL A 1 408 ? -0.059 -12.085 -17.902 1.00 95.25 408 VAL A C 1
ATOM 3146 O O . VAL A 1 408 ? -0.358 -13.233 -18.215 1.00 95.25 408 VAL A O 1
ATOM 3149 N N . ALA A 1 409 ? -0.319 -11.052 -18.706 1.00 93.00 409 ALA A N 1
ATOM 3150 C CA . ALA A 1 409 ? -0.978 -11.197 -20.010 1.00 93.00 409 ALA A CA 1
ATOM 3151 C C . ALA A 1 409 ? -0.094 -11.882 -21.075 1.00 93.00 409 ALA A C 1
ATOM 3153 O O . ALA A 1 409 ? -0.590 -12.626 -21.916 1.00 93.00 409 ALA A O 1
ATOM 3154 N N . THR A 1 410 ? 1.217 -11.628 -21.049 1.00 94.38 410 THR A N 1
ATOM 3155 C CA . THR A 1 410 ? 2.211 -12.167 -21.992 1.00 94.38 410 THR A CA 1
ATOM 3156 C C . THR A 1 410 ? 3.592 -12.194 -21.330 1.00 94.38 410 THR A C 1
ATOM 3158 O O . THR A 1 410 ? 3.861 -11.415 -20.417 1.00 94.38 410 THR A O 1
ATOM 3161 N N . GLY A 1 411 ? 4.489 -13.065 -21.799 1.00 94.50 411 GLY A N 1
ATOM 3162 C CA . GLY A 1 411 ? 5.853 -13.182 -21.274 1.00 94.50 411 GLY A CA 1
ATOM 3163 C C . GLY A 1 411 ? 5.923 -13.885 -19.913 1.00 94.50 411 GLY A C 1
ATOM 3164 O O . GLY A 1 411 ? 5.259 -14.901 -19.695 1.00 94.50 411 GLY A O 1
ATOM 3165 N N . LYS A 1 412 ? 6.775 -13.367 -19.023 1.00 95.69 412 LYS A N 1
ATOM 3166 C CA . LYS A 1 412 ? 6.958 -13.819 -17.637 1.00 95.69 412 LYS A CA 1
ATOM 3167 C C . LYS A 1 412 ? 7.279 -12.624 -16.738 1.00 95.69 412 LYS A C 1
ATOM 3169 O O . LYS A 1 412 ? 7.869 -11.658 -17.218 1.00 95.69 412 LYS A O 1
ATOM 3174 N N . LYS A 1 413 ? 6.970 -12.717 -15.443 1.00 96.38 413 LYS A N 1
ATOM 3175 C CA . LYS A 1 413 ? 7.416 -11.765 -14.413 1.00 96.38 413 LYS A CA 1
ATOM 3176 C C . LYS A 1 413 ? 7.966 -12.534 -13.211 1.00 96.38 413 LYS A C 1
ATOM 3178 O O . LYS A 1 413 ? 7.343 -13.488 -12.758 1.00 96.38 413 LYS A O 1
ATOM 3183 N N . ILE A 1 414 ? 9.128 -12.130 -12.705 1.00 97.31 414 ILE A N 1
ATOM 3184 C CA . ILE A 1 414 ? 9.601 -12.560 -11.383 1.00 97.31 414 ILE A CA 1
ATOM 3185 C C . ILE A 1 414 ? 8.905 -11.654 -10.371 1.00 97.31 414 ILE A C 1
ATOM 3187 O O . ILE A 1 414 ? 8.919 -10.435 -10.548 1.00 97.31 414 ILE A O 1
ATOM 3191 N N . TRP A 1 415 ? 8.289 -12.232 -9.344 1.00 96.50 415 TRP A N 1
ATOM 3192 C CA . TRP A 1 415 ? 7.771 -11.474 -8.212 1.00 96.50 415 TRP A CA 1
ATOM 3193 C C . TRP A 1 415 ? 8.485 -11.883 -6.931 1.00 96.50 415 TRP A C 1
ATOM 3195 O O . TRP A 1 415 ? 8.696 -13.069 -6.687 1.00 96.50 415 TRP A O 1
ATOM 3205 N N . THR A 1 416 ? 8.845 -10.897 -6.120 1.00 95.81 416 THR A N 1
ATOM 3206 C CA . THR A 1 416 ? 9.507 -11.056 -4.826 1.00 95.81 416 THR A CA 1
ATOM 3207 C C . THR A 1 416 ? 8.615 -10.443 -3.756 1.00 95.81 416 THR A C 1
ATOM 3209 O O . THR A 1 416 ? 8.128 -9.328 -3.930 1.00 95.81 416 THR A O 1
ATOM 3212 N N . LEU A 1 417 ? 8.380 -11.164 -2.664 1.00 94.44 417 LEU A N 1
ATOM 3213 C CA . LEU A 1 417 ? 7.693 -10.642 -1.484 1.00 94.44 417 LEU A CA 1
ATOM 3214 C C . LEU A 1 417 ? 8.664 -10.651 -0.311 1.00 94.44 417 LEU A C 1
ATOM 3216 O O . LEU A 1 417 ? 9.378 -11.634 -0.108 1.00 94.44 417 LEU A O 1
ATOM 3220 N N . ALA A 1 418 ? 8.663 -9.564 0.451 1.00 92.56 418 ALA A N 1
ATOM 3221 C CA . ALA A 1 418 ? 9.334 -9.459 1.733 1.00 92.56 418 ALA A CA 1
ATOM 3222 C C . ALA A 1 418 ? 8.272 -9.281 2.821 1.00 92.56 418 ALA A C 1
ATOM 3224 O O . ALA A 1 418 ? 7.263 -8.610 2.613 1.00 92.56 418 ALA A O 1
ATOM 3225 N N . ALA A 1 419 ? 8.513 -9.884 3.976 1.00 90.88 419 ALA A N 1
ATOM 3226 C CA . ALA A 1 419 ? 7.757 -9.652 5.196 1.00 90.88 419 ALA A CA 1
ATOM 3227 C C . ALA A 1 419 ? 8.751 -9.516 6.356 1.00 90.88 419 ALA A C 1
ATOM 3229 O O . ALA A 1 419 ? 9.817 -10.144 6.306 1.00 90.88 419 ALA A O 1
ATOM 3230 N N . PRO A 1 420 ? 8.431 -8.759 7.413 1.00 90.56 420 PRO A N 1
ATOM 3231 C CA . PRO A 1 420 ? 9.239 -8.770 8.618 1.00 90.56 420 PRO A CA 1
ATOM 3232 C C . PRO A 1 420 ? 9.333 -10.173 9.240 1.00 90.56 420 PRO A C 1
ATOM 3234 O O . PRO A 1 420 ? 8.514 -11.073 8.987 1.00 90.56 420 PRO A O 1
ATOM 3237 N N . ILE A 1 421 ? 10.387 -10.373 10.027 1.00 90.62 421 ILE A N 1
ATOM 3238 C CA . ILE A 1 421 ? 10.628 -11.598 10.798 1.00 90.62 421 ILE A CA 1
ATOM 3239 C C . ILE A 1 421 ? 9.809 -11.580 12.096 1.00 90.62 421 ILE A C 1
ATOM 3241 O O . ILE A 1 421 ? 9.244 -12.613 12.453 1.00 90.62 421 ILE A O 1
ATOM 3245 N N . ASP A 1 422 ? 9.680 -10.419 12.744 1.00 88.69 422 ASP A N 1
ATOM 3246 C CA . ASP A 1 422 ? 8.663 -10.159 13.767 1.00 88.69 422 ASP A CA 1
ATOM 3247 C C . ASP A 1 422 ? 7.423 -9.544 13.088 1.00 88.69 422 ASP A C 1
ATOM 3249 O O . ASP A 1 422 ? 7.550 -8.472 12.501 1.00 88.69 422 ASP A O 1
ATOM 3253 N N . PRO A 1 423 ? 6.234 -10.177 13.113 1.00 84.25 423 PRO A N 1
ATOM 3254 C CA . PRO A 1 423 ? 5.041 -9.628 12.463 1.00 84.25 423 PRO A CA 1
ATOM 3255 C C . PRO A 1 423 ? 4.687 -8.205 12.914 1.00 84.25 423 PRO A C 1
ATOM 3257 O O . PRO A 1 423 ? 4.261 -7.400 12.089 1.00 84.25 423 PRO A O 1
ATOM 3260 N N . SER A 1 424 ? 4.951 -7.862 14.182 1.00 82.44 424 SER A N 1
ATOM 3261 C CA . SER A 1 424 ? 4.625 -6.541 14.728 1.00 82.44 424 SER A CA 1
ATOM 3262 C C . SER A 1 424 ? 5.407 -5.401 14.067 1.00 82.44 424 SER A C 1
ATOM 3264 O O . SER A 1 424 ? 4.944 -4.260 14.082 1.00 82.44 424 SER A O 1
ATOM 3266 N N . ASP A 1 425 ? 6.530 -5.680 13.394 1.00 87.06 425 ASP A N 1
ATOM 3267 C CA . ASP A 1 425 ? 7.244 -4.666 12.615 1.00 87.06 425 ASP A CA 1
ATOM 3268 C C . ASP A 1 425 ? 6.432 -4.151 11.411 1.00 87.06 425 ASP A C 1
ATOM 3270 O O . ASP A 1 425 ? 6.682 -3.046 10.937 1.00 87.06 425 ASP A O 1
ATOM 3274 N N . VAL A 1 426 ? 5.398 -4.853 10.934 1.00 82.88 426 VAL A N 1
ATOM 3275 C CA . VAL A 1 426 ? 4.553 -4.322 9.845 1.00 82.88 426 VAL A CA 1
ATOM 3276 C C . VAL A 1 426 ? 3.799 -3.054 10.267 1.00 82.88 426 VAL A C 1
ATOM 3278 O O . VAL A 1 426 ? 3.538 -2.184 9.438 1.00 82.88 426 VAL A O 1
ATOM 3281 N N . SER A 1 427 ? 3.531 -2.880 11.559 1.00 83.75 427 SER A N 1
ATOM 3282 C CA . SER A 1 427 ? 2.960 -1.655 12.129 1.00 83.75 427 SER A CA 1
ATOM 3283 C C . SER A 1 427 ? 4.019 -0.700 12.719 1.00 83.75 427 SER A C 1
ATOM 3285 O O . SER A 1 427 ? 3.677 0.356 13.262 1.00 83.75 427 SER A O 1
ATOM 3287 N N . SER A 1 428 ? 5.314 -1.011 12.566 1.00 86.94 428 SER A N 1
ATOM 3288 C CA . SER A 1 428 ? 6.443 -0.220 13.073 1.00 86.94 428 SER A CA 1
ATOM 3289 C C . SER A 1 428 ? 6.702 1.038 12.240 1.00 86.94 428 SER A C 1
ATOM 3291 O O . SER A 1 428 ? 7.312 1.033 11.173 1.00 86.94 428 SER A O 1
ATOM 3293 N N . THR A 1 429 ? 6.331 2.182 12.805 1.00 84.44 429 THR A N 1
ATOM 3294 C CA . THR A 1 429 ? 6.725 3.525 12.348 1.00 84.44 429 THR A CA 1
ATOM 3295 C C . THR A 1 429 ? 8.232 3.820 12.482 1.00 84.44 429 THR A C 1
ATOM 3297 O O . THR A 1 429 ? 8.649 4.963 12.272 1.00 84.44 429 THR A O 1
ATOM 3300 N N . ALA A 1 430 ? 9.048 2.838 12.877 1.00 83.88 430 ALA A N 1
ATOM 3301 C CA . ALA A 1 430 ? 10.502 2.890 12.781 1.00 83.88 430 ALA A CA 1
ATOM 3302 C C . ALA A 1 430 ? 11.004 2.163 11.520 1.00 83.88 430 ALA A C 1
ATOM 3304 O O . ALA A 1 430 ? 11.735 2.777 10.740 1.00 83.88 430 ALA A O 1
ATOM 3305 N N . ILE A 1 431 ? 10.574 0.915 11.268 1.00 82.75 431 ILE A N 1
ATOM 3306 C CA . ILE A 1 431 ? 11.097 0.108 10.147 1.00 82.75 431 ILE A CA 1
ATOM 3307 C C . ILE A 1 431 ? 10.754 0.697 8.770 1.00 82.75 431 ILE A C 1
ATOM 3309 O O . ILE A 1 431 ? 11.547 0.578 7.843 1.00 82.75 431 ILE A O 1
ATOM 3313 N N . TRP A 1 432 ? 9.616 1.390 8.652 1.00 81.31 432 TRP A N 1
ATOM 3314 C CA . TRP A 1 432 ? 9.187 2.086 7.430 1.00 81.31 432 TRP A CA 1
ATOM 3315 C C . TRP A 1 432 ? 9.741 3.519 7.291 1.00 81.31 432 TRP A C 1
ATOM 3317 O O . TRP A 1 432 ? 9.238 4.287 6.476 1.00 81.31 432 TRP A O 1
ATOM 3327 N N . SER A 1 433 ? 10.727 3.911 8.108 1.00 76.62 433 SER A N 1
ATOM 3328 C CA . SER A 1 433 ? 11.354 5.243 8.062 1.00 76.62 433 SER A CA 1
ATOM 3329 C C . SER A 1 433 ? 12.793 5.174 7.515 1.00 76.62 433 SER A C 1
ATOM 3331 O O . SER A 1 433 ? 13.043 4.477 6.535 1.00 76.62 433 SER A O 1
ATOM 3333 N N . VAL A 1 434 ? 13.754 5.873 8.129 1.00 67.31 434 VAL A N 1
ATOM 3334 C CA . VAL A 1 434 ? 15.161 5.980 7.676 1.00 67.31 434 VAL A CA 1
ATOM 3335 C C . VAL A 1 434 ? 15.947 4.657 7.622 1.00 67.31 434 VAL A C 1
ATOM 3337 O O . VAL A 1 434 ? 17.052 4.637 7.088 1.00 67.31 434 VAL A O 1
ATOM 3340 N N . ASP A 1 435 ? 15.384 3.559 8.130 1.00 68.00 435 ASP A N 1
ATOM 3341 C CA . ASP A 1 435 ? 15.961 2.208 8.080 1.00 68.00 435 ASP A CA 1
ATOM 3342 C C . ASP A 1 435 ? 15.686 1.457 6.753 1.00 68.00 435 ASP A C 1
ATOM 3344 O O . ASP A 1 435 ? 16.274 0.396 6.523 1.00 68.00 435 ASP A O 1
ATOM 3348 N N . LEU A 1 436 ? 14.785 1.954 5.891 1.00 80.12 436 LEU A N 1
ATOM 3349 C CA . LEU A 1 436 ? 14.290 1.224 4.716 1.00 80.12 436 LEU A CA 1
ATOM 3350 C C . LEU A 1 436 ? 15.047 1.558 3.416 1.00 80.12 436 LEU A C 1
ATOM 3352 O O . LEU A 1 436 ? 14.570 2.321 2.575 1.00 80.12 436 LEU A O 1
ATOM 3356 N N . ASP A 1 437 ? 16.192 0.913 3.191 1.00 85.69 437 ASP A N 1
ATOM 3357 C CA . ASP A 1 437 ? 16.827 0.912 1.867 1.00 85.69 437 ASP A CA 1
ATOM 3358 C C . ASP A 1 437 ? 16.056 -0.014 0.900 1.00 85.69 437 ASP A C 1
ATOM 3360 O O . ASP A 1 437 ? 16.122 -1.244 0.975 1.00 85.69 437 ASP A O 1
ATOM 3364 N N . VAL A 1 438 ? 15.333 0.587 -0.051 1.00 86.31 438 VAL A N 1
ATOM 3365 C CA . VAL A 1 438 ? 14.534 -0.117 -1.076 1.00 86.31 438 VAL A CA 1
ATOM 3366 C C . VAL A 1 438 ? 15.361 -0.945 -2.073 1.00 86.31 438 VAL A C 1
ATOM 3368 O O . VAL A 1 438 ? 14.805 -1.757 -2.818 1.00 86.31 438 VAL A O 1
ATOM 3371 N N . ARG A 1 439 ? 16.686 -0.766 -2.097 1.00 88.94 439 ARG A N 1
ATOM 3372 C CA . ARG A 1 439 ? 17.657 -1.546 -2.878 1.00 88.94 439 ARG A CA 1
ATOM 3373 C C . ARG A 1 439 ? 18.332 -2.627 -2.018 1.00 88.94 439 ARG A C 1
ATOM 3375 O O . ARG A 1 439 ? 18.659 -3.690 -2.547 1.00 88.94 439 ARG A O 1
ATOM 3382 N N . TRP A 1 440 ? 18.490 -2.389 -0.712 1.00 90.88 440 TRP A N 1
ATOM 3383 C CA . TRP A 1 440 ? 19.260 -3.222 0.223 1.00 90.88 440 TRP A CA 1
ATOM 3384 C C . TRP A 1 440 ? 18.546 -3.472 1.566 1.00 90.88 440 TRP A C 1
ATOM 3386 O O . TRP A 1 440 ? 19.013 -3.041 2.620 1.00 90.88 440 TRP A O 1
ATOM 3396 N N . LEU A 1 441 ? 17.444 -4.232 1.551 1.00 90.88 441 LEU A N 1
ATOM 3397 C CA . LEU A 1 441 ? 16.762 -4.644 2.786 1.00 90.88 441 LEU A CA 1
ATOM 3398 C C . LEU A 1 441 ? 17.695 -5.391 3.755 1.00 90.88 441 LEU A C 1
ATOM 3400 O O . LEU A 1 441 ? 18.457 -6.280 3.368 1.00 90.88 441 LEU A O 1
ATOM 3404 N N . ASP A 1 442 ? 17.559 -5.079 5.043 1.00 91.38 442 ASP A N 1
ATOM 3405 C CA . ASP A 1 442 ? 18.238 -5.774 6.134 1.00 91.38 442 ASP A CA 1
ATOM 3406 C C . ASP A 1 442 ? 17.664 -7.190 6.327 1.00 91.38 442 ASP A C 1
ATOM 3408 O O . ASP A 1 442 ? 16.650 -7.390 7.000 1.00 91.38 442 ASP A O 1
ATOM 3412 N N . TRP A 1 443 ? 18.331 -8.200 5.767 1.00 92.62 443 TRP A N 1
ATOM 3413 C CA . TRP A 1 443 ? 17.935 -9.609 5.887 1.00 92.62 443 TRP A CA 1
ATOM 3414 C C . TRP A 1 443 ? 17.980 -10.176 7.325 1.00 92.62 443 TRP A C 1
ATOM 3416 O O . TRP A 1 443 ? 17.633 -11.339 7.522 1.00 92.62 443 TRP A O 1
ATOM 3426 N N . SER A 1 444 ? 18.387 -9.394 8.338 1.00 91.75 444 SER A N 1
ATOM 3427 C CA . SER A 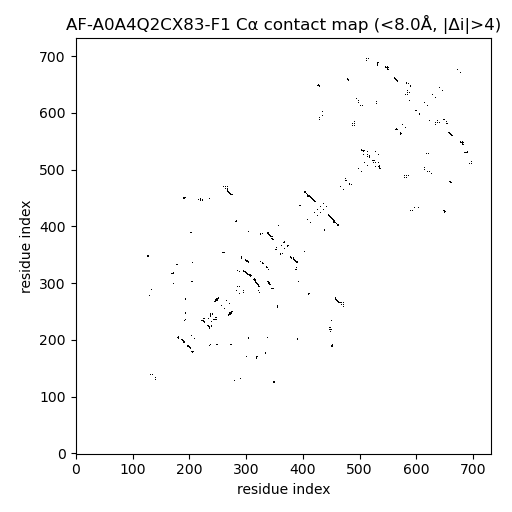1 444 ? 18.197 -9.743 9.757 1.00 91.75 444 SER A CA 1
ATOM 3428 C C . SER A 1 444 ? 16.840 -9.298 10.326 1.00 91.75 444 SER A C 1
ATOM 3430 O O . SER A 1 444 ? 16.400 -9.856 11.331 1.00 91.75 444 SER A O 1
ATOM 3432 N N . LYS A 1 445 ? 16.152 -8.364 9.651 1.00 91.00 445 LYS A N 1
ATOM 3433 C CA . LYS A 1 445 ? 14.769 -7.927 9.928 1.00 91.00 445 LYS A CA 1
ATOM 3434 C C . LYS A 1 445 ? 13.754 -8.528 8.948 1.00 91.00 445 LYS A C 1
ATOM 3436 O O . LYS A 1 445 ? 12.613 -8.777 9.326 1.00 91.00 445 LYS A O 1
ATOM 3441 N N . TRP A 1 446 ? 14.161 -8.780 7.701 1.00 92.50 446 TRP A N 1
ATOM 3442 C CA . TRP A 1 446 ? 13.281 -9.182 6.598 1.00 92.50 446 TRP A CA 1
ATOM 3443 C C . TRP A 1 446 ? 13.487 -10.636 6.156 1.00 92.50 446 TRP A C 1
ATOM 3445 O O . TRP A 1 446 ? 14.596 -11.045 5.813 1.00 92.50 446 TRP A O 1
ATOM 3455 N N . ARG A 1 447 ? 12.391 -11.398 6.053 1.00 93.56 447 ARG A N 1
ATOM 3456 C CA . ARG A 1 447 ? 12.331 -12.676 5.322 1.00 93.56 447 ARG A CA 1
ATOM 3457 C C . ARG A 1 447 ? 11.754 -12.438 3.927 1.00 93.56 447 ARG A C 1
ATOM 3459 O O . ARG A 1 447 ? 10.795 -11.683 3.782 1.00 93.56 447 ARG A O 1
ATOM 3466 N N . ALA A 1 448 ? 12.302 -13.102 2.911 1.00 95.12 448 ALA A N 1
ATOM 3467 C CA . ALA A 1 448 ? 11.876 -12.926 1.525 1.00 95.12 448 ALA A CA 1
ATOM 3468 C C . ALA A 1 448 ? 11.679 -14.259 0.792 1.00 95.12 448 ALA A C 1
ATOM 3470 O O . ALA A 1 448 ? 12.405 -15.228 1.019 1.00 95.12 448 ALA A O 1
ATOM 3471 N N . GLU A 1 449 ? 10.708 -14.284 -0.120 1.00 96.75 449 GLU A N 1
ATOM 3472 C CA . GLU A 1 449 ? 10.464 -15.377 -1.063 1.00 96.75 449 GLU A CA 1
ATOM 3473 C C . GLU A 1 449 ? 10.240 -14.821 -2.475 1.00 96.75 449 GLU A C 1
ATOM 3475 O O . GLU A 1 449 ? 9.805 -13.682 -2.652 1.00 96.75 449 GLU A O 1
ATOM 3480 N N . MET A 1 450 ? 10.497 -15.643 -3.497 1.00 97.12 450 MET A N 1
ATOM 3481 C CA . MET A 1 450 ? 10.285 -15.274 -4.899 1.00 97.12 450 MET A CA 1
ATOM 3482 C C . MET A 1 450 ? 9.548 -16.351 -5.684 1.00 97.12 450 MET A C 1
ATOM 3484 O O . MET A 1 450 ? 9.718 -17.538 -5.415 1.00 97.12 450 MET A O 1
ATOM 3488 N N . ILE A 1 451 ? 8.795 -15.938 -6.701 1.00 97.94 451 ILE A N 1
ATOM 3489 C CA . ILE A 1 451 ? 8.089 -16.834 -7.616 1.00 97.94 451 ILE A CA 1
ATOM 3490 C C . ILE A 1 451 ? 8.157 -16.333 -9.062 1.00 97.94 451 ILE A C 1
ATOM 3492 O O . ILE A 1 451 ? 8.139 -15.130 -9.334 1.00 97.94 451 ILE A O 1
ATOM 3496 N N . LEU A 1 452 ? 8.227 -17.267 -10.009 1.00 98.06 452 LEU A N 1
ATOM 3497 C CA . LEU A 1 452 ? 8.140 -16.985 -11.437 1.00 98.06 452 LEU A CA 1
ATOM 3498 C C . LEU A 1 452 ? 6.689 -17.113 -11.918 1.00 98.06 452 LEU A C 1
ATOM 3500 O O . LEU A 1 452 ? 6.141 -18.212 -11.985 1.00 98.06 452 LEU A O 1
ATOM 3504 N N . LEU A 1 453 ? 6.092 -15.990 -12.307 1.00 97.75 453 LEU A N 1
ATOM 3505 C CA . LEU A 1 453 ? 4.773 -15.927 -12.931 1.00 97.75 453 LEU A CA 1
ATOM 3506 C C . LEU A 1 453 ? 4.921 -16.054 -14.455 1.00 97.75 453 LEU A C 1
ATOM 3508 O O . LEU A 1 453 ? 5.699 -15.323 -15.077 1.00 97.75 453 LEU A O 1
ATOM 3512 N N . ASN A 1 454 ? 4.176 -16.969 -15.073 1.00 96.12 454 ASN A N 1
ATOM 3513 C CA . ASN A 1 454 ? 4.116 -17.154 -16.525 1.00 96.12 454 ASN A CA 1
ATOM 3514 C C . ASN A 1 454 ? 2.870 -16.470 -17.102 1.00 96.12 454 ASN A C 1
ATOM 3516 O O . ASN A 1 454 ? 1.922 -16.191 -16.375 1.00 96.12 454 ASN A O 1
ATOM 3520 N N . ALA A 1 455 ? 2.829 -16.257 -18.421 1.00 94.81 455 ALA A N 1
ATOM 3521 C CA . ALA A 1 455 ? 1.611 -15.823 -19.105 1.00 94.81 455 ALA A CA 1
ATOM 3522 C C . ALA A 1 455 ? 0.397 -16.705 -18.736 1.00 94.81 455 ALA A C 1
ATOM 3524 O O . ALA A 1 455 ? 0.442 -17.928 -18.883 1.00 94.81 455 ALA A O 1
ATOM 3525 N N . GLY A 1 456 ? -0.671 -16.066 -18.256 1.00 93.81 456 GLY A N 1
ATOM 3526 C CA . GLY A 1 456 ? -1.865 -16.696 -17.688 1.00 93.81 456 GLY A CA 1
ATOM 3527 C C . GLY A 1 456 ? -1.903 -16.703 -16.155 1.00 93.81 456 GLY A C 1
ATOM 3528 O O . GLY A 1 456 ? -2.990 -16.582 -15.593 1.00 93.81 456 GLY A O 1
ATOM 3529 N N . ASP A 1 457 ? -0.765 -16.783 -15.463 1.00 96.31 457 ASP A N 1
ATOM 3530 C CA . ASP A 1 457 ? -0.726 -16.802 -13.994 1.00 96.31 457 ASP A CA 1
ATOM 3531 C C . ASP A 1 457 ? -1.142 -15.423 -13.413 1.00 96.31 457 ASP A C 1
ATOM 3533 O O . ASP A 1 457 ? -0.855 -14.365 -13.991 1.00 96.31 457 ASP A O 1
ATOM 3537 N N . THR A 1 458 ? -1.842 -15.432 -12.273 1.00 95.12 458 THR A N 1
ATOM 3538 C CA . THR A 1 458 ? -2.326 -14.228 -11.566 1.00 95.12 458 THR A CA 1
ATOM 3539 C C . THR A 1 458 ? -1.890 -14.255 -10.105 1.00 95.12 458 THR A C 1
ATOM 3541 O O . THR A 1 458 ? -2.152 -15.229 -9.407 1.00 95.12 458 THR A O 1
ATOM 3544 N N . LEU A 1 459 ? -1.259 -13.180 -9.635 1.00 95.31 459 LEU A N 1
ATOM 3545 C CA . LEU A 1 459 ? -0.910 -12.952 -8.232 1.00 95.31 459 LEU A CA 1
ATOM 3546 C C . LEU A 1 459 ? -1.923 -11.977 -7.613 1.00 95.31 459 LEU A C 1
ATOM 3548 O O . LEU A 1 459 ? -2.113 -10.894 -8.154 1.00 95.31 459 LEU A O 1
ATOM 3552 N N . THR A 1 460 ? -2.526 -12.322 -6.478 1.00 92.94 460 THR A N 1
ATOM 3553 C CA . THR A 1 460 ? -3.263 -11.395 -5.600 1.00 92.94 460 THR A CA 1
ATOM 3554 C C . THR A 1 460 ? -2.447 -11.216 -4.328 1.00 92.94 460 THR A C 1
ATOM 3556 O O . THR A 1 460 ? -2.166 -12.197 -3.637 1.00 92.94 460 THR A O 1
ATOM 3559 N N . MET A 1 461 ? -2.037 -9.981 -4.046 1.00 89.50 461 MET A N 1
ATOM 3560 C CA . MET A 1 461 ? -1.129 -9.667 -2.948 1.00 89.50 461 MET A CA 1
ATOM 3561 C C . MET A 1 461 ? -1.878 -9.331 -1.662 1.00 89.50 461 MET A C 1
ATOM 3563 O O . MET A 1 461 ? -2.983 -8.790 -1.679 1.00 89.50 461 MET A O 1
ATOM 3567 N N . VAL A 1 462 ? -1.237 -9.667 -0.548 1.00 76.94 462 VAL A N 1
ATOM 3568 C CA . VAL A 1 462 ? -1.674 -9.338 0.809 1.00 76.94 462 VAL A CA 1
ATOM 3569 C C . VAL A 1 462 ? -0.963 -8.070 1.259 1.00 76.94 462 VAL A C 1
ATOM 3571 O O . VAL A 1 462 ? 0.257 -7.963 1.127 1.00 76.94 462 VAL A O 1
ATOM 3574 N N . LEU A 1 463 ? -1.725 -7.127 1.809 1.00 62.12 463 LEU A N 1
ATOM 3575 C CA . LEU A 1 463 ? -1.172 -6.074 2.656 1.00 62.12 463 LEU A CA 1
ATOM 3576 C C . LEU A 1 463 ? -0.738 -6.743 3.954 1.00 62.12 463 LEU A C 1
ATOM 3578 O O . LEU A 1 463 ? -1.541 -7.445 4.561 1.00 62.12 463 LEU A O 1
ATOM 3582 N N . GLY A 1 464 ? 0.538 -6.604 4.310 1.00 49.31 464 GLY A N 1
ATOM 3583 C CA . GLY A 1 464 ? 1.122 -7.361 5.413 1.00 49.31 464 GLY A CA 1
ATOM 3584 C C . GLY A 1 464 ? 0.374 -7.180 6.736 1.00 49.31 464 GLY A C 1
ATOM 3585 O O . GLY A 1 464 ? -0.168 -6.112 7.000 1.00 49.31 464 GLY A O 1
ATOM 3586 N N . ASP A 1 465 ? 0.463 -8.221 7.563 1.00 45.25 465 ASP A N 1
ATOM 3587 C CA . ASP A 1 465 ? -0.065 -8.321 8.929 1.00 45.25 465 ASP A CA 1
ATOM 3588 C C . ASP A 1 465 ? -1.594 -8.262 9.059 1.00 45.25 465 ASP A C 1
ATOM 3590 O O . ASP A 1 465 ? -2.227 -7.212 9.136 1.00 45.25 465 ASP A O 1
ATOM 3594 N N . ILE A 1 466 ? -2.173 -9.461 9.107 1.00 47.25 466 ILE A N 1
ATOM 3595 C CA . ILE A 1 466 ? -3.559 -9.741 9.460 1.00 47.25 466 ILE A CA 1
ATOM 3596 C C . ILE A 1 466 ? -3.491 -11.002 10.345 1.00 47.25 466 ILE A C 1
ATOM 3598 O O . ILE A 1 466 ? -3.103 -12.078 9.876 1.00 47.25 466 ILE A O 1
ATOM 3602 N N . GLU A 1 467 ? -3.787 -10.877 11.644 1.00 48.59 467 GLU A N 1
ATOM 3603 C CA . GLU A 1 467 ? -3.674 -11.991 12.604 1.00 48.59 467 GLU A CA 1
ATOM 3604 C C . GLU A 1 467 ? -4.557 -13.196 12.212 1.00 48.59 467 GLU A C 1
ATOM 3606 O O . GLU A 1 467 ? -5.523 -13.067 11.462 1.00 48.59 467 GLU A O 1
ATOM 3611 N N . GLU A 1 468 ? -4.329 -14.388 12.792 1.00 43.72 468 GLU A N 1
ATOM 3612 C CA . GLU A 1 468 ? -5.180 -15.571 12.520 1.00 43.72 468 GLU A CA 1
ATOM 3613 C C . GLU A 1 468 ? -6.656 -15.412 12.971 1.00 43.72 468 GLU A C 1
ATOM 3615 O O . GLU A 1 468 ? -7.480 -16.304 12.743 1.00 43.72 468 GLU A O 1
ATOM 3620 N N . LEU A 1 469 ? -6.979 -14.286 13.619 1.00 42.25 469 LEU A N 1
ATOM 3621 C CA . LEU A 1 469 ? -8.312 -13.865 14.046 1.00 42.25 469 LEU A CA 1
ATOM 3622 C C . LEU A 1 469 ? -8.983 -12.872 13.081 1.00 42.25 469 LEU A C 1
ATOM 3624 O O . LEU A 1 469 ? -10.216 -12.845 13.031 1.00 42.25 469 LEU A O 1
ATOM 3628 N N . ASP A 1 470 ? -8.215 -12.090 12.314 1.00 45.22 470 ASP A N 1
ATOM 3629 C CA . ASP A 1 470 ? -8.766 -11.139 11.346 1.00 45.22 470 ASP A CA 1
ATOM 3630 C C . ASP A 1 470 ? -9.038 -11.852 10.012 1.00 45.22 470 ASP A C 1
ATOM 3632 O O . ASP A 1 470 ? -8.204 -12.038 9.126 1.00 45.22 470 ASP A O 1
ATOM 3636 N N . PHE A 1 471 ? -10.271 -12.324 9.885 1.00 47.66 471 PHE A N 1
ATOM 3637 C CA . PHE A 1 471 ? -10.848 -12.663 8.591 1.00 47.66 471 PHE A CA 1
ATOM 3638 C C . PHE A 1 471 ? -11.387 -11.373 7.976 1.00 47.66 471 PHE A C 1
ATOM 3640 O O . PHE A 1 471 ? -12.005 -10.608 8.702 1.00 47.66 471 PHE A O 1
ATOM 3647 N N . GLY A 1 472 ? -11.289 -11.169 6.655 1.00 49.59 472 GLY A N 1
ATOM 3648 C CA . GLY A 1 472 ? -11.771 -9.955 5.956 1.00 49.59 472 GLY A CA 1
ATOM 3649 C C . GLY A 1 472 ? -13.299 -9.715 5.972 1.00 49.59 472 GLY A C 1
ATOM 3650 O O . GLY A 1 472 ? -13.947 -9.580 4.930 1.00 49.59 472 GLY A O 1
ATOM 3651 N N . HIS A 1 473 ? -13.909 -9.702 7.150 1.00 54.34 473 HIS A N 1
ATOM 3652 C CA . HIS A 1 473 ? -15.333 -9.603 7.412 1.00 54.34 473 HIS A CA 1
ATOM 3653 C C . HIS A 1 473 ? -15.724 -8.184 7.844 1.00 54.34 473 HIS A C 1
ATOM 3655 O O . HIS A 1 473 ? -14.889 -7.306 8.030 1.00 54.34 473 HIS A O 1
ATOM 3661 N N . ILE A 1 474 ? -17.030 -7.930 7.960 1.00 64.62 474 ILE A N 1
ATOM 3662 C CA . ILE A 1 474 ? -17.490 -6.750 8.702 1.00 64.62 474 ILE A CA 1
ATOM 3663 C C . ILE A 1 474 ? -17.248 -7.091 10.178 1.00 64.62 474 ILE A C 1
ATOM 3665 O O . ILE A 1 474 ? -17.809 -8.109 10.593 1.00 64.62 474 ILE A O 1
ATOM 3669 N N . PRO A 1 475 ? -16.459 -6.306 10.937 1.00 77.25 475 PRO A N 1
ATOM 3670 C CA . PRO A 1 475 ? -16.038 -6.694 12.279 1.00 77.25 475 PRO A CA 1
ATOM 3671 C C . PRO A 1 475 ? -17.219 -7.038 13.192 1.00 77.25 475 PRO A C 1
ATOM 3673 O O . PRO A 1 475 ? -18.184 -6.270 13.286 1.00 77.25 475 PRO A O 1
ATOM 3676 N N . ASP A 1 476 ? -17.161 -8.187 13.872 1.00 84.06 476 ASP A N 1
ATOM 3677 C CA . ASP A 1 476 ? -18.175 -8.541 14.868 1.00 84.06 476 ASP A CA 1
ATOM 3678 C C . ASP A 1 476 ? -17.948 -7.751 16.162 1.00 84.06 476 ASP A C 1
ATOM 3680 O O . ASP A 1 476 ? -17.270 -8.196 17.090 1.00 84.06 476 ASP A O 1
ATOM 3684 N N . VAL A 1 477 ? -18.547 -6.563 16.222 1.00 89.12 477 VAL A N 1
ATOM 3685 C CA . VAL A 1 477 ? -18.499 -5.625 17.358 1.00 89.12 477 VAL A CA 1
ATOM 3686 C C . VAL A 1 477 ? -19.151 -6.150 18.650 1.00 89.12 477 VAL A C 1
ATOM 3688 O O . VAL A 1 477 ? -19.119 -5.458 19.668 1.00 89.12 477 VAL A O 1
ATOM 3691 N N . ALA A 1 478 ? -19.728 -7.361 18.651 1.00 88.00 478 ALA A N 1
ATOM 3692 C CA . ALA A 1 478 ? -20.074 -8.080 19.880 1.00 88.00 478 ALA A CA 1
ATOM 3693 C C . ALA A 1 478 ? -18.870 -8.825 20.501 1.00 88.00 478 ALA A C 1
ATOM 3695 O O . ALA A 1 478 ? -18.949 -9.273 21.647 1.00 88.00 478 ALA A O 1
ATOM 3696 N N . THR A 1 479 ? -17.758 -8.947 19.769 1.00 90.88 479 THR A N 1
ATOM 3697 C CA . THR A 1 479 ? -16.487 -9.539 20.212 1.00 90.88 479 THR A CA 1
ATOM 3698 C C . THR A 1 479 ? -15.445 -8.463 20.524 1.00 90.88 479 THR A C 1
ATOM 3700 O O . THR A 1 479 ? -15.502 -7.349 20.007 1.00 90.88 479 THR A O 1
ATOM 3703 N N . THR A 1 480 ? -14.466 -8.787 21.372 1.00 92.44 480 THR A N 1
ATOM 3704 C CA . THR A 1 480 ? -13.372 -7.863 21.721 1.00 92.44 480 THR A CA 1
ATOM 3705 C C . THR A 1 480 ? -12.481 -7.539 20.522 1.00 92.44 480 THR A C 1
ATOM 3707 O O . THR A 1 480 ? -12.118 -6.378 20.359 1.00 92.44 480 THR A O 1
ATOM 3710 N N . ALA A 1 481 ? -12.183 -8.525 19.667 1.00 88.00 481 ALA A N 1
ATOM 3711 C CA . ALA A 1 481 ? -11.450 -8.324 18.415 1.00 88.00 481 ALA A CA 1
ATOM 3712 C C . ALA A 1 481 ? -12.238 -7.403 17.471 1.00 88.00 481 ALA A C 1
ATOM 3714 O O . ALA A 1 481 ? -11.833 -6.268 17.264 1.00 88.00 481 ALA A O 1
ATOM 3715 N N . GLY A 1 482 ? -13.453 -7.796 17.071 1.00 87.88 482 GLY A N 1
ATOM 3716 C CA . GLY A 1 482 ? -14.266 -7.011 16.136 1.00 87.88 482 GLY A CA 1
ATOM 3717 C C . GLY A 1 482 ? -14.641 -5.603 16.618 1.00 87.88 482 GLY A C 1
ATOM 3718 O O . GLY A 1 482 ? -14.856 -4.709 15.800 1.00 87.88 482 GLY A O 1
ATOM 3719 N N . LEU A 1 483 ? -14.689 -5.351 17.933 1.00 92.88 483 LEU A N 1
ATOM 3720 C CA . LEU A 1 483 ? -14.774 -3.977 18.438 1.00 92.88 483 LEU A CA 1
ATOM 3721 C C . LEU A 1 483 ? -13.448 -3.220 18.273 1.00 92.88 483 LEU A C 1
ATOM 3723 O O . LEU A 1 483 ? -13.479 -2.048 17.909 1.00 92.88 483 LEU A O 1
ATOM 3727 N N . SER A 1 484 ? -12.307 -3.864 18.526 1.00 91.94 484 SER A N 1
ATOM 3728 C CA . SER A 1 484 ? -10.970 -3.284 18.335 1.00 91.94 484 SER A CA 1
ATOM 3729 C C . SER A 1 484 ? -10.752 -2.887 16.875 1.00 91.94 484 SER A C 1
ATOM 3731 O O . SER A 1 484 ? -10.483 -1.720 16.609 1.00 91.94 484 SER A O 1
ATOM 3733 N N . ASP A 1 485 ? -11.004 -3.788 15.926 1.00 86.88 485 ASP A N 1
ATOM 3734 C CA . ASP A 1 485 ? -10.863 -3.532 14.483 1.00 86.88 485 ASP A CA 1
ATOM 3735 C C . ASP A 1 485 ? -11.740 -2.344 14.039 1.00 86.88 485 ASP A C 1
ATOM 3737 O O . ASP A 1 485 ? -11.324 -1.468 13.275 1.00 86.88 485 ASP A O 1
ATOM 3741 N N . PHE A 1 486 ? -12.960 -2.252 14.584 1.00 91.19 486 PHE A N 1
ATOM 3742 C CA . PHE A 1 486 ? -13.857 -1.129 14.318 1.00 91.19 486 PHE A CA 1
ATOM 3743 C C . PHE A 1 486 ? -13.389 0.193 14.955 1.00 91.19 486 PHE A C 1
ATOM 3745 O O . PHE A 1 486 ? -13.607 1.260 14.375 1.00 91.19 486 PHE A O 1
ATOM 3752 N N . LEU A 1 487 ? -12.723 0.156 16.115 1.00 94.19 487 LEU A N 1
ATOM 3753 C CA . LEU A 1 487 ? -12.091 1.333 16.724 1.00 94.19 487 LEU A CA 1
ATOM 3754 C C . LEU A 1 487 ? -10.909 1.826 15.881 1.00 94.19 487 LEU A C 1
ATOM 3756 O O . LEU A 1 487 ? -10.819 3.027 15.636 1.00 94.19 487 LEU A O 1
ATOM 3760 N N . ILE A 1 488 ? -10.064 0.916 15.385 1.00 91.44 488 ILE A N 1
ATOM 3761 C CA . ILE A 1 488 ? -8.954 1.215 14.465 1.00 91.44 488 ILE A CA 1
ATOM 3762 C C . ILE A 1 488 ? -9.492 1.924 13.215 1.00 91.44 488 ILE A C 1
ATOM 3764 O O . ILE A 1 488 ? -9.069 3.040 12.897 1.00 91.44 488 ILE A O 1
ATOM 3768 N N . PHE A 1 489 ? -10.500 1.334 12.562 1.00 90.69 489 PHE A N 1
ATOM 3769 C CA . PHE A 1 489 ? -11.183 1.935 11.413 1.00 90.69 489 PHE A CA 1
ATOM 3770 C C . PHE A 1 489 ? -11.761 3.324 11.737 1.00 90.69 489 PHE A C 1
ATOM 3772 O O . PHE A 1 489 ? -11.583 4.272 10.970 1.00 90.69 489 PHE A O 1
ATOM 3779 N N . ALA A 1 490 ? -12.418 3.484 12.889 1.00 94.62 490 ALA A N 1
ATOM 3780 C CA . ALA A 1 490 ? -13.003 4.761 13.287 1.00 94.62 490 ALA A CA 1
ATOM 3781 C C . ALA A 1 490 ? -11.955 5.851 13.574 1.00 94.62 490 ALA A C 1
ATOM 3783 O O . ALA A 1 490 ? -12.164 7.005 13.192 1.00 94.62 490 ALA A O 1
ATOM 3784 N N . CYS A 1 491 ? -10.815 5.498 14.173 1.00 96.00 491 CYS A N 1
ATOM 3785 C CA . CYS A 1 491 ? -9.673 6.401 14.315 1.00 96.00 491 CYS A CA 1
ATOM 3786 C C . CYS A 1 491 ? -9.095 6.789 12.944 1.00 96.00 491 CYS A C 1
ATOM 3788 O O . CYS A 1 491 ? -8.808 7.964 12.717 1.00 96.00 491 CYS A O 1
ATOM 3790 N N . GLY A 1 492 ? -9.012 5.845 12.000 1.00 93.25 492 GLY A N 1
ATOM 3791 C CA . GLY A 1 492 ? -8.632 6.112 10.609 1.00 93.25 492 GLY A CA 1
ATOM 3792 C C . GLY A 1 492 ? -9.547 7.133 9.918 1.00 93.25 492 GLY A C 1
ATOM 3793 O O . GLY A 1 492 ? -9.059 8.063 9.281 1.00 93.25 492 GLY A O 1
ATOM 3794 N N . ILE A 1 493 ? -10.868 7.042 10.110 1.00 93.75 493 ILE A N 1
ATOM 3795 C CA . ILE A 1 493 ? -11.835 8.018 9.570 1.00 93.75 493 ILE A CA 1
ATOM 3796 C C . ILE A 1 493 ? -11.685 9.410 10.215 1.00 93.75 493 ILE A C 1
ATOM 3798 O O . ILE A 1 493 ? -11.789 10.426 9.524 1.00 93.75 493 ILE A O 1
ATOM 3802 N N . GLU A 1 494 ? -11.392 9.503 11.516 1.00 94.88 494 GLU A N 1
ATOM 3803 C CA . GLU A 1 494 ? -11.055 10.788 12.158 1.00 94.88 494 GLU A CA 1
ATOM 3804 C C . GLU A 1 494 ? -9.757 11.398 11.594 1.00 94.88 494 GLU A C 1
ATOM 3806 O O . GLU A 1 494 ? -9.659 12.620 11.432 1.00 94.88 494 GLU A O 1
ATOM 3811 N N . LEU A 1 495 ? -8.788 10.544 11.254 1.00 93.94 495 LEU A N 1
ATOM 3812 C CA . LEU A 1 495 ? -7.465 10.899 10.738 1.00 93.94 495 LEU A CA 1
ATOM 3813 C C . LEU A 1 495 ? -7.378 10.985 9.208 1.00 93.94 495 LEU A C 1
ATOM 3815 O O . LEU A 1 495 ? -6.332 11.365 8.705 1.00 93.94 495 LEU A O 1
ATOM 3819 N N . GLN A 1 496 ? -8.443 10.718 8.450 1.00 89.62 496 GLN A N 1
ATOM 3820 C CA . GLN A 1 496 ? -8.404 10.636 6.978 1.00 89.62 496 GLN A CA 1
ATOM 3821 C C . GLN A 1 496 ? -7.800 11.882 6.282 1.00 89.62 496 GLN A C 1
ATOM 3823 O O . GLN A 1 496 ? -7.107 11.755 5.278 1.00 89.62 496 GLN A O 1
ATOM 3828 N N . ASN A 1 497 ? -7.999 13.096 6.823 1.00 86.69 497 ASN A N 1
ATOM 3829 C CA . ASN A 1 497 ? -7.340 14.307 6.308 1.00 86.69 497 ASN A CA 1
ATOM 3830 C C . ASN A 1 497 ? -5.822 14.278 6.585 1.00 86.69 497 ASN A C 1
ATOM 3832 O O . ASN A 1 497 ? -5.049 14.737 5.754 1.00 86.69 497 ASN A O 1
ATOM 3836 N N . CYS A 1 498 ? -5.400 13.711 7.715 1.00 86.31 498 CYS A N 1
ATOM 3837 C CA . CYS A 1 498 ? -4.006 13.516 8.123 1.00 86.31 498 CYS A CA 1
ATOM 3838 C C . CYS A 1 498 ? -3.300 12.345 7.399 1.00 86.31 498 CYS A C 1
ATOM 3840 O O . CYS A 1 498 ? -2.145 12.058 7.692 1.00 86.31 498 CYS A O 1
ATOM 3842 N N . LEU A 1 499 ? -4.005 11.641 6.506 1.00 83.94 499 LEU A N 1
ATOM 3843 C CA . LEU A 1 499 ? -3.515 10.484 5.743 1.00 83.94 499 LEU A CA 1
ATOM 3844 C C . LEU A 1 499 ? -3.663 10.694 4.221 1.00 83.94 499 LEU A C 1
ATOM 3846 O O . LEU A 1 499 ? -3.481 9.771 3.433 1.00 83.94 499 LEU A O 1
ATOM 3850 N N . CYS A 1 500 ? -4.016 11.909 3.790 1.00 83.00 500 CYS A N 1
ATOM 3851 C CA . CYS A 1 500 ? -4.347 12.230 2.404 1.00 83.00 500 CYS A CA 1
ATOM 3852 C C . CYS A 1 500 ? -3.410 13.322 1.866 1.00 83.00 500 CYS A C 1
ATOM 3854 O O . CYS A 1 500 ? -3.438 14.449 2.351 1.00 83.00 500 CYS A O 1
ATOM 3856 N N . ASN A 1 501 ? -2.602 13.019 0.841 1.00 77.69 501 ASN A N 1
ATOM 3857 C CA . ASN A 1 501 ? -1.576 13.948 0.335 1.00 77.69 501 ASN A CA 1
ATOM 3858 C C . ASN A 1 501 ? -2.168 15.288 -0.177 1.00 77.69 501 ASN A C 1
ATOM 3860 O O . ASN A 1 501 ? -1.623 16.367 0.061 1.00 77.69 501 ASN A O 1
ATOM 3864 N N . THR A 1 502 ? -3.370 15.267 -0.768 1.00 82.69 502 THR A N 1
ATOM 3865 C CA . THR A 1 502 ? -4.079 16.496 -1.185 1.00 82.69 502 THR A CA 1
ATOM 3866 C C . THR A 1 502 ? -4.535 17.390 -0.022 1.00 82.69 502 THR A C 1
ATOM 3868 O O . THR A 1 502 ? -5.081 18.460 -0.272 1.00 82.69 502 THR A O 1
ATOM 3871 N N . SER A 1 503 ? -4.335 16.982 1.239 1.00 84.56 503 SER A N 1
ATOM 3872 C CA . SER A 1 503 ? -4.486 17.840 2.423 1.00 84.56 503 SER A CA 1
ATOM 3873 C C . SER A 1 503 ? -3.278 18.746 2.690 1.00 84.56 503 SER A C 1
ATOM 3875 O O . SER A 1 503 ? -3.398 19.653 3.513 1.00 84.56 503 SER A O 1
ATOM 3877 N N . TYR A 1 504 ? -2.131 18.499 2.046 1.00 83.50 504 TYR A N 1
ATOM 3878 C CA . TYR A 1 504 ? -0.862 19.196 2.306 1.00 83.50 504 TYR A CA 1
ATOM 3879 C C . TYR A 1 504 ? -0.422 20.092 1.156 1.00 83.50 504 TYR A C 1
ATOM 3881 O O . TYR A 1 504 ? 0.099 21.179 1.390 1.00 83.50 504 TYR A O 1
ATOM 3889 N N . ARG A 1 505 ? -0.708 19.690 -0.085 1.00 82.25 505 ARG A N 1
ATOM 3890 C CA . ARG A 1 505 ? -0.601 20.585 -1.244 1.00 82.25 505 ARG A CA 1
ATOM 3891 C C . ARG A 1 505 ? -1.561 21.772 -1.043 1.00 82.25 505 ARG A C 1
ATOM 3893 O O . ARG A 1 505 ? -2.741 21.521 -0.785 1.00 82.25 505 ARG A O 1
ATOM 3900 N N . PRO A 1 506 ? -1.118 23.042 -1.130 1.00 80.81 506 PRO A N 1
ATOM 3901 C CA . PRO A 1 506 ? -2.016 24.197 -1.073 1.00 80.81 506 PRO A CA 1
ATOM 3902 C C . PRO A 1 506 ? -3.045 24.194 -2.210 1.00 80.81 506 PRO A C 1
ATOM 3904 O O . PRO A 1 506 ? -2.851 23.558 -3.244 1.00 80.81 506 PRO A O 1
ATOM 3907 N N . THR A 1 507 ? -4.146 24.933 -2.058 1.00 80.75 507 THR A N 1
ATOM 3908 C CA . THR A 1 507 ? -5.005 25.254 -3.205 1.00 80.75 507 THR A CA 1
ATOM 3909 C C . THR A 1 507 ? -4.287 26.234 -4.131 1.00 80.75 507 THR A C 1
ATOM 3911 O O . THR A 1 507 ? -3.682 27.195 -3.664 1.00 80.75 507 THR A O 1
ATOM 3914 N N . GLU A 1 508 ? -4.430 26.057 -5.441 1.00 82.44 508 GLU A N 1
ATOM 3915 C CA . GLU A 1 508 ? -3.984 27.051 -6.428 1.00 82.44 508 GLU A CA 1
ATOM 3916 C C . GLU A 1 508 ? -5.094 28.048 -6.803 1.00 82.44 508 GLU A C 1
ATOM 3918 O O . GLU A 1 508 ? -4.867 28.994 -7.553 1.00 82.44 508 GLU A O 1
ATOM 3923 N N . ASN A 1 509 ? -6.318 27.864 -6.290 1.00 84.31 509 ASN A N 1
ATOM 3924 C CA . ASN A 1 509 ? -7.478 28.665 -6.672 1.00 84.31 509 ASN A CA 1
ATOM 3925 C C . ASN A 1 509 ? -7.351 30.124 -6.172 1.00 84.31 509 ASN A C 1
ATOM 3927 O O . ASN A 1 509 ? -7.554 30.382 -4.977 1.00 84.31 509 ASN A O 1
ATOM 3931 N N . PRO A 1 510 ? -7.108 31.114 -7.058 1.00 83.00 510 PRO A N 1
ATOM 3932 C CA . PRO A 1 510 ? -6.788 32.473 -6.628 1.00 83.00 510 PRO A CA 1
ATOM 3933 C C . PRO A 1 510 ? -7.996 33.181 -6.005 1.00 83.00 510 PRO A C 1
ATOM 3935 O O . PRO A 1 510 ? -7.830 33.998 -5.104 1.00 83.00 510 PRO A O 1
ATOM 3938 N N . ILE A 1 511 ? -9.220 32.840 -6.426 1.00 84.81 511 ILE A N 1
ATOM 3939 C CA . ILE A 1 511 ? -10.459 33.415 -5.881 1.00 84.81 511 ILE A CA 1
ATOM 3940 C C . ILE A 1 511 ? -10.659 32.950 -4.433 1.00 84.81 511 ILE A C 1
ATOM 3942 O O . ILE A 1 511 ? -11.051 33.744 -3.574 1.00 84.81 511 ILE A O 1
ATOM 3946 N N . LEU A 1 512 ? -10.371 31.677 -4.144 1.00 81.62 512 LEU A N 1
ATOM 3947 C CA . LEU A 1 512 ? -10.462 31.122 -2.795 1.00 81.62 512 LEU A CA 1
ATOM 3948 C C . LEU A 1 512 ? -9.431 31.776 -1.862 1.00 81.62 512 LEU A C 1
ATOM 3950 O O . LEU A 1 512 ? -9.823 32.298 -0.817 1.00 81.62 512 LEU A O 1
ATOM 3954 N N . ILE A 1 513 ? -8.157 31.830 -2.271 1.00 81.25 513 ILE A N 1
ATOM 3955 C CA . ILE A 1 513 ? -7.062 32.465 -1.512 1.00 81.25 513 ILE A CA 1
ATOM 3956 C C . ILE A 1 513 ? -7.365 33.946 -1.239 1.00 81.25 513 ILE A C 1
ATOM 3958 O O . ILE A 1 513 ? -7.305 34.404 -0.092 1.00 81.25 513 ILE A O 1
ATOM 3962 N N . GLU A 1 514 ? -7.729 34.705 -2.277 1.00 82.69 514 GLU A N 1
ATOM 3963 C CA . GLU A 1 514 ? -7.983 36.141 -2.154 1.00 82.69 514 GLU A CA 1
ATOM 3964 C C . GLU A 1 514 ? -9.189 36.418 -1.238 1.00 82.69 514 GLU A C 1
ATOM 3966 O O . GLU A 1 514 ? -9.150 37.335 -0.413 1.00 82.69 514 GLU A O 1
ATOM 3971 N N . THR A 1 515 ? -10.239 35.591 -1.307 1.00 83.88 515 THR A N 1
ATOM 3972 C CA . THR A 1 515 ? -11.422 35.733 -0.441 1.00 83.88 515 THR A CA 1
ATOM 3973 C C . THR A 1 515 ? -11.124 35.344 1.011 1.00 83.88 515 THR A C 1
ATOM 3975 O O . THR A 1 515 ? -11.596 36.025 1.923 1.00 83.88 515 THR A O 1
ATOM 3978 N N . LEU A 1 516 ? -10.318 34.302 1.256 1.00 76.88 516 LEU A N 1
ATOM 3979 C CA . LEU A 1 516 ? -9.870 33.916 2.604 1.00 76.88 516 LEU A CA 1
ATOM 3980 C C . LEU A 1 516 ? -9.074 35.043 3.276 1.00 76.88 516 LEU A C 1
ATOM 3982 O O . LEU A 1 516 ? -9.381 35.415 4.414 1.00 76.88 516 LEU A O 1
ATOM 3986 N N . SER A 1 517 ? -8.117 35.616 2.542 1.00 78.75 517 SER A N 1
ATOM 3987 C CA . SER A 1 517 ? -7.271 36.734 2.981 1.00 78.75 517 SER A CA 1
ATOM 3988 C C . SER A 1 517 ? -8.121 37.974 3.296 1.00 78.75 517 SER A C 1
ATOM 3990 O O . SER A 1 517 ? -8.108 38.485 4.420 1.00 78.75 517 SER A O 1
ATOM 3992 N N . LYS A 1 518 ? -8.960 38.408 2.338 1.00 84.25 518 LYS A N 1
ATOM 3993 C CA . LYS A 1 518 ? -9.837 39.589 2.466 1.00 84.25 518 LYS A CA 1
ATOM 3994 C C . LYS A 1 518 ? -10.846 39.484 3.609 1.00 84.25 518 LYS A C 1
ATOM 3996 O O . LYS A 1 518 ? -11.110 40.484 4.269 1.00 84.25 518 LYS A O 1
ATOM 4001 N N . LYS A 1 519 ? -11.440 38.308 3.838 1.00 81.50 519 LYS A N 1
ATOM 4002 C CA . LYS A 1 519 ? -12.510 38.134 4.838 1.00 81.50 519 LYS A CA 1
ATOM 4003 C C . LYS A 1 519 ? -12.006 38.231 6.281 1.00 81.50 519 LYS A C 1
ATOM 4005 O O . LYS A 1 519 ? -12.781 38.588 7.163 1.00 81.50 519 LYS A O 1
ATOM 4010 N N . ASN A 1 520 ? -10.735 37.903 6.515 1.00 77.56 520 ASN A N 1
ATOM 4011 C CA . ASN A 1 520 ? -10.165 37.761 7.857 1.00 77.56 520 ASN A CA 1
ATOM 4012 C C . ASN A 1 520 ? -9.014 38.741 8.152 1.00 77.56 520 ASN A C 1
ATOM 4014 O O . ASN A 1 520 ? -8.481 38.712 9.259 1.00 77.56 520 ASN A O 1
ATOM 4018 N N . SER A 1 521 ? -8.646 39.596 7.188 1.00 86.75 521 SER A N 1
ATOM 4019 C CA . SER A 1 521 ? -7.488 40.505 7.251 1.00 86.75 521 SER A CA 1
ATOM 4020 C C . SER A 1 521 ? -6.159 39.782 7.512 1.00 86.75 521 SER A C 1
ATOM 4022 O O . SER A 1 521 ? -5.350 40.242 8.313 1.00 86.75 521 SER A O 1
ATOM 4024 N N . LEU A 1 522 ? -5.961 38.645 6.842 1.00 84.12 522 LEU A N 1
ATOM 4025 C CA . LEU A 1 522 ? -4.764 37.800 6.931 1.00 84.12 522 LEU A CA 1
ATOM 4026 C C . LEU A 1 522 ? -3.949 37.880 5.637 1.00 84.12 522 LEU A C 1
ATOM 4028 O O . LEU A 1 522 ? -4.508 38.184 4.577 1.00 84.12 522 LEU A O 1
ATOM 4032 N N . SER A 1 523 ? -2.656 37.559 5.701 1.00 84.56 523 SER A N 1
ATOM 4033 C CA . SER A 1 523 ? -1.880 37.245 4.495 1.00 84.56 523 SER A CA 1
ATOM 4034 C C . SER A 1 523 ? -2.403 35.960 3.819 1.00 84.56 523 SER A C 1
ATOM 4036 O O . SER A 1 523 ? -3.090 35.160 4.466 1.00 84.56 523 SER A O 1
ATOM 4038 N N . PRO A 1 524 ? -2.077 35.723 2.532 1.00 75.44 524 PRO A N 1
ATOM 4039 C CA . PRO A 1 524 ? -2.337 34.441 1.882 1.00 75.44 524 PRO A CA 1
ATOM 4040 C C . PRO A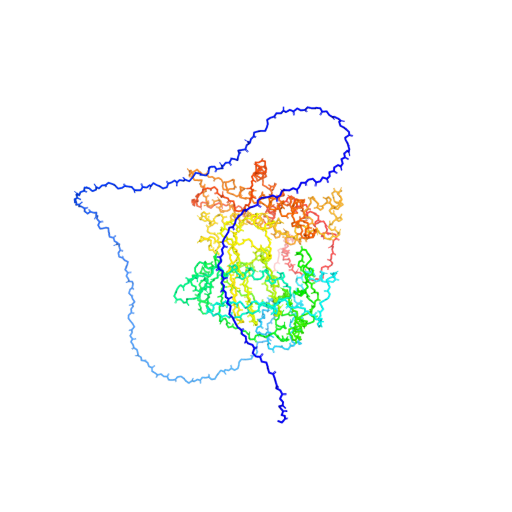 1 524 ? -1.771 33.266 2.686 1.00 75.44 524 PRO A C 1
ATOM 4042 O O . PRO A 1 524 ? -2.499 32.323 2.975 1.00 75.44 524 PRO A O 1
ATOM 4045 N N . ASP A 1 525 ? -0.519 33.368 3.133 1.00 76.00 525 ASP A N 1
ATOM 4046 C CA . ASP A 1 525 ? 0.164 32.320 3.898 1.00 76.00 525 ASP A CA 1
ATOM 4047 C C . ASP A 1 525 ? -0.525 32.088 5.252 1.00 76.00 525 ASP A C 1
ATOM 4049 O O . ASP A 1 525 ? -0.860 30.961 5.599 1.00 76.00 525 ASP A O 1
ATOM 4053 N N . GLU A 1 526 ? -0.839 33.154 5.998 1.00 80.12 526 GLU A N 1
ATOM 4054 C CA . GLU A 1 526 ? -1.605 33.071 7.249 1.00 80.12 526 GLU A CA 1
ATOM 4055 C C . GLU A 1 526 ? -2.986 32.429 7.052 1.00 80.12 526 GLU A C 1
ATOM 4057 O O . GLU A 1 526 ? -3.476 31.736 7.946 1.00 80.12 526 GLU A O 1
ATOM 4062 N N . ALA A 1 527 ? -3.621 32.632 5.895 1.00 75.31 527 ALA A N 1
ATOM 4063 C CA . ALA A 1 527 ? -4.863 31.957 5.548 1.00 75.31 527 ALA A CA 1
ATOM 4064 C C . ALA A 1 527 ? -4.651 30.462 5.246 1.00 75.31 527 ALA A C 1
ATOM 4066 O O . ALA A 1 527 ? -5.451 29.656 5.725 1.00 75.31 527 ALA A O 1
ATOM 4067 N N . LEU A 1 528 ? -3.580 30.084 4.532 1.00 69.88 528 LEU A N 1
ATOM 4068 C CA . LEU A 1 528 ? -3.187 28.680 4.329 1.00 69.88 528 LEU A CA 1
ATOM 4069 C C . LEU A 1 528 ? -2.891 27.974 5.671 1.00 69.88 528 LEU A C 1
ATOM 4071 O O . LEU A 1 528 ? -3.307 26.838 5.869 1.00 69.88 528 LEU A O 1
ATOM 4075 N N . TRP A 1 529 ? -2.246 28.655 6.628 1.00 73.00 529 TRP A N 1
ATOM 4076 C CA . TRP A 1 529 ? -1.889 28.096 7.945 1.00 73.00 529 TRP A CA 1
ATOM 4077 C C . TRP A 1 529 ? -3.051 27.952 8.937 1.00 73.00 529 TRP A C 1
ATOM 4079 O O . TRP A 1 529 ? -2.974 27.166 9.892 1.00 73.00 529 TRP A O 1
ATOM 4089 N N . LYS A 1 530 ? -4.095 28.772 8.780 1.00 74.44 530 LYS A N 1
ATOM 4090 C CA . LYS A 1 530 ? -5.191 28.907 9.754 1.00 74.44 530 LYS A CA 1
ATOM 4091 C C . LYS A 1 530 ? -6.455 28.147 9.361 1.00 74.44 530 LYS A C 1
ATOM 4093 O O . LYS A 1 530 ? -7.307 27.914 10.218 1.00 74.44 530 LYS A O 1
ATOM 4098 N N . TYR A 1 531 ? -6.587 27.763 8.097 1.00 77.31 531 TYR A N 1
ATOM 4099 C CA . TYR A 1 531 ? -7.774 27.111 7.547 1.00 77.31 531 TYR A CA 1
ATOM 4100 C C . TYR A 1 531 ? -7.368 25.898 6.706 1.00 77.31 531 TYR A C 1
ATOM 4102 O O . TYR A 1 531 ? -6.229 25.805 6.264 1.00 77.31 531 TYR A O 1
ATOM 4110 N N . ASP A 1 532 ? -8.281 24.956 6.462 1.00 72.81 532 ASP A N 1
ATOM 4111 C CA . ASP A 1 532 ? -7.982 23.819 5.581 1.00 72.81 532 ASP A CA 1
ATOM 4112 C C . ASP A 1 532 ? -8.085 24.272 4.107 1.00 72.81 532 ASP A C 1
ATOM 4114 O O . ASP A 1 532 ? -9.106 24.084 3.447 1.00 72.81 532 ASP A O 1
ATOM 4118 N N . VAL A 1 533 ? -7.045 24.964 3.621 1.00 72.06 533 VAL A N 1
ATOM 4119 C CA . VAL A 1 533 ? -6.954 25.566 2.270 1.00 72.06 533 VAL A CA 1
ATOM 4120 C C . VAL A 1 533 ? -6.101 24.715 1.322 1.00 72.06 533 VAL A C 1
ATOM 4122 O O . VAL A 1 533 ? -5.369 25.213 0.470 1.00 72.06 533 VAL A O 1
ATOM 4125 N N . SER A 1 534 ? -6.162 23.406 1.501 1.00 81.88 534 SER A N 1
ATOM 4126 C CA . SER A 1 534 ? -5.424 22.439 0.694 1.00 81.88 534 SER A CA 1
ATOM 4127 C C . SER A 1 534 ? -6.048 22.213 -0.700 1.00 81.88 534 SER A C 1
ATOM 4129 O O . SER A 1 534 ? -7.135 22.722 -1.004 1.00 81.88 534 SER A O 1
ATOM 4131 N N . SER A 1 535 ? -5.384 21.458 -1.576 1.00 83.50 535 SER A N 1
ATOM 4132 C CA . SER A 1 535 ? -5.873 21.164 -2.931 1.00 83.50 535 SER A CA 1
ATOM 4133 C C . SER A 1 535 ? -7.101 20.246 -2.947 1.00 83.50 535 SER A C 1
ATOM 4135 O O . SER A 1 535 ? -7.837 20.244 -3.931 1.00 83.50 535 SER A O 1
ATOM 4137 N N . MET A 1 536 ? -7.372 19.527 -1.847 1.00 85.25 536 MET A N 1
ATOM 4138 C CA . MET A 1 536 ? -8.518 18.625 -1.690 1.00 85.25 536 MET A CA 1
ATOM 4139 C C . MET A 1 536 ? -9.840 19.250 -2.206 1.00 85.25 536 MET A C 1
ATOM 4141 O O . MET A 1 536 ? -10.258 20.306 -1.703 1.00 85.25 536 MET A O 1
ATOM 4145 N N . PRO A 1 537 ? -10.539 18.597 -3.161 1.00 84.38 537 PRO A N 1
ATOM 4146 C CA . PRO A 1 537 ? -11.792 19.090 -3.730 1.00 84.38 537 PRO A CA 1
ATOM 4147 C C . PRO A 1 537 ? -12.901 19.329 -2.700 1.00 84.38 537 PRO A C 1
ATOM 4149 O O . PRO A 1 537 ? -12.968 18.676 -1.657 1.00 84.38 537 PRO A O 1
ATOM 4152 N N . HIS A 1 538 ? -13.830 20.234 -3.025 1.00 85.25 538 HIS A N 1
ATOM 4153 C CA . HIS A 1 538 ? -14.969 20.563 -2.159 1.00 85.25 538 HIS A CA 1
ATOM 4154 C C . HIS A 1 538 ? -15.784 19.323 -1.761 1.00 85.25 538 HIS A C 1
ATOM 4156 O O . HIS A 1 538 ? -16.123 19.142 -0.592 1.00 85.25 538 HIS A O 1
ATOM 4162 N N . GLU A 1 539 ? -16.057 18.444 -2.724 1.00 82.81 539 GLU A N 1
ATOM 4163 C CA . GLU A 1 539 ? -16.863 17.241 -2.508 1.00 82.81 539 GLU A CA 1
ATOM 4164 C C . GLU A 1 539 ? -16.142 16.216 -1.630 1.00 82.81 539 GLU A C 1
ATOM 4166 O O . GLU A 1 539 ? -16.756 15.652 -0.728 1.00 82.81 539 GLU A O 1
ATOM 4171 N N . ALA A 1 540 ? -14.826 16.046 -1.804 1.00 83.38 540 ALA A N 1
ATOM 4172 C CA . ALA A 1 540 ? -14.007 15.212 -0.927 1.00 83.38 540 ALA A CA 1
ATOM 4173 C C . ALA A 1 540 ? -14.056 15.710 0.529 1.00 83.38 540 ALA A C 1
ATOM 4175 O O . ALA A 1 540 ? -14.257 14.917 1.444 1.00 83.38 540 ALA A O 1
ATOM 4176 N N . ARG A 1 541 ? -14.001 17.029 0.762 1.00 86.75 541 ARG A N 1
ATOM 4177 C CA . ARG A 1 541 ? -14.165 17.615 2.110 1.00 86.75 541 ARG A CA 1
ATOM 4178 C C . ARG A 1 541 ? -15.547 17.335 2.699 1.00 86.75 541 ARG A C 1
ATOM 4180 O O . ARG A 1 541 ? -15.650 16.955 3.863 1.00 86.75 541 ARG A O 1
ATOM 4187 N N . VAL A 1 542 ? -16.606 17.498 1.905 1.00 86.75 542 VAL A N 1
ATOM 4188 C CA . VAL A 1 542 ? -17.992 17.216 2.320 1.00 86.75 542 VAL A CA 1
ATOM 4189 C C . VAL A 1 542 ? -18.186 15.728 2.637 1.00 86.75 542 VAL A C 1
ATOM 4191 O O . VAL A 1 542 ? -18.802 15.401 3.653 1.00 86.75 542 VAL A O 1
ATOM 4194 N N . HIS A 1 543 ? -17.610 14.826 1.839 1.00 84.94 543 HIS A N 1
ATOM 4195 C CA . HIS A 1 543 ? -17.600 13.391 2.120 1.00 84.94 543 HIS A CA 1
ATOM 4196 C C . HIS A 1 543 ? -16.796 13.059 3.384 1.00 84.94 543 HIS A C 1
ATOM 4198 O O . HIS A 1 543 ? -17.304 12.332 4.233 1.00 84.94 543 HIS A O 1
ATOM 4204 N N . ASN A 1 544 ? -15.620 13.657 3.585 1.00 88.38 544 ASN A N 1
ATOM 4205 C CA . ASN A 1 544 ? -14.810 13.475 4.791 1.00 88.38 544 ASN A CA 1
ATOM 4206 C C . ASN A 1 544 ? -15.573 13.895 6.064 1.00 88.38 544 ASN A C 1
ATOM 4208 O O . ASN A 1 544 ? -15.618 13.146 7.046 1.00 88.38 544 ASN A O 1
ATOM 4212 N N . ILE A 1 545 ? -16.237 15.055 6.038 1.00 90.44 545 ILE A N 1
ATOM 4213 C CA . ILE A 1 545 ? -17.132 15.515 7.113 1.00 90.44 545 ILE A CA 1
ATOM 4214 C C . ILE A 1 545 ? -18.246 14.484 7.354 1.00 90.44 545 ILE A C 1
ATOM 4216 O O . ILE A 1 545 ? -18.441 14.041 8.488 1.00 90.44 545 ILE A O 1
ATOM 4220 N N . ALA A 1 546 ? -18.935 14.039 6.299 1.00 88.81 546 ALA A N 1
ATOM 4221 C CA . ALA A 1 546 ? -20.011 13.056 6.409 1.00 88.81 546 ALA A CA 1
ATOM 4222 C C . ALA A 1 546 ? -19.535 11.692 6.955 1.00 88.81 546 ALA A C 1
ATOM 4224 O O . ALA A 1 546 ? -20.253 11.074 7.739 1.00 88.81 546 ALA A O 1
ATOM 4225 N N . SER A 1 547 ? -18.331 11.231 6.606 1.00 89.88 547 SER A N 1
ATOM 4226 C CA . SER A 1 547 ? -17.737 9.994 7.134 1.00 89.88 547 SER A CA 1
ATOM 4227 C C . SER A 1 547 ? -17.462 10.090 8.637 1.00 89.88 547 SER A C 1
ATOM 4229 O O . SER A 1 547 ? -17.903 9.220 9.392 1.00 89.88 547 SER A O 1
ATOM 4231 N N . ARG A 1 548 ? -16.843 11.186 9.102 1.00 93.31 548 ARG A N 1
ATOM 4232 C CA . ARG A 1 548 ? -16.598 11.443 10.539 1.00 93.31 548 ARG A CA 1
ATOM 4233 C C . ARG A 1 548 ? -17.880 11.614 11.352 1.00 93.31 548 ARG A C 1
ATOM 4235 O O . ARG A 1 548 ? -17.903 11.314 12.543 1.00 93.31 548 ARG A O 1
ATOM 4242 N N . ALA A 1 549 ? -18.956 12.083 10.725 1.00 91.69 549 ALA A N 1
ATOM 4243 C CA . ALA A 1 549 ? -20.280 12.089 11.333 1.00 91.69 549 ALA A CA 1
ATOM 4244 C C . ALA A 1 549 ? -20.843 10.668 11.466 1.00 91.69 549 ALA A C 1
ATOM 4246 O O . ALA A 1 549 ? -21.158 10.222 12.569 1.00 91.69 549 ALA A O 1
ATOM 4247 N N . ARG A 1 550 ? -20.919 9.932 10.348 1.00 90.50 550 ARG A N 1
ATOM 4248 C CA . ARG A 1 550 ? -21.468 8.569 10.278 1.00 90.50 550 ARG A CA 1
ATOM 4249 C C . ARG A 1 550 ? -20.766 7.623 11.251 1.00 90.50 550 ARG A C 1
ATOM 4251 O O . ARG A 1 550 ? -21.447 6.919 11.991 1.00 90.50 550 ARG A O 1
ATOM 4258 N N . VAL A 1 551 ? -19.432 7.633 11.307 1.00 92.62 551 VAL A N 1
ATOM 4259 C CA . VAL A 1 551 ? -18.686 6.721 12.188 1.00 92.62 551 VAL A CA 1
ATOM 4260 C C . VAL A 1 551 ? -18.923 7.026 13.672 1.00 92.62 551 VAL A C 1
ATOM 4262 O O . VAL A 1 551 ? -19.096 6.102 14.462 1.00 92.62 551 VAL A O 1
ATOM 4265 N N . ARG A 1 552 ? -19.066 8.307 14.048 1.00 93.38 552 ARG A N 1
ATOM 4266 C CA . ARG A 1 552 ? -19.435 8.716 15.413 1.00 93.38 552 ARG A CA 1
ATOM 4267 C C . ARG A 1 552 ? -20.843 8.258 15.803 1.00 93.38 552 ARG A C 1
ATOM 4269 O O . ARG A 1 552 ? -21.050 7.857 16.948 1.00 93.38 552 ARG A O 1
ATOM 4276 N N . VAL A 1 553 ? -21.798 8.297 14.873 1.00 91.62 553 VAL A N 1
ATOM 4277 C CA . VAL A 1 553 ? -23.161 7.780 15.090 1.00 91.62 553 VAL A CA 1
ATOM 4278 C C . VAL A 1 553 ? -23.148 6.264 15.283 1.00 91.62 553 VAL A C 1
ATOM 4280 O O . VAL A 1 553 ? -23.779 5.769 16.214 1.00 91.62 553 VAL A O 1
ATOM 4283 N N . ILE A 1 554 ? -22.381 5.538 14.464 1.00 91.50 554 ILE A N 1
ATOM 4284 C CA . ILE A 1 554 ? -22.238 4.079 14.570 1.00 91.50 554 ILE A CA 1
ATOM 4285 C C . ILE A 1 554 ? -21.559 3.694 15.897 1.00 91.50 554 ILE A C 1
ATOM 4287 O O . ILE A 1 554 ? -22.091 2.851 16.615 1.00 91.50 554 ILE A O 1
ATOM 4291 N N . LEU A 1 555 ? -20.464 4.361 16.289 1.00 94.50 555 LEU A N 1
ATOM 4292 C CA . LEU A 1 555 ? -19.827 4.177 17.604 1.00 94.50 555 LEU A CA 1
ATOM 4293 C C . LEU A 1 555 ? -20.804 4.427 18.760 1.00 94.50 555 LEU A C 1
ATOM 4295 O O . LEU A 1 555 ? -20.887 3.613 19.677 1.00 94.50 555 LEU A O 1
ATOM 4299 N N . ARG A 1 556 ? -21.584 5.519 18.716 1.00 93.38 556 ARG A N 1
ATOM 4300 C CA . ARG A 1 556 ? -22.595 5.817 19.746 1.00 93.38 556 ARG A CA 1
ATOM 4301 C C . ARG A 1 556 ? -23.638 4.704 19.848 1.00 93.38 556 ARG A C 1
ATOM 4303 O O . ARG A 1 556 ? -24.004 4.332 20.960 1.00 93.38 556 ARG A O 1
ATOM 4310 N N . GLU A 1 557 ? -24.113 4.188 18.717 1.00 92.00 557 GLU A N 1
ATOM 4311 C CA . GLU A 1 557 ? -25.095 3.104 18.684 1.00 92.00 557 GLU A CA 1
ATOM 4312 C C . GLU A 1 557 ? -24.510 1.809 19.273 1.00 92.00 557 GLU A C 1
ATOM 4314 O O . GLU A 1 557 ? -25.100 1.254 20.200 1.00 92.00 557 GLU A O 1
ATOM 4319 N N . ILE A 1 558 ? -23.312 1.394 18.840 1.00 93.12 558 ILE A N 1
ATOM 4320 C CA . ILE A 1 558 ? -22.594 0.220 19.371 1.00 93.12 558 ILE A CA 1
ATOM 4321 C C . ILE A 1 558 ? -22.394 0.349 20.887 1.00 93.12 558 ILE A C 1
ATOM 4323 O O . ILE A 1 558 ? -22.830 -0.515 21.646 1.00 93.12 558 ILE A O 1
ATOM 4327 N N . PHE A 1 559 ? -21.818 1.460 21.355 1.00 95.12 559 PHE A N 1
ATOM 4328 C CA . PHE A 1 559 ? -21.583 1.719 22.781 1.00 95.12 559 PHE A CA 1
ATOM 4329 C C . PHE A 1 559 ? -22.881 1.824 23.609 1.00 95.12 559 PHE A C 1
ATOM 4331 O O . PHE A 1 559 ? -22.873 1.588 24.823 1.00 95.12 559 PHE A O 1
ATOM 4338 N N . SER A 1 560 ? -24.024 2.125 22.980 1.00 92.25 560 SER A N 1
ATOM 4339 C CA . SER A 1 560 ? -25.335 2.055 23.639 1.00 92.25 560 SER A CA 1
ATOM 4340 C C . SER A 1 560 ? -25.826 0.613 23.835 1.00 92.25 560 SER A C 1
ATOM 4342 O O . SER A 1 560 ? -26.502 0.333 24.828 1.00 92.25 560 SER A O 1
ATOM 4344 N N . GLN A 1 561 ? -25.438 -0.310 22.950 1.00 92.69 561 GLN A N 1
ATOM 4345 C CA . GLN A 1 561 ? -25.839 -1.721 22.970 1.00 92.69 561 GLN A CA 1
ATOM 4346 C C . GLN A 1 561 ? -24.908 -2.622 23.798 1.00 92.69 561 GLN A C 1
ATOM 4348 O O . GLN A 1 561 ? -25.269 -3.766 24.067 1.00 92.69 561 GLN A O 1
ATOM 4353 N N . ILE A 1 562 ? -23.749 -2.128 24.250 1.00 94.88 562 ILE A N 1
ATOM 4354 C CA . ILE A 1 562 ? -22.779 -2.914 25.030 1.00 94.88 562 ILE A CA 1
ATOM 4355 C C . ILE A 1 562 ? -22.456 -2.319 26.406 1.00 94.88 562 ILE A C 1
ATOM 4357 O O . ILE A 1 562 ? -22.627 -1.128 26.671 1.00 94.88 562 ILE A O 1
ATOM 4361 N N . VAL A 1 563 ? -21.939 -3.172 27.285 1.00 96.00 563 VAL A N 1
ATOM 4362 C CA . VAL A 1 563 ? -21.224 -2.817 28.511 1.00 96.00 563 VAL A CA 1
ATOM 4363 C C . VAL A 1 563 ? -19.782 -3.285 28.339 1.00 96.00 563 VAL A C 1
ATOM 4365 O O . VAL A 1 563 ? -19.541 -4.482 28.199 1.00 96.00 563 VAL A O 1
ATOM 4368 N N . VAL A 1 564 ? -18.833 -2.349 28.350 1.00 97.25 564 VAL A N 1
ATOM 4369 C CA . VAL A 1 564 ? -17.401 -2.667 28.415 1.00 97.25 564 VAL A CA 1
ATOM 4370 C C . VAL A 1 564 ? -17.007 -2.807 29.882 1.00 97.25 564 VAL A C 1
ATOM 4372 O O . VAL A 1 564 ? -17.401 -1.988 30.715 1.00 97.25 564 VAL A O 1
ATOM 4375 N N . MET A 1 565 ? -16.234 -3.840 30.197 1.00 98.06 565 MET A N 1
ATOM 4376 C CA . MET A 1 565 ? -15.602 -4.019 31.503 1.00 98.06 565 MET A CA 1
ATOM 4377 C C . MET A 1 565 ? -14.098 -4.187 31.319 1.00 98.06 565 MET A C 1
ATOM 4379 O O . MET A 1 565 ? -13.672 -4.841 30.368 1.00 98.06 565 MET A O 1
ATOM 4383 N N . ASP A 1 566 ? -13.301 -3.631 32.225 1.00 97.75 566 ASP A N 1
ATOM 4384 C CA . ASP A 1 566 ? -11.853 -3.859 32.247 1.00 97.75 566 ASP A CA 1
ATOM 4385 C C . ASP A 1 566 ? -11.482 -5.268 32.757 1.00 97.75 566 ASP A C 1
ATOM 4387 O O . ASP A 1 566 ? -12.332 -6.053 33.186 1.00 97.75 566 ASP A O 1
ATOM 4391 N N . GLY A 1 567 ? -10.187 -5.591 32.739 1.00 95.12 567 GLY A N 1
ATOM 4392 C CA . GLY A 1 567 ? -9.639 -6.845 33.262 1.00 95.12 567 GLY A CA 1
ATOM 4393 C C . GLY A 1 567 ? -9.814 -7.068 34.774 1.00 95.12 567 GLY A C 1
ATOM 4394 O O . GLY A 1 567 ? -9.534 -8.167 35.248 1.00 95.12 567 GLY A O 1
ATOM 4395 N N . ALA A 1 568 ? -10.292 -6.075 35.535 1.00 97.38 568 ALA A N 1
ATOM 4396 C CA . ALA A 1 568 ? -10.712 -6.230 36.930 1.00 97.38 568 ALA A CA 1
ATOM 4397 C C . ALA A 1 568 ? -12.238 -6.432 37.075 1.00 97.38 568 ALA A C 1
ATOM 4399 O O . ALA A 1 568 ? -12.730 -6.648 38.184 1.00 97.38 568 ALA A O 1
ATOM 4400 N N . GLY A 1 569 ? -12.989 -6.389 35.969 1.00 96.50 569 GLY A N 1
ATOM 4401 C CA . GLY A 1 569 ? -14.445 -6.514 35.934 1.00 96.50 569 GLY A CA 1
ATOM 4402 C C . GLY A 1 569 ? -15.194 -5.232 36.307 1.00 96.50 569 GLY A C 1
ATOM 4403 O O . GLY A 1 569 ? -16.403 -5.292 36.543 1.00 96.50 569 GLY A O 1
ATOM 4404 N N . ALA A 1 570 ? -14.522 -4.078 36.382 1.00 98.00 570 ALA A N 1
ATOM 4405 C CA . ALA A 1 570 ? -15.198 -2.805 36.605 1.00 98.00 570 ALA A CA 1
ATOM 4406 C C . ALA A 1 570 ? -15.780 -2.274 35.286 1.00 98.00 570 ALA A C 1
ATOM 4408 O O . ALA A 1 570 ? -15.154 -2.358 34.231 1.00 98.00 570 ALA A O 1
ATOM 4409 N N . VAL A 1 571 ? -17.003 -1.736 35.342 1.00 97.62 571 VAL A N 1
ATOM 4410 C CA . VAL A 1 571 ? -17.692 -1.182 34.167 1.00 97.62 571 VAL A CA 1
ATOM 4411 C C . VAL A 1 571 ? -17.030 0.124 33.746 1.00 97.62 571 VAL A C 1
ATOM 4413 O O . VAL A 1 571 ? -16.943 1.058 34.543 1.00 97.62 571 VAL A O 1
ATOM 4416 N N . GLN A 1 572 ? -16.626 0.192 32.481 1.00 98.25 572 GLN A N 1
ATOM 4417 C CA . GLN A 1 572 ? -15.932 1.330 31.892 1.00 98.25 572 GLN A CA 1
ATOM 4418 C C . GLN A 1 572 ? -16.812 2.096 30.899 1.00 98.25 572 GLN A C 1
ATOM 4420 O O . GLN A 1 572 ? -17.775 1.570 30.335 1.00 98.25 572 GLN A O 1
ATOM 4425 N N . GLU A 1 573 ? -16.472 3.366 30.685 1.00 97.50 573 GLU A N 1
ATOM 4426 C CA . GLU A 1 573 ? -17.102 4.225 29.681 1.00 97.50 573 GLU A CA 1
ATOM 4427 C C . GLU A 1 573 ? -16.338 4.064 28.346 1.00 97.50 573 GLU A C 1
ATOM 4429 O O . GLU A 1 573 ? -15.161 4.429 28.294 1.00 97.50 573 GLU A O 1
ATOM 4434 N N . PRO A 1 574 ? -16.938 3.494 27.278 1.00 97.25 574 PRO A N 1
ATOM 4435 C CA . PRO A 1 574 ? -16.182 3.063 26.098 1.00 97.25 574 PRO A CA 1
ATOM 4436 C C . PRO A 1 574 ? -15.461 4.176 25.324 1.00 97.25 574 PRO A C 1
ATOM 4438 O O . PRO A 1 574 ? -14.390 3.915 24.769 1.00 97.25 574 PRO A O 1
ATOM 4441 N N . TRP A 1 575 ? -15.987 5.410 25.293 1.00 97.81 575 TRP A N 1
ATOM 4442 C CA . TRP A 1 575 ? -15.299 6.519 24.620 1.00 97.81 575 TRP A CA 1
ATOM 4443 C C . TRP A 1 575 ? -13.973 6.839 25.321 1.00 97.81 575 TRP A C 1
ATOM 4445 O O . TRP A 1 575 ? -12.934 6.917 24.667 1.00 97.81 575 TRP A O 1
ATOM 4455 N N . LYS A 1 576 ? -13.993 6.977 26.651 1.00 97.62 576 LYS A N 1
ATOM 4456 C CA . LYS A 1 576 ? -12.811 7.300 27.471 1.00 97.62 576 LYS A CA 1
ATOM 4457 C C . LYS A 1 576 ? -11.855 6.134 27.690 1.00 97.62 576 LYS A C 1
ATOM 4459 O O . LYS A 1 576 ? -10.666 6.377 27.855 1.00 97.62 576 LYS A O 1
ATOM 4464 N N . PHE A 1 577 ? -12.352 4.900 27.709 1.00 98.12 577 PHE A N 1
ATOM 4465 C CA . PHE A 1 577 ? -11.535 3.721 28.004 1.00 98.12 577 PHE A CA 1
ATOM 4466 C C . PHE A 1 577 ? -10.901 3.084 26.759 1.00 98.12 577 PHE A C 1
ATOM 4468 O O . PHE A 1 577 ? -9.809 2.535 26.864 1.00 98.12 577 PHE A O 1
ATOM 4475 N N . LEU A 1 578 ? -11.551 3.172 25.590 1.00 97.56 578 LEU A N 1
ATOM 4476 C CA . LEU A 1 578 ? -11.067 2.546 24.352 1.00 97.56 578 LEU A CA 1
ATOM 4477 C C . LEU A 1 578 ? -10.784 3.575 23.245 1.00 97.56 578 LEU A C 1
ATOM 4479 O O . LEU A 1 578 ? -9.661 3.657 22.750 1.00 97.56 578 LEU A O 1
ATOM 4483 N N . PHE A 1 579 ? -11.777 4.383 22.855 1.00 97.81 579 PHE A N 1
ATOM 4484 C CA . PHE A 1 579 ? -11.676 5.204 21.638 1.00 97.81 579 PHE A CA 1
ATOM 4485 C C . PHE A 1 579 ? -10.677 6.366 21.750 1.00 97.81 579 PHE A C 1
ATOM 4487 O O . PHE A 1 579 ? -9.764 6.466 20.931 1.00 97.81 579 PHE A O 1
ATOM 4494 N N . PHE A 1 580 ? -10.813 7.241 22.753 1.00 98.06 580 PHE A N 1
ATOM 4495 C CA . PHE A 1 580 ? -9.919 8.397 22.886 1.00 98.06 580 PHE A CA 1
ATOM 4496 C C . PHE A 1 580 ? -8.455 8.012 23.168 1.00 98.06 580 PHE A C 1
ATOM 4498 O O . PHE A 1 580 ? -7.593 8.632 22.550 1.00 98.06 580 PHE A O 1
ATOM 4505 N N . PRO A 1 581 ? -8.132 6.993 23.994 1.00 98.12 581 PRO A N 1
ATOM 4506 C CA . PRO A 1 581 ? -6.753 6.521 24.138 1.00 98.12 581 PRO A CA 1
ATOM 4507 C C . PRO A 1 581 ? -6.152 5.987 22.829 1.00 98.12 581 PRO A C 1
ATOM 4509 O O . PRO A 1 581 ? -5.024 6.343 22.497 1.00 98.12 581 PRO A O 1
ATOM 4512 N N . THR A 1 582 ? -6.921 5.226 22.038 1.00 97.62 582 THR A N 1
ATOM 4513 C CA . THR A 1 582 ? -6.476 4.729 20.720 1.00 97.62 582 THR A CA 1
ATOM 4514 C C . THR A 1 582 ? -6.191 5.885 19.758 1.00 97.62 582 THR A C 1
ATOM 4516 O O . THR A 1 582 ? -5.130 5.944 19.141 1.00 97.62 582 THR A O 1
ATOM 4519 N N . LEU A 1 583 ? -7.109 6.853 19.659 1.00 97.88 583 LEU A N 1
ATOM 4520 C CA . LEU A 1 583 ? -6.936 8.016 18.786 1.00 97.88 583 LEU A CA 1
ATOM 4521 C C . LEU A 1 583 ? -5.799 8.940 19.263 1.00 97.88 583 LEU A C 1
ATOM 4523 O O . LEU A 1 583 ? -5.104 9.524 18.433 1.00 97.88 583 LEU A O 1
ATOM 4527 N N . ALA A 1 584 ? -5.567 9.045 20.576 1.00 98.19 584 ALA A N 1
ATOM 4528 C CA . ALA A 1 584 ? -4.427 9.772 21.133 1.00 98.19 584 ALA A CA 1
ATOM 4529 C C . ALA A 1 584 ? -3.098 9.099 20.765 1.00 98.19 584 ALA A C 1
ATOM 4531 O O . ALA A 1 584 ? -2.188 9.783 20.294 1.00 98.19 584 ALA A O 1
ATOM 4532 N N . TRP A 1 585 ? -3.013 7.767 20.898 1.00 97.88 585 TRP A N 1
ATOM 4533 C CA . TRP A 1 585 ? -1.850 6.992 20.459 1.00 97.88 585 TRP A CA 1
ATOM 4534 C C . TRP A 1 585 ? -1.565 7.211 18.975 1.00 97.88 585 TRP A C 1
ATOM 4536 O O . TRP A 1 585 ? -0.431 7.498 18.614 1.00 97.88 585 TRP A O 1
ATOM 4546 N N . TYR A 1 586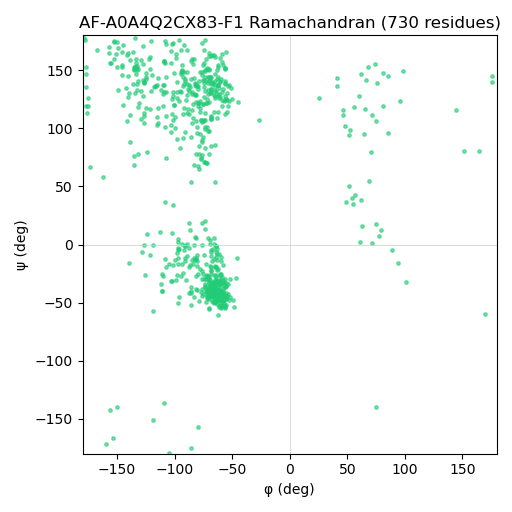 ? -2.588 7.166 18.117 1.00 97.00 586 TYR A N 1
ATOM 4547 C CA . TYR A 1 586 ? -2.405 7.330 16.671 1.00 97.00 586 TYR A CA 1
ATOM 4548 C C . TYR A 1 586 ? -1.917 8.738 16.313 1.00 97.00 586 TYR A C 1
ATOM 4550 O O . TYR A 1 586 ? -1.021 8.888 15.486 1.00 97.00 586 TYR A O 1
ATOM 4558 N N . ILE A 1 587 ? -2.453 9.776 16.963 1.00 97.19 587 ILE A N 1
ATOM 4559 C CA . ILE A 1 587 ? -1.991 11.160 16.779 1.00 97.19 587 ILE A CA 1
ATOM 4560 C C . ILE A 1 587 ? -0.523 11.315 17.207 1.00 97.19 587 ILE A C 1
ATOM 4562 O O . ILE A 1 587 ? 0.248 11.976 16.512 1.00 97.19 587 ILE A O 1
ATOM 4566 N N . HIS A 1 588 ? -0.127 10.686 18.315 1.00 97.00 588 HIS A N 1
ATOM 4567 C CA . HIS A 1 588 ? 1.242 10.723 18.837 1.00 97.00 588 HIS A CA 1
ATOM 4568 C C . HIS A 1 588 ? 2.229 9.910 17.979 1.00 97.00 588 HIS A C 1
ATOM 4570 O O . HIS A 1 588 ? 3.298 10.401 17.616 1.00 97.00 588 HIS A O 1
ATOM 4576 N N . ALA A 1 589 ? 1.845 8.702 17.562 1.00 95.25 589 ALA A N 1
ATOM 4577 C CA . ALA A 1 589 ? 2.634 7.835 16.688 1.00 95.25 589 ALA A CA 1
ATOM 4578 C C . ALA A 1 589 ? 2.856 8.459 15.301 1.00 95.25 589 ALA A C 1
ATOM 4580 O O . ALA A 1 589 ? 3.968 8.408 14.778 1.00 95.25 589 ALA A O 1
ATOM 4581 N N . LEU A 1 590 ? 1.842 9.126 14.732 1.00 94.44 590 LEU A N 1
ATOM 4582 C CA . LEU A 1 590 ? 1.972 9.857 13.466 1.00 94.44 590 LEU A CA 1
ATOM 4583 C C . LEU A 1 590 ? 2.933 11.054 13.568 1.00 94.44 590 LEU A C 1
ATOM 4585 O O . LEU A 1 590 ? 3.673 11.308 12.619 1.00 94.44 590 LEU A O 1
ATOM 4589 N N . LYS A 1 591 ? 2.992 11.751 14.713 1.00 94.12 591 LYS A N 1
ATOM 4590 C CA . LYS A 1 591 ? 4.035 12.764 14.973 1.00 94.12 591 LYS A CA 1
ATOM 4591 C C . LYS A 1 591 ? 5.426 12.133 15.043 1.00 94.12 591 LYS A C 1
ATOM 4593 O O . LYS A 1 591 ? 6.340 12.604 14.373 1.00 94.12 591 LYS A O 1
ATOM 4598 N N . GLY A 1 592 ? 5.578 11.035 15.788 1.00 92.50 592 GLY A N 1
ATOM 4599 C CA . GLY A 1 592 ? 6.841 10.292 15.875 1.00 92.50 592 GLY A CA 1
ATOM 4600 C C . GLY A 1 592 ? 7.340 9.790 14.514 1.00 92.50 592 GLY A C 1
ATOM 4601 O O . GLY A 1 592 ? 8.524 9.922 14.206 1.00 92.50 592 GLY A O 1
ATOM 4602 N N . TYR A 1 593 ? 6.433 9.274 13.679 1.00 91.12 593 TYR A N 1
ATOM 4603 C CA . TYR A 1 593 ? 6.717 8.876 12.300 1.00 91.12 593 TYR A CA 1
ATOM 4604 C C . TYR A 1 593 ? 7.160 10.061 11.435 1.00 91.12 593 TYR A C 1
ATOM 4606 O O . TYR A 1 593 ? 8.150 9.947 10.708 1.00 91.12 593 TYR A O 1
ATOM 4614 N N . TYR A 1 594 ? 6.464 11.201 11.536 1.00 90.69 594 TYR A N 1
ATOM 4615 C CA . TYR A 1 594 ? 6.826 12.412 10.803 1.00 90.69 594 TYR A CA 1
ATOM 4616 C C . TYR A 1 594 ? 8.245 12.863 11.159 1.00 90.69 594 TYR A C 1
ATOM 4618 O O . TYR A 1 594 ? 9.062 13.043 10.263 1.00 90.69 594 TYR A O 1
ATOM 4626 N N . GLU A 1 595 ? 8.573 13.019 12.444 1.00 90.00 595 GLU A N 1
ATOM 4627 C CA . GLU A 1 595 ? 9.887 13.543 12.848 1.00 90.00 595 GLU A CA 1
ATOM 4628 C C . GLU A 1 595 ? 11.032 12.574 12.500 1.00 90.00 595 GLU A C 1
ATOM 4630 O O . GLU A 1 595 ? 12.108 13.022 12.106 1.00 90.00 595 GLU A O 1
ATOM 4635 N N . ARG A 1 596 ? 10.801 11.251 12.549 1.00 88.12 596 ARG A N 1
ATOM 4636 C CA . ARG A 1 596 ? 11.774 10.252 12.059 1.00 88.12 596 ARG A CA 1
ATOM 4637 C C . ARG A 1 596 ? 12.005 10.333 10.551 1.00 88.12 596 ARG A C 1
ATOM 4639 O O . ARG A 1 596 ? 13.144 10.225 10.106 1.00 88.12 596 ARG A O 1
ATOM 4646 N N . SER A 1 597 ? 10.940 10.502 9.771 1.00 85.06 597 SER A N 1
ATOM 4647 C CA . SER A 1 597 ? 10.998 10.420 8.304 1.00 85.06 597 SER A CA 1
ATOM 4648 C C . SER A 1 597 ? 11.401 11.751 7.660 1.00 85.06 597 SER A C 1
ATOM 4650 O O . SER A 1 597 ? 12.204 11.775 6.728 1.00 85.06 597 SER A O 1
ATOM 4652 N N . PHE A 1 598 ? 10.891 12.863 8.192 1.00 85.25 598 PHE A N 1
ATOM 4653 C CA . PHE A 1 598 ? 10.911 14.199 7.584 1.00 85.25 598 PHE A CA 1
ATOM 4654 C C . PHE A 1 598 ? 11.496 15.299 8.495 1.00 85.25 598 PHE A C 1
ATOM 4656 O O . PHE A 1 598 ? 11.555 16.461 8.089 1.00 85.25 598 PHE A O 1
ATOM 4663 N N . GLY A 1 599 ? 11.917 14.970 9.723 1.00 84.50 599 GLY A N 1
ATOM 4664 C CA . GLY A 1 599 ? 12.575 15.913 10.635 1.00 84.50 599 GLY A CA 1
ATOM 4665 C C . GLY A 1 599 ? 13.962 16.354 10.143 1.00 84.50 599 GLY A C 1
ATOM 4666 O O . GLY A 1 599 ? 14.570 15.713 9.288 1.00 84.50 599 GLY A O 1
ATOM 4667 N N . GLN A 1 600 ? 14.498 17.448 10.700 1.00 76.56 600 GLN A N 1
ATOM 4668 C CA . GLN A 1 600 ? 15.721 18.111 10.195 1.00 76.56 600 GLN A CA 1
ATOM 4669 C C . GLN A 1 600 ? 16.967 17.199 10.144 1.00 76.56 600 GLN A C 1
ATOM 4671 O O . GLN A 1 600 ? 17.829 17.357 9.272 1.00 76.56 600 GLN A O 1
ATOM 4676 N N . ASP A 1 601 ? 17.056 16.225 11.051 1.00 72.06 601 ASP A N 1
ATOM 4677 C CA . ASP A 1 601 ? 18.170 15.278 11.114 1.00 72.06 601 ASP A CA 1
ATOM 4678 C C . ASP A 1 601 ? 18.016 14.078 10.160 1.00 72.06 601 ASP A C 1
ATOM 4680 O O . ASP A 1 601 ? 19.028 13.462 9.816 1.00 72.06 601 ASP A O 1
ATOM 4684 N N . SER A 1 602 ? 16.810 13.798 9.644 1.00 70.75 602 SER A N 1
ATOM 4685 C CA . SER A 1 602 ? 16.549 12.692 8.705 1.00 70.75 602 SER A CA 1
ATOM 4686 C C . SER A 1 602 ? 17.438 12.776 7.460 1.00 70.75 602 SER A C 1
ATOM 4688 O O . SER A 1 602 ? 17.703 13.861 6.934 1.00 70.75 602 SER A O 1
ATOM 4690 N N . LEU A 1 603 ? 17.926 11.626 6.988 1.00 63.94 603 LEU A N 1
ATOM 4691 C CA . LEU A 1 603 ? 18.645 11.527 5.715 1.00 63.94 603 LEU A CA 1
ATOM 4692 C C . LEU A 1 603 ? 17.667 11.589 4.534 1.00 63.94 603 LEU A C 1
ATOM 4694 O O . LEU A 1 603 ? 17.878 12.391 3.631 1.00 63.94 603 LEU A O 1
ATOM 4698 N N . ALA A 1 604 ? 16.538 10.876 4.608 1.00 62.69 604 ALA A N 1
ATOM 4699 C CA . ALA A 1 604 ? 15.495 10.907 3.579 1.00 62.69 604 ALA A CA 1
ATOM 4700 C C . ALA A 1 604 ? 14.955 12.331 3.329 1.00 62.69 604 ALA A C 1
ATOM 4702 O O . ALA A 1 604 ? 14.747 12.732 2.186 1.00 62.69 604 ALA A O 1
ATOM 4703 N N . ALA A 1 605 ? 14.828 13.153 4.378 1.00 61.22 605 ALA A N 1
ATOM 4704 C CA . ALA A 1 605 ? 14.408 14.557 4.268 1.00 61.22 605 ALA A CA 1
ATOM 4705 C C . ALA A 1 605 ? 15.383 15.466 3.486 1.00 61.22 605 ALA A C 1
ATOM 4707 O O . ALA A 1 605 ? 15.052 16.617 3.203 1.00 61.22 605 ALA A O 1
ATOM 4708 N N . LYS A 1 606 ? 16.594 14.985 3.173 1.00 64.94 606 LYS A N 1
ATOM 4709 C CA . LYS A 1 606 ? 17.620 15.701 2.395 1.00 64.94 606 LYS A CA 1
ATOM 4710 C C . LYS A 1 606 ? 17.653 15.267 0.924 1.00 64.94 606 LYS A C 1
ATOM 4712 O O . LYS A 1 606 ? 18.281 15.952 0.121 1.00 64.94 606 LYS A O 1
ATOM 4717 N N . GLU A 1 607 ? 16.989 14.160 0.596 1.00 65.50 607 GLU A N 1
ATOM 4718 C CA . GLU A 1 607 ? 16.951 13.537 -0.735 1.00 65.50 607 GLU A CA 1
ATOM 4719 C C . GLU A 1 607 ? 15.565 13.673 -1.397 1.00 65.50 607 GLU A C 1
ATOM 4721 O O . GLU A 1 607 ? 15.472 13.743 -2.620 1.00 65.50 607 GLU A O 1
ATOM 4726 N N . LEU A 1 608 ? 14.492 13.789 -0.604 1.00 66.88 608 LEU A N 1
ATOM 4727 C CA . LEU A 1 608 ? 13.139 14.086 -1.087 1.00 66.88 608 LEU A CA 1
ATOM 4728 C C . LEU A 1 608 ? 12.988 15.531 -1.596 1.00 66.88 608 LEU A C 1
ATOM 4730 O O . LEU A 1 608 ? 13.610 16.467 -1.086 1.00 66.88 608 LEU A O 1
ATOM 4734 N N . SER A 1 609 ? 12.080 15.728 -2.559 1.00 66.38 609 SER A N 1
ATOM 4735 C CA . SER A 1 609 ? 11.637 17.066 -2.963 1.00 66.38 609 SER A CA 1
ATOM 4736 C C . SER A 1 609 ? 10.821 17.743 -1.848 1.00 66.38 609 SER A C 1
ATOM 4738 O O . SER A 1 609 ? 10.296 17.088 -0.943 1.00 66.38 609 SER A O 1
ATOM 4740 N N . LYS A 1 610 ? 10.660 19.071 -1.914 1.00 69.69 610 LYS A N 1
ATOM 4741 C CA . LYS A 1 610 ? 9.790 19.795 -0.964 1.00 69.69 610 LYS A CA 1
ATOM 4742 C C . LYS A 1 610 ? 8.308 19.549 -1.235 1.00 69.69 610 LYS A C 1
ATOM 4744 O O . LYS A 1 610 ? 7.468 19.853 -0.397 1.00 69.69 610 LYS A O 1
ATOM 4749 N N . GLU A 1 611 ? 8.010 19.047 -2.422 1.00 68.06 611 GLU A N 1
ATOM 4750 C CA . GLU A 1 611 ? 6.692 18.790 -2.970 1.00 68.06 611 GLU A CA 1
ATOM 4751 C C . GLU A 1 611 ? 6.174 17.386 -2.584 1.00 68.06 611 GLU A C 1
ATOM 4753 O O . GLU A 1 611 ? 4.960 17.152 -2.602 1.00 68.06 611 GLU A O 1
ATOM 4758 N N . ASP A 1 612 ? 7.082 16.480 -2.193 1.00 70.38 612 ASP A N 1
ATOM 4759 C CA . ASP A 1 612 ? 6.793 15.129 -1.688 1.00 70.38 612 ASP A CA 1
ATOM 4760 C C . ASP A 1 612 ? 6.717 15.053 -0.154 1.00 70.38 612 ASP A C 1
ATOM 4762 O O . ASP A 1 612 ? 6.006 14.203 0.387 1.00 70.38 612 ASP A O 1
ATOM 4766 N N . VAL A 1 613 ? 7.414 15.942 0.563 1.00 79.94 613 VAL A N 1
ATOM 4767 C CA . VAL A 1 613 ? 7.334 16.041 2.029 1.00 79.94 613 VAL A CA 1
ATOM 4768 C C . VAL A 1 613 ? 6.051 16.790 2.434 1.00 79.94 613 VAL A C 1
ATOM 4770 O O . VAL A 1 613 ? 5.885 17.951 2.058 1.00 79.94 613 VAL A O 1
ATOM 4773 N N . PRO A 1 614 ? 5.142 16.193 3.233 1.00 83.38 614 PRO A N 1
ATOM 4774 C CA . PRO A 1 614 ? 3.990 16.912 3.780 1.00 83.38 614 PRO A CA 1
ATOM 4775 C C . PRO A 1 614 ? 4.451 18.107 4.622 1.00 83.38 614 PRO A C 1
ATOM 4777 O O . PRO A 1 614 ? 5.293 17.927 5.494 1.00 83.38 614 PRO A O 1
ATOM 4780 N N . ASP A 1 615 ? 3.909 19.315 4.430 1.00 84.50 615 ASP A N 1
ATOM 4781 C CA . ASP A 1 615 ? 4.367 20.454 5.241 1.00 84.50 615 ASP A CA 1
ATOM 4782 C C . ASP A 1 615 ? 4.101 20.223 6.740 1.00 84.50 615 ASP A C 1
ATOM 4784 O O . ASP A 1 615 ? 2.960 19.995 7.156 1.00 84.50 615 ASP A O 1
ATOM 4788 N N . TRP A 1 616 ? 5.160 20.345 7.547 1.00 86.56 616 TRP A N 1
ATOM 4789 C CA . TRP A 1 616 ? 5.160 20.134 8.996 1.00 86.56 616 TRP A CA 1
ATOM 4790 C C . TRP A 1 616 ? 4.030 20.877 9.721 1.00 86.56 616 TRP A C 1
ATOM 4792 O O . TRP A 1 616 ? 3.304 20.280 10.518 1.00 86.56 616 TRP A O 1
ATOM 4802 N N . ASN A 1 617 ? 3.819 22.165 9.435 1.00 85.69 617 ASN A N 1
ATOM 4803 C CA . ASN A 1 617 ? 2.796 22.955 10.117 1.00 85.69 617 ASN A CA 1
ATOM 4804 C C . ASN A 1 617 ? 1.391 22.508 9.691 1.00 85.69 617 ASN A C 1
ATOM 4806 O O . ASN A 1 617 ? 0.498 22.474 10.537 1.00 85.69 617 ASN A O 1
ATOM 4810 N N . ILE A 1 618 ? 1.173 22.160 8.413 1.00 85.50 618 ILE A N 1
ATOM 4811 C CA . ILE A 1 618 ? -0.130 21.642 7.955 1.00 85.50 618 ILE A CA 1
ATOM 4812 C C . ILE A 1 618 ? -0.386 20.262 8.571 1.00 85.50 618 ILE A C 1
ATOM 4814 O O . ILE A 1 618 ? -1.472 20.026 9.097 1.00 85.50 618 ILE A O 1
ATOM 4818 N N . PHE A 1 619 ? 0.611 19.375 8.583 1.00 89.94 619 PHE A N 1
ATOM 4819 C CA . PHE A 1 619 ? 0.544 18.054 9.210 1.00 89.94 619 PHE A CA 1
ATOM 4820 C C . PHE A 1 619 ? 0.170 18.144 10.694 1.00 89.94 619 PHE A C 1
ATOM 4822 O O . PHE A 1 619 ? -0.855 17.599 11.119 1.00 89.94 619 PHE A O 1
ATOM 4829 N N . TYR A 1 620 ? 0.925 18.923 11.472 1.00 91.38 620 TYR A N 1
ATOM 4830 C CA . TYR A 1 620 ? 0.648 19.128 12.892 1.00 91.38 620 TYR A CA 1
ATOM 4831 C C . TYR A 1 620 ? -0.684 19.852 13.136 1.00 91.38 620 TYR A C 1
ATOM 4833 O O . TYR A 1 620 ? -1.386 19.514 14.090 1.00 91.38 620 TYR A O 1
ATOM 4841 N N . ARG A 1 621 ? -1.095 20.792 12.270 1.00 90.00 621 ARG A N 1
ATOM 4842 C CA . ARG A 1 621 ? -2.402 21.469 12.369 1.00 90.00 621 ARG A CA 1
ATOM 4843 C C . ARG A 1 621 ? -3.572 20.525 12.091 1.00 90.00 621 ARG A C 1
ATOM 4845 O O . ARG A 1 621 ? -4.575 20.597 12.798 1.00 90.00 621 ARG A O 1
ATOM 4852 N N . GLN A 1 622 ? -3.460 19.634 11.106 1.00 90.75 622 GLN A N 1
ATOM 4853 C CA . GLN A 1 622 ? -4.493 18.639 10.798 1.00 90.75 622 GLN A CA 1
ATOM 4854 C C . GLN A 1 622 ? -4.717 17.694 11.990 1.00 90.75 622 GLN A C 1
ATOM 4856 O O . GLN A 1 622 ? -5.865 17.466 12.382 1.00 90.75 622 GLN A O 1
ATOM 4861 N N . LEU A 1 623 ? -3.630 17.231 12.620 1.00 94.50 623 LEU A N 1
ATOM 4862 C CA . LEU A 1 623 ? -3.671 16.450 13.860 1.00 94.50 623 LEU A CA 1
ATOM 4863 C C . LEU A 1 623 ? -4.236 17.261 15.041 1.00 94.50 623 LEU A C 1
ATOM 4865 O O . LEU A 1 623 ? -5.053 16.746 15.805 1.00 94.50 623 LEU A O 1
ATOM 4869 N N . GLU A 1 624 ? -3.866 18.538 15.174 1.00 93.88 624 GLU A N 1
ATOM 4870 C CA . GLU A 1 624 ? -4.377 19.425 16.226 1.00 93.88 624 GLU A CA 1
ATOM 4871 C C . GLU A 1 624 ? -5.888 19.690 16.094 1.00 93.88 624 GLU A C 1
ATOM 4873 O O . GLU A 1 624 ? -6.610 19.646 17.087 1.00 93.88 624 GLU A O 1
ATOM 4878 N N . TRP A 1 625 ? -6.409 19.920 14.886 1.00 93.25 625 TRP A N 1
ATOM 4879 C CA . TRP A 1 625 ? -7.853 20.071 14.668 1.00 93.25 625 TRP A CA 1
ATOM 4880 C C . TRP A 1 625 ? -8.636 18.794 14.983 1.00 93.25 625 TRP A C 1
ATOM 4882 O O . TRP A 1 625 ? -9.795 18.878 15.396 1.00 93.25 625 TRP A O 1
ATOM 4892 N N . THR A 1 626 ? -8.025 17.621 14.799 1.00 94.12 626 THR A N 1
ATOM 4893 C CA . THR A 1 626 ? -8.631 16.339 15.173 1.00 94.12 626 THR A CA 1
ATOM 4894 C C . THR A 1 626 ? -8.594 16.131 16.694 1.00 94.12 626 THR A C 1
ATOM 4896 O O . THR A 1 626 ? -9.630 15.789 17.264 1.00 94.12 626 THR A O 1
ATOM 4899 N N . SER A 1 627 ? -7.490 16.443 17.390 1.00 96.00 627 SER A N 1
ATOM 4900 C CA . SER A 1 627 ? -7.437 16.348 18.862 1.00 96.00 627 SER A CA 1
ATOM 4901 C C . SER A 1 627 ? -8.318 17.385 19.572 1.00 96.00 627 SER A C 1
ATOM 4903 O O . SER A 1 627 ? -9.015 17.045 20.525 1.00 96.00 627 SER A O 1
ATOM 4905 N N . ARG A 1 628 ? -8.379 18.630 19.080 1.00 94.62 628 ARG A N 1
ATOM 4906 C CA . ARG A 1 628 ? -9.232 19.705 19.632 1.00 94.62 628 ARG A CA 1
ATOM 4907 C C . ARG A 1 628 ? -10.737 19.491 19.443 1.00 94.62 628 ARG A C 1
ATOM 4909 O O . ARG A 1 628 ? -11.517 20.093 20.178 1.00 94.62 628 ARG A O 1
ATOM 4916 N N . ARG A 1 629 ? -11.172 18.671 18.476 1.00 92.44 629 ARG A N 1
ATOM 4917 C CA . ARG A 1 629 ? -12.605 18.384 18.234 1.00 92.44 629 ARG A CA 1
ATOM 4918 C C . ARG A 1 629 ? -13.273 17.654 19.407 1.00 92.44 629 ARG A C 1
ATOM 4920 O O . ARG A 1 629 ? -14.497 17.697 19.535 1.00 92.44 629 ARG A O 1
ATOM 4927 N N . TRP A 1 630 ? -12.479 17.024 20.267 1.00 93.44 630 TRP A N 1
ATOM 4928 C CA . TRP A 1 630 ? -12.931 16.218 21.392 1.00 93.44 630 TRP A CA 1
ATOM 4929 C C . TRP A 1 630 ? -12.254 16.717 22.684 1.00 93.44 630 TRP A C 1
ATOM 4931 O O . TRP A 1 630 ? -11.044 16.539 22.832 1.00 93.44 630 TRP A O 1
ATOM 4941 N N . PRO A 1 631 ? -12.987 17.342 23.629 1.00 94.81 631 PRO A N 1
ATOM 4942 C CA . PRO A 1 631 ? -12.404 17.889 24.862 1.00 94.81 631 PRO A CA 1
ATOM 4943 C C . PRO A 1 631 ? -11.627 16.866 25.702 1.00 94.81 631 PRO A C 1
ATOM 4945 O O . PRO A 1 631 ? -10.666 17.224 26.376 1.00 94.81 631 PRO A O 1
ATOM 4948 N N . GLU A 1 632 ? -12.027 15.597 25.640 1.00 97.38 632 GLU A N 1
ATOM 4949 C CA . GLU A 1 632 ? -11.358 14.453 26.260 1.00 97.38 632 GLU A CA 1
ATOM 4950 C C . GLU A 1 632 ? -10.036 14.034 25.590 1.00 97.38 632 GLU A C 1
ATOM 4952 O O . GLU A 1 632 ? -9.192 13.434 26.248 1.00 97.38 632 GLU A O 1
ATOM 4957 N N . LEU A 1 633 ? -9.856 14.308 24.295 1.00 97.38 633 LEU A N 1
ATOM 4958 C CA . LEU A 1 633 ? -8.762 13.760 23.483 1.00 97.38 633 LEU A CA 1
ATOM 4959 C C . LEU A 1 633 ? -7.492 14.610 23.548 1.00 97.38 633 LEU A C 1
ATOM 4961 O O . LEU A 1 633 ? -6.394 14.066 23.644 1.00 97.38 633 LEU A O 1
ATOM 4965 N N . LYS A 1 634 ? -7.627 15.942 23.504 1.00 97.00 634 LYS A N 1
ATOM 4966 C CA . LYS A 1 634 ? -6.476 16.858 23.558 1.00 97.00 634 LYS A CA 1
ATOM 4967 C C . LYS A 1 634 ? -5.599 16.644 24.809 1.00 97.00 634 LYS A C 1
ATOM 4969 O O . LYS A 1 634 ? -4.391 16.559 24.618 1.00 97.00 634 LYS A O 1
ATOM 4974 N N . PRO A 1 635 ? -6.145 16.469 26.034 1.00 98.25 635 PRO A N 1
ATOM 4975 C CA . PRO A 1 635 ? -5.334 16.153 27.211 1.00 98.25 635 PRO A CA 1
ATOM 4976 C C . PRO A 1 635 ? -4.569 14.832 27.088 1.00 98.25 635 PRO A C 1
ATOM 4978 O O . PRO A 1 635 ? -3.406 14.791 27.448 1.00 98.25 635 PRO A O 1
ATOM 4981 N N . LEU A 1 636 ? -5.172 13.778 26.522 1.00 98.38 636 LEU A N 1
ATOM 4982 C CA . LEU A 1 636 ? -4.503 12.477 26.362 1.00 98.38 636 LEU A CA 1
ATOM 4983 C C . LEU A 1 636 ? -3.322 12.540 25.381 1.00 98.38 636 LEU A C 1
ATOM 4985 O O . LEU A 1 636 ? -2.313 11.873 25.588 1.00 98.38 636 LEU A O 1
ATOM 4989 N N . VAL A 1 637 ? -3.436 13.354 24.327 1.00 97.81 637 VAL A N 1
ATOM 4990 C CA . VAL A 1 637 ? -2.324 13.644 23.407 1.00 97.81 637 VAL A CA 1
ATOM 4991 C C . VAL A 1 637 ? -1.223 14.436 24.127 1.00 97.81 637 VAL A C 1
ATOM 4993 O O . VAL A 1 637 ? -0.053 14.070 24.050 1.00 97.81 637 VAL A O 1
ATOM 4996 N N . ASP A 1 638 ? -1.598 15.463 24.894 1.00 97.38 638 ASP A N 1
ATOM 4997 C CA . ASP A 1 638 ? -0.651 16.289 25.655 1.00 97.38 638 ASP A CA 1
ATOM 4998 C C . ASP A 1 638 ? 0.073 15.491 26.756 1.00 97.38 638 ASP A C 1
ATOM 5000 O O . ASP A 1 638 ? 1.268 15.686 26.971 1.00 97.38 638 ASP A O 1
ATOM 5004 N N . ASP A 1 639 ? -0.617 14.550 27.408 1.00 97.94 639 ASP A N 1
ATOM 5005 C CA . ASP A 1 639 ? -0.052 13.647 28.413 1.00 97.94 639 ASP A CA 1
ATOM 5006 C C . ASP A 1 639 ? 0.980 12.683 27.796 1.00 97.94 639 ASP A C 1
ATOM 5008 O O . ASP A 1 639 ? 2.013 12.423 28.419 1.00 97.94 639 ASP A O 1
ATOM 5012 N N . LEU A 1 640 ? 0.740 12.152 26.586 1.00 97.38 640 LEU A N 1
ATOM 5013 C CA . LEU A 1 640 ? 1.695 11.293 25.861 1.00 97.38 640 LEU A CA 1
ATOM 5014 C C . LEU A 1 640 ? 2.956 12.069 25.446 1.00 97.38 640 LEU A C 1
ATOM 5016 O O . LEU A 1 640 ? 4.076 11.581 25.630 1.00 97.38 640 LEU A O 1
ATOM 5020 N N . GLU A 1 641 ? 2.773 13.295 24.947 1.00 95.69 641 GLU A N 1
ATOM 5021 C CA . GLU A 1 641 ? 3.860 14.208 24.580 1.00 95.69 641 GLU A CA 1
ATOM 5022 C C . GLU A 1 641 ? 4.685 14.616 25.812 1.00 95.69 641 GLU A C 1
ATOM 5024 O O . GLU A 1 641 ? 5.910 14.488 25.805 1.00 95.69 641 GLU A O 1
ATOM 5029 N N . GLN A 1 642 ? 4.039 15.015 26.914 1.00 96.88 642 GLN A N 1
ATOM 5030 C CA . GLN A 1 642 ? 4.723 15.402 28.154 1.00 96.88 642 GLN A CA 1
ATOM 5031 C C . GLN A 1 642 ? 5.494 14.236 28.797 1.00 96.88 642 GLN A C 1
ATOM 5033 O O . GLN A 1 642 ? 6.564 14.443 29.377 1.00 96.88 642 GLN A O 1
ATOM 5038 N N . GLN A 1 643 ? 4.985 13.006 28.691 1.00 96.94 643 GLN A N 1
ATOM 5039 C CA . GLN A 1 643 ? 5.671 11.804 29.176 1.00 96.94 643 GLN A CA 1
ATOM 5040 C C . GLN A 1 643 ? 6.843 11.364 28.284 1.00 96.94 643 GLN A C 1
ATOM 5042 O O . GLN A 1 643 ? 7.610 10.501 28.703 1.00 96.94 643 GLN A O 1
ATOM 5047 N N . ASN A 1 644 ? 7.025 11.968 27.100 1.00 93.25 644 ASN A N 1
ATOM 5048 C CA . ASN A 1 644 ? 8.025 11.571 26.100 1.00 93.25 644 ASN A CA 1
ATOM 5049 C C . ASN A 1 644 ? 7.914 10.077 25.733 1.00 93.25 644 ASN A C 1
ATOM 5051 O O . ASN A 1 644 ? 8.922 9.382 25.589 1.00 93.25 644 ASN A O 1
ATOM 5055 N N . VAL A 1 645 ? 6.683 9.563 25.616 1.00 94.19 645 VAL A N 1
ATOM 5056 C CA . VAL A 1 645 ? 6.459 8.154 25.268 1.00 94.19 645 VAL A CA 1
ATOM 5057 C C . VAL A 1 645 ? 6.984 7.899 23.858 1.00 94.19 645 VAL A C 1
ATOM 5059 O O . VAL A 1 645 ? 6.592 8.588 22.917 1.00 94.19 645 VAL A O 1
ATOM 5062 N N . VAL A 1 646 ? 7.852 6.904 23.687 1.00 91.44 646 VAL A N 1
ATOM 5063 C CA . VAL A 1 646 ? 8.277 6.477 22.352 1.00 91.44 646 VAL A CA 1
ATOM 5064 C C . VAL A 1 646 ? 7.148 5.653 21.742 1.00 91.44 646 VAL A C 1
ATOM 5066 O O . VAL A 1 646 ? 6.926 4.514 22.137 1.00 91.44 646 VAL A O 1
ATOM 5069 N N . ALA A 1 647 ? 6.426 6.249 20.796 1.00 91.31 647 ALA A N 1
ATOM 5070 C CA . ALA A 1 647 ? 5.584 5.513 19.866 1.00 91.31 647 ALA A CA 1
ATOM 5071 C C . ALA A 1 647 ? 6.427 5.188 18.626 1.00 91.31 647 ALA A C 1
ATOM 5073 O O . ALA A 1 647 ? 6.643 6.036 17.755 1.00 91.31 647 ALA A O 1
ATOM 5074 N N . ASP A 1 648 ? 6.970 3.976 18.608 1.00 89.25 648 ASP A N 1
ATOM 5075 C CA . ASP A 1 648 ? 7.645 3.334 17.479 1.00 89.25 648 ASP A CA 1
ATOM 5076 C C . ASP A 1 648 ? 6.684 2.461 16.654 1.00 89.25 648 ASP A C 1
ATOM 5078 O O . ASP A 1 648 ? 6.954 2.221 15.480 1.00 89.25 648 ASP A O 1
ATOM 5082 N N . ASN A 1 649 ? 5.516 2.095 17.187 1.00 89.69 649 ASN A N 1
ATOM 5083 C CA . ASN A 1 649 ? 4.501 1.284 16.511 1.00 89.69 649 ASN A CA 1
ATOM 5084 C C . ASN A 1 649 ? 3.107 1.965 16.477 1.00 89.69 649 ASN A C 1
ATOM 5086 O O . ASN A 1 649 ? 2.715 2.649 17.425 1.00 89.69 649 ASN A O 1
ATOM 5090 N N . LEU A 1 650 ? 2.348 1.784 15.385 1.00 88.81 650 LEU A N 1
ATOM 5091 C CA . LEU A 1 650 ? 0.961 2.261 15.254 1.00 88.81 650 LEU A CA 1
ATOM 5092 C C . LEU A 1 650 ? -0.041 1.467 16.106 1.00 88.81 650 LEU A C 1
ATOM 5094 O O . LEU A 1 650 ? -1.044 2.039 16.530 1.00 88.81 650 LEU A O 1
ATOM 5098 N N . VAL A 1 651 ? 0.196 0.178 16.365 1.00 87.12 651 VAL A N 1
ATOM 5099 C CA . VAL A 1 651 ? -0.677 -0.667 17.190 1.00 87.12 651 VAL A CA 1
ATOM 5100 C C . VAL A 1 651 ? -0.729 -0.110 18.608 1.00 87.12 651 VAL A C 1
ATOM 5102 O O . VAL A 1 651 ? 0.250 -0.115 19.353 1.00 87.12 651 VAL A O 1
ATOM 5105 N N . TYR A 1 652 ? -1.915 0.356 18.995 1.00 91.25 652 TYR A N 1
ATOM 5106 C CA . TYR A 1 652 ? -2.190 0.717 20.374 1.00 91.25 652 TYR A CA 1
ATOM 5107 C C . TYR A 1 652 ? -2.491 -0.552 21.173 1.00 91.25 652 TYR A C 1
ATOM 5109 O O . TYR A 1 652 ? -3.463 -1.254 20.890 1.00 91.25 652 TYR A O 1
ATOM 5117 N N . ALA A 1 653 ? -1.680 -0.827 22.196 1.00 91.38 653 ALA A N 1
ATOM 5118 C CA . ALA A 1 653 ? -1.917 -1.917 23.136 1.00 91.38 653 ALA A CA 1
ATOM 5119 C C . ALA A 1 653 ? -3.149 -1.615 24.012 1.00 91.38 653 ALA A C 1
ATOM 5121 O O . ALA A 1 653 ? -3.035 -1.070 25.113 1.00 91.38 653 ALA A O 1
ATOM 5122 N N . LEU A 1 654 ? -4.337 -1.951 23.497 1.00 92.25 654 LEU A N 1
ATOM 5123 C CA . LEU A 1 654 ? -5.619 -1.761 24.175 1.00 92.25 654 LEU A CA 1
ATOM 5124 C C . LEU A 1 654 ? -5.606 -2.401 25.578 1.00 92.25 654 LEU A C 1
ATOM 5126 O O . LEU A 1 654 ? -5.146 -3.538 25.736 1.00 92.25 654 LEU A O 1
ATOM 5130 N N . PRO A 1 655 ? -6.136 -1.716 26.610 1.00 94.75 655 PRO A N 1
ATOM 5131 C CA . PRO A 1 655 ? -6.205 -2.279 27.952 1.00 94.75 655 PRO A CA 1
ATOM 5132 C C . PRO A 1 655 ? -7.098 -3.534 27.946 1.00 94.75 655 PRO A C 1
ATOM 5134 O O . PRO A 1 655 ? -8.174 -3.490 27.347 1.00 94.75 655 PRO A O 1
ATOM 5137 N N . PRO A 1 656 ? -6.718 -4.640 28.621 1.00 95.50 656 PRO A N 1
ATOM 5138 C CA . PRO A 1 656 ? -7.514 -5.865 28.631 1.00 95.50 656 PRO A CA 1
ATOM 5139 C C . PRO A 1 656 ? -8.964 -5.602 29.043 1.00 95.50 656 PRO A C 1
ATOM 5141 O O . PRO A 1 656 ? -9.223 -5.054 30.119 1.00 95.50 656 PRO A O 1
ATOM 5144 N N . PHE A 1 657 ? -9.902 -5.994 28.182 1.00 97.38 657 PHE A N 1
ATOM 5145 C CA . PHE A 1 657 ? -11.321 -5.694 28.339 1.00 97.38 657 PHE A CA 1
ATOM 5146 C C . PHE A 1 657 ? -12.212 -6.867 27.928 1.00 97.38 657 PHE A C 1
ATOM 5148 O O . PHE A 1 657 ? -11.793 -7.793 27.237 1.00 97.38 657 PHE A O 1
ATOM 5155 N N . THR A 1 658 ? -13.469 -6.818 28.359 1.00 97.12 658 THR A N 1
ATOM 5156 C CA . THR A 1 658 ? -14.531 -7.737 27.942 1.00 97.12 658 THR A CA 1
ATOM 5157 C C . THR A 1 658 ? -15.790 -6.960 27.578 1.00 97.12 658 THR A C 1
ATOM 5159 O O . THR A 1 658 ? -16.019 -5.851 28.067 1.00 97.12 658 THR A O 1
ATOM 5162 N N . ILE A 1 659 ? -16.608 -7.546 26.704 1.00 96.56 659 ILE A N 1
ATOM 5163 C CA . ILE A 1 659 ? -17.886 -6.988 26.261 1.00 96.56 659 ILE A CA 1
ATOM 5164 C C . ILE A 1 659 ? -19.015 -7.858 26.810 1.00 96.56 659 ILE A C 1
ATOM 5166 O O . ILE A 1 659 ? -18.987 -9.080 26.669 1.00 96.56 659 ILE A O 1
ATOM 5170 N N . LEU A 1 660 ? -20.036 -7.229 27.389 1.00 95.06 660 LEU A N 1
ATOM 5171 C CA . LEU A 1 660 ? -21.340 -7.848 27.618 1.00 95.06 660 LEU A CA 1
ATOM 5172 C C . LEU A 1 660 ? -22.405 -7.120 26.784 1.00 95.06 660 LEU A C 1
ATOM 5174 O O . LEU A 1 660 ? -22.415 -5.886 26.774 1.00 95.06 660 LEU A O 1
ATOM 5178 N N . PRO A 1 661 ? -23.336 -7.829 26.120 1.00 93.31 661 PRO A N 1
ATOM 5179 C CA . PRO A 1 661 ? -24.485 -7.183 25.499 1.00 93.31 661 PRO A CA 1
ATOM 5180 C C . PRO A 1 661 ? -25.368 -6.551 26.583 1.00 93.31 661 PRO A C 1
ATOM 5182 O O . PRO A 1 661 ? -25.701 -7.185 27.587 1.00 93.31 661 PRO A O 1
ATOM 5185 N N . ARG A 1 662 ? -25.765 -5.293 26.383 1.00 90.75 662 ARG A N 1
ATOM 5186 C CA . ARG A 1 662 ? -26.766 -4.616 27.212 1.00 90.75 662 ARG A CA 1
ATOM 5187 C C . ARG A 1 662 ? -28.154 -5.046 26.735 1.00 90.75 662 ARG A C 1
ATOM 5189 O O . ARG A 1 662 ? -28.412 -5.058 25.533 1.00 90.75 662 ARG A O 1
ATOM 5196 N N . ASP A 1 663 ? -29.063 -5.351 27.663 1.00 80.75 663 ASP A N 1
ATOM 5197 C CA . ASP A 1 663 ? -30.468 -5.611 27.325 1.00 80.75 663 ASP A CA 1
ATOM 5198 C C . ASP A 1 663 ? -31.041 -4.421 26.540 1.00 80.75 663 ASP A C 1
ATOM 5200 O O . ASP A 1 663 ? -31.151 -3.306 27.056 1.00 80.75 663 ASP A O 1
ATOM 5204 N N . ALA A 1 664 ? -31.375 -4.655 25.269 1.00 60.62 664 ALA A N 1
ATOM 5205 C CA . ALA A 1 664 ? -31.659 -3.605 24.298 1.00 60.62 664 ALA A CA 1
ATOM 5206 C C . ALA A 1 664 ? -33.075 -3.017 24.456 1.00 60.62 664 ALA A C 1
ATOM 5208 O O . ALA A 1 664 ? -33.923 -3.099 23.560 1.00 60.62 664 ALA A O 1
ATOM 5209 N N . THR A 1 665 ? -33.335 -2.357 25.589 1.00 60.41 665 THR A N 1
ATOM 5210 C CA . THR A 1 665 ? -34.434 -1.394 25.721 1.00 60.41 665 THR A CA 1
ATOM 5211 C C . THR A 1 665 ? -34.144 -0.217 24.794 1.00 60.41 665 THR A C 1
ATOM 5213 O O . THR A 1 665 ? -33.518 0.750 25.222 1.00 60.41 665 THR A O 1
ATOM 5216 N N . LYS A 1 666 ? -34.543 -0.353 23.516 1.00 56.78 666 LYS A N 1
ATOM 5217 C CA . LYS A 1 666 ? -34.218 0.548 22.396 1.00 56.78 666 LYS A CA 1
ATOM 5218 C C . LYS A 1 666 ? -33.937 1.975 22.853 1.00 56.78 666 LYS A C 1
ATOM 5220 O O . LYS A 1 666 ? -34.875 2.715 23.166 1.00 56.78 666 LYS A O 1
ATOM 5225 N N . ALA A 1 667 ? -32.665 2.364 22.810 1.00 54.41 667 ALA A N 1
ATOM 5226 C CA . ALA A 1 667 ? -32.318 3.767 22.797 1.00 54.41 667 ALA A CA 1
ATOM 5227 C C . ALA A 1 667 ? -33.038 4.381 21.592 1.00 54.41 667 ALA A C 1
ATOM 5229 O O . ALA A 1 667 ? -32.766 4.041 20.441 1.00 54.41 667 ALA A O 1
ATOM 5230 N N . LYS A 1 668 ? -34.013 5.255 21.847 1.00 56.28 668 LYS A N 1
ATOM 5231 C CA . LYS A 1 668 ? -34.448 6.197 20.823 1.00 56.28 668 LYS A CA 1
ATOM 5232 C C . LYS A 1 668 ? -33.345 7.239 20.718 1.00 56.28 668 LYS A C 1
ATOM 5234 O O . LYS A 1 668 ? -33.427 8.278 21.361 1.00 56.28 668 LYS A O 1
ATOM 5239 N N . GLY A 1 669 ? -32.308 6.926 19.945 1.00 59.91 669 GLY A N 1
ATOM 5240 C CA . GLY A 1 669 ? -31.553 7.983 19.296 1.00 59.91 669 GLY A CA 1
ATOM 5241 C C . GLY A 1 669 ? -32.544 8.774 18.451 1.00 59.91 669 GLY A C 1
ATOM 5242 O O . GLY A 1 669 ? -33.271 8.186 17.643 1.00 59.91 669 GLY A O 1
ATOM 5243 N N . ASP A 1 670 ? -32.635 10.077 18.692 1.00 66.50 670 ASP A N 1
ATOM 5244 C CA . ASP A 1 670 ? -33.345 10.958 17.777 1.00 66.50 670 ASP A CA 1
ATOM 5245 C C . ASP A 1 670 ? -32.661 10.875 16.406 1.00 66.50 670 ASP A C 1
ATOM 5247 O O . ASP A 1 670 ? -31.438 10.739 16.312 1.00 66.50 670 ASP A O 1
ATOM 5251 N N . VAL A 1 671 ? -33.459 10.857 15.337 1.00 63.22 671 VAL A N 1
ATOM 5252 C CA . VAL A 1 671 ? -32.931 10.690 13.979 1.00 63.22 671 VAL A CA 1
ATOM 5253 C C . VAL A 1 671 ? -32.255 11.992 13.576 1.00 63.22 671 VAL A C 1
ATOM 5255 O O . VAL A 1 671 ? -32.937 12.945 13.206 1.00 63.22 671 VAL A O 1
ATOM 5258 N N . GLU A 1 672 ? -30.927 12.010 13.657 1.00 76.56 672 GLU A N 1
ATOM 5259 C CA . GLU A 1 672 ? -30.112 13.163 13.282 1.00 76.56 672 GLU A CA 1
ATOM 5260 C C . GLU A 1 672 ? -30.418 13.591 11.846 1.00 76.56 672 GLU A C 1
ATOM 5262 O O . GLU A 1 672 ? -30.349 12.808 10.891 1.00 76.56 672 GLU A O 1
ATOM 5267 N N . THR A 1 673 ? -30.775 14.862 11.704 1.00 79.94 673 THR A N 1
ATOM 5268 C CA . THR A 1 673 ? -30.984 15.508 10.413 1.00 79.94 673 THR A CA 1
ATOM 5269 C C . THR A 1 673 ? -29.674 15.594 9.627 1.00 79.94 673 THR A C 1
ATOM 5271 O O . THR A 1 673 ? -28.577 15.471 10.175 1.00 79.94 673 THR A O 1
ATOM 5274 N N . GLY A 1 674 ? -29.769 15.839 8.315 1.00 78.62 674 GLY A N 1
ATOM 5275 C CA . GLY A 1 674 ? -28.583 16.017 7.468 1.00 78.62 674 GLY A CA 1
ATOM 5276 C C . GLY A 1 674 ? -27.652 17.127 7.972 1.00 78.62 674 GLY A C 1
ATOM 5277 O O . GLY A 1 674 ? -26.436 16.954 7.941 1.00 78.62 674 GLY A O 1
ATOM 5278 N N . ASP A 1 675 ? -28.223 18.210 8.506 1.00 82.12 675 ASP A N 1
ATOM 5279 C CA . ASP A 1 675 ? -27.474 19.336 9.066 1.00 82.12 675 ASP A CA 1
ATOM 5280 C C . ASP A 1 675 ? -26.812 18.974 10.404 1.00 82.12 675 ASP A C 1
ATOM 5282 O O . ASP A 1 675 ? -25.649 19.308 10.620 1.00 82.12 675 ASP A O 1
ATOM 5286 N N . GLU A 1 676 ? -27.502 18.242 11.287 1.00 85.38 676 GLU A N 1
ATOM 5287 C CA . GLU A 1 676 ? -26.919 17.756 12.547 1.00 85.38 676 GLU A CA 1
ATOM 5288 C C . GLU A 1 676 ? -25.764 16.788 12.292 1.00 85.38 676 GLU A C 1
ATOM 5290 O O . GLU A 1 676 ? -24.698 16.964 12.878 1.00 85.38 676 GLU A O 1
ATOM 5295 N N . LEU A 1 677 ? -25.924 15.833 11.366 1.00 83.81 677 LEU A N 1
ATOM 5296 C CA . LEU A 1 677 ? -24.830 14.964 10.924 1.00 83.81 677 LEU A CA 1
ATOM 5297 C C . LEU A 1 677 ? -23.670 15.788 10.356 1.00 83.81 677 LEU A C 1
ATOM 5299 O O . LEU A 1 677 ? -22.522 15.580 10.737 1.00 83.81 677 LEU A O 1
ATOM 5303 N N . PHE A 1 678 ? -23.938 16.753 9.478 1.00 86.44 678 PHE A N 1
ATOM 5304 C CA . PHE A 1 678 ? -22.882 17.575 8.896 1.00 86.44 678 PHE A CA 1
ATOM 5305 C C . PHE A 1 678 ? -22.102 18.348 9.973 1.00 86.44 678 PHE A C 1
ATOM 5307 O O . PHE A 1 678 ? -20.875 18.255 10.032 1.00 86.44 678 PHE A O 1
ATOM 5314 N N . MET A 1 679 ? -22.803 19.014 10.896 1.00 89.88 679 MET A N 1
ATOM 5315 C CA . MET A 1 679 ? -22.205 19.702 12.047 1.00 89.88 679 MET A CA 1
ATOM 5316 C C . MET A 1 679 ? -21.407 18.750 12.952 1.00 89.88 679 MET A C 1
ATOM 5318 O O . MET A 1 679 ? -20.319 19.106 13.406 1.00 89.88 679 MET A O 1
ATOM 5322 N N . LEU A 1 680 ? -21.907 17.531 13.182 1.00 91.31 680 LEU A N 1
ATOM 5323 C CA . LEU A 1 680 ? -21.264 16.491 13.992 1.00 91.31 680 LEU A CA 1
ATOM 5324 C C . LEU A 1 680 ? -19.891 16.069 13.431 1.00 91.31 680 LEU A C 1
ATOM 5326 O O . LEU A 1 680 ? -19.012 15.668 14.201 1.00 91.31 680 LEU A O 1
ATOM 5330 N N . GLY A 1 681 ? -19.711 16.151 12.108 1.00 91.75 681 GLY A N 1
ATOM 5331 C CA . GLY A 1 681 ? -18.516 15.741 11.361 1.00 91.75 681 GLY A CA 1
ATOM 5332 C C . GLY A 1 681 ? -17.440 16.814 11.130 1.00 91.75 681 GLY A C 1
ATOM 5333 O O . GLY A 1 681 ? -16.335 16.479 10.685 1.00 91.75 681 GLY A O 1
ATOM 5334 N N . MET A 1 682 ? -17.733 18.092 11.395 1.00 91.81 682 MET A N 1
ATOM 5335 C CA . MET A 1 682 ? -16.794 19.201 11.162 1.00 91.81 682 MET A CA 1
ATOM 5336 C C . MET A 1 682 ? -15.711 19.312 12.245 1.00 91.81 682 MET A C 1
ATOM 5338 O O . MET A 1 682 ? -15.966 19.074 13.425 1.00 91.81 682 MET A O 1
ATOM 5342 N N . ARG A 1 683 ? -14.520 19.773 11.845 1.00 91.12 683 ARG A N 1
ATOM 5343 C CA . ARG A 1 683 ? -13.462 20.315 12.715 1.00 91.12 683 ARG A CA 1
ATOM 5344 C C . ARG A 1 683 ? -13.338 21.839 12.529 1.00 91.12 683 ARG A C 1
ATOM 5346 O O . ARG A 1 683 ? -13.969 22.430 11.652 1.00 91.12 683 ARG A O 1
ATOM 5353 N N . GLU A 1 684 ? -12.479 22.470 13.330 1.00 87.56 684 GLU A N 1
ATOM 5354 C CA . GLU A 1 684 ? -12.202 23.922 13.328 1.00 87.56 684 GLU A CA 1
ATOM 5355 C C . GLU A 1 684 ? -11.776 24.462 11.937 1.00 87.56 684 GLU A C 1
ATOM 5357 O O . GLU A 1 684 ? -12.278 25.499 11.486 1.00 87.56 684 GLU A O 1
ATOM 5362 N N . GLY A 1 685 ? -10.921 23.728 11.211 1.00 84.00 685 GLY A N 1
ATOM 5363 C CA . GLY A 1 685 ? -10.503 24.086 9.848 1.00 84.00 685 GLY A CA 1
ATOM 5364 C C . GLY A 1 685 ? -11.618 23.974 8.795 1.00 84.00 685 GLY A C 1
ATOM 5365 O O . GLY A 1 685 ? -11.722 24.835 7.916 1.00 84.00 685 GLY A O 1
ATOM 5366 N N . ASP A 1 686 ? -12.494 22.967 8.916 1.00 87.94 686 ASP A N 1
ATOM 5367 C CA . ASP A 1 686 ? -13.560 22.672 7.944 1.00 87.94 686 ASP A CA 1
ATOM 5368 C C . ASP A 1 686 ? -14.617 23.791 7.905 1.00 87.94 686 ASP A C 1
ATOM 5370 O O . ASP A 1 686 ? -14.946 24.320 6.841 1.00 87.94 686 ASP A O 1
ATOM 5374 N N . ALA A 1 687 ? -15.113 24.207 9.077 1.00 84.81 687 ALA A N 1
ATOM 5375 C CA . ALA A 1 687 ? -16.128 25.258 9.200 1.00 84.81 687 ALA A CA 1
ATOM 5376 C C . ALA A 1 687 ? -15.663 26.595 8.589 1.00 84.81 687 ALA A C 1
ATOM 5378 O O . ALA A 1 687 ? -16.448 27.330 7.979 1.00 84.81 687 ALA A O 1
ATOM 5379 N N . SER A 1 688 ? -14.369 26.894 8.717 1.00 78.81 688 SER A N 1
ATOM 5380 C CA . SER A 1 688 ? -13.765 28.107 8.170 1.00 78.81 688 SER A CA 1
ATOM 5381 C C . SER A 1 688 ? -13.665 28.064 6.643 1.00 78.81 688 SER A C 1
ATOM 5383 O O . SER A 1 688 ? -14.088 29.017 5.980 1.00 78.81 688 SER A O 1
ATOM 5385 N N . TYR A 1 689 ? -13.190 26.943 6.082 1.00 85.50 689 TYR A N 1
ATOM 5386 C CA . TYR A 1 689 ? -13.170 26.700 4.635 1.00 85.50 689 TYR A CA 1
ATOM 5387 C C . TYR A 1 689 ? -14.578 26.848 4.036 1.00 85.50 689 TYR A C 1
ATOM 5389 O O . TYR A 1 689 ? -14.787 27.648 3.122 1.00 85.50 689 TYR A O 1
ATOM 5397 N N . LEU A 1 690 ? -15.572 26.154 4.602 1.00 87.50 690 LEU A N 1
ATOM 5398 C CA . LEU A 1 690 ? -16.953 26.148 4.106 1.00 87.50 690 LEU A CA 1
ATOM 5399 C C . LEU A 1 690 ? -17.582 27.545 4.128 1.00 87.50 690 LEU A C 1
ATOM 5401 O O . LEU A 1 690 ? -18.238 27.952 3.168 1.00 87.50 690 LEU A O 1
ATOM 5405 N N . SER A 1 691 ? -17.331 28.313 5.191 1.00 83.62 691 SER A N 1
ATOM 5406 C CA . SER A 1 691 ? -17.796 29.697 5.322 1.00 83.62 691 SER A CA 1
ATOM 5407 C C . SER A 1 691 ? -17.250 30.608 4.212 1.00 83.62 691 SER A C 1
ATOM 5409 O O . SER A 1 691 ? -17.922 31.566 3.811 1.00 83.62 691 SER A O 1
ATOM 5411 N N . VAL A 1 692 ? -16.043 30.349 3.693 1.00 80.88 692 VAL A N 1
ATOM 5412 C CA . VAL A 1 692 ? -15.492 31.096 2.549 1.00 80.88 692 VAL A CA 1
ATOM 5413 C C . VAL A 1 692 ? -15.933 30.515 1.214 1.00 80.88 692 VAL A C 1
ATOM 5415 O O . VAL A 1 692 ? -16.371 31.284 0.365 1.00 80.88 692 VAL A O 1
ATOM 5418 N N . TYR A 1 693 ? -15.950 29.194 1.046 1.00 84.12 693 TYR A N 1
ATOM 5419 C CA . TYR A 1 693 ? -16.463 28.555 -0.167 1.00 84.12 693 TYR A CA 1
ATOM 5420 C C . TYR A 1 693 ? -17.908 28.993 -0.474 1.00 84.12 693 TYR A C 1
ATOM 5422 O O . TYR A 1 693 ? -18.205 29.436 -1.582 1.00 84.12 693 TYR A O 1
ATOM 5430 N N . ALA A 1 694 ? -18.787 29.015 0.535 1.00 84.19 694 ALA A N 1
ATOM 5431 C CA . ALA A 1 694 ? -20.163 29.513 0.425 1.00 84.19 694 ALA A CA 1
ATOM 5432 C C . ALA A 1 694 ? -20.276 31.040 0.211 1.00 84.19 694 ALA A C 1
ATOM 5434 O O . ALA A 1 694 ? -21.368 31.545 -0.065 1.00 84.19 694 ALA A O 1
ATOM 5435 N N . SER A 1 695 ? -19.171 31.783 0.343 1.00 80.12 695 SER A N 1
ATOM 5436 C CA . SER A 1 695 ? -19.054 33.175 -0.111 1.00 80.12 695 SER A CA 1
ATOM 5437 C C . SER A 1 695 ? -18.648 33.206 -1.593 1.00 80.12 695 SER A C 1
ATOM 5439 O O . SER A 1 695 ? -19.364 33.794 -2.399 1.00 80.12 695 SER A O 1
ATOM 5441 N N . CYS A 1 696 ? -17.576 32.501 -1.978 1.00 79.38 696 CYS A N 1
ATOM 5442 C CA . CYS A 1 696 ? -17.084 32.407 -3.360 1.00 79.38 696 CYS A CA 1
ATOM 5443 C C . CYS A 1 696 ? -18.153 31.895 -4.341 1.00 79.38 696 CYS A C 1
ATOM 5445 O O . CYS A 1 696 ? -18.358 32.491 -5.397 1.00 79.38 696 CYS A O 1
ATOM 5447 N N . ALA A 1 697 ? -18.896 30.847 -3.972 1.00 77.31 697 ALA A N 1
ATOM 5448 C CA . ALA A 1 697 ? -19.964 30.273 -4.794 1.00 77.31 697 ALA A CA 1
ATOM 5449 C C . ALA A 1 697 ? -21.096 31.274 -5.106 1.00 77.31 697 ALA A C 1
ATOM 5451 O O . ALA A 1 697 ? -21.731 31.182 -6.152 1.00 77.31 697 ALA A O 1
ATOM 5452 N N . LYS A 1 698 ? -21.324 32.276 -4.243 1.00 70.19 698 LYS A N 1
ATOM 5453 C CA . LYS A 1 698 ? -22.308 33.351 -4.480 1.00 70.19 698 LYS A CA 1
ATOM 5454 C C . LYS A 1 698 ? -21.782 34.453 -5.406 1.00 70.19 698 LYS A C 1
ATOM 5456 O O . LYS A 1 698 ? -22.586 35.196 -5.961 1.00 70.19 698 LYS A O 1
ATOM 5461 N N . PHE A 1 699 ? -20.463 34.551 -5.585 1.00 57.56 699 PHE A N 1
ATOM 5462 C CA . PHE A 1 699 ? -19.823 35.478 -6.524 1.00 57.56 699 PHE A CA 1
ATOM 5463 C C . PHE A 1 699 ? -19.600 34.884 -7.922 1.00 57.56 699 PHE A C 1
ATOM 5465 O O . PHE A 1 699 ? -19.386 35.653 -8.854 1.00 57.56 699 PHE A O 1
ATOM 5472 N N . ASN A 1 700 ? -19.725 33.561 -8.090 1.00 49.12 700 ASN A N 1
ATOM 5473 C CA . ASN A 1 700 ? -19.709 32.879 -9.389 1.00 49.12 700 ASN A CA 1
ATOM 5474 C C . ASN A 1 700 ? -21.112 32.370 -9.794 1.00 49.12 700 ASN A C 1
ATOM 5476 O O . ASN A 1 700 ? -21.356 31.161 -9.789 1.00 49.12 700 ASN A O 1
ATOM 5480 N N . PRO A 1 701 ? -22.043 33.252 -10.215 1.00 44.19 701 PRO A N 1
ATOM 5481 C CA . PRO A 1 701 ? -23.246 32.844 -10.929 1.00 44.19 701 PRO A CA 1
ATOM 5482 C C . PRO A 1 701 ? -22.876 32.442 -12.368 1.00 44.19 701 PRO A C 1
ATOM 5484 O O . PRO A 1 701 ? -23.192 33.146 -13.330 1.00 44.19 701 PRO A O 1
ATOM 5487 N N . LEU A 1 702 ? -22.193 31.302 -12.521 1.00 40.56 702 LEU A N 1
ATOM 5488 C CA . LEU A 1 702 ? -22.056 30.651 -13.822 1.00 40.56 702 LEU A CA 1
ATOM 5489 C C . LEU A 1 702 ? -23.470 30.401 -14.379 1.00 40.56 702 LEU A C 1
ATOM 5491 O O . LEU A 1 702 ? -24.313 29.846 -13.667 1.00 40.56 702 LEU A O 1
ATOM 5495 N N . PRO A 1 703 ? -23.778 30.824 -15.619 1.00 38.22 703 PRO A N 1
ATOM 5496 C CA . PRO A 1 703 ? -25.109 30.642 -16.178 1.00 38.22 703 PRO A CA 1
ATOM 5497 C C . PRO A 1 703 ? -25.373 29.145 -16.359 1.00 38.22 703 PRO A C 1
ATOM 5499 O O . PRO A 1 703 ? -24.718 28.492 -17.165 1.00 38.22 703 PRO A O 1
ATOM 5502 N N . ALA A 1 704 ? -26.330 28.601 -15.603 1.00 37.16 704 ALA A N 1
ATOM 5503 C CA . ALA A 1 704 ? -26.617 27.167 -15.534 1.00 37.16 704 ALA A CA 1
ATOM 5504 C C . ALA A 1 704 ? -27.287 26.619 -16.815 1.00 37.16 704 ALA A C 1
ATOM 5506 O O . ALA A 1 704 ? -28.467 26.258 -16.832 1.00 37.16 704 ALA A O 1
ATOM 5507 N N . SER A 1 705 ? -26.528 26.551 -17.909 1.00 39.69 705 SER A N 1
ATOM 5508 C CA . SER A 1 705 ? -26.931 25.978 -19.193 1.00 39.69 705 SER A CA 1
ATOM 5509 C C . SER A 1 705 ? -26.891 24.445 -19.159 1.00 39.69 705 SER A C 1
ATOM 5511 O O . SER A 1 705 ? -26.002 23.825 -19.734 1.00 39.69 705 SER A O 1
ATOM 5513 N N . GLY A 1 706 ? -27.864 23.834 -18.479 1.00 38.09 706 GLY A N 1
ATOM 5514 C CA . GLY A 1 706 ? -28.082 22.383 -18.510 1.00 38.09 706 GLY A CA 1
ATOM 5515 C C . GLY A 1 706 ? -29.093 21.902 -17.470 1.00 38.09 706 GLY A C 1
ATOM 5516 O O . GLY A 1 706 ? -30.151 21.378 -17.809 1.00 38.09 706 GLY A O 1
ATOM 5517 N N . LEU A 1 707 ? -28.809 22.138 -16.188 1.00 34.53 707 LEU A N 1
ATOM 5518 C CA . LEU A 1 707 ? -29.522 21.520 -15.061 1.00 34.53 707 LEU A CA 1
ATOM 5519 C C . LEU A 1 707 ? -30.804 22.252 -14.615 1.00 34.53 707 LEU A C 1
ATOM 5521 O O . LEU A 1 707 ? -31.024 22.505 -13.432 1.00 34.53 707 LEU A O 1
ATOM 5525 N N . ARG A 1 708 ? -31.729 22.503 -15.552 1.00 33.72 708 ARG A N 1
ATOM 5526 C CA . ARG A 1 708 ? -33.148 22.708 -15.198 1.00 33.72 708 ARG A CA 1
ATOM 5527 C C . ARG A 1 708 ? -33.840 21.356 -15.000 1.00 33.72 708 ARG A C 1
ATOM 5529 O O . ARG A 1 708 ? -34.611 20.913 -15.849 1.00 33.72 708 ARG A O 1
ATOM 5536 N N . ARG A 1 709 ? -33.622 20.720 -13.842 1.00 34.16 709 ARG A N 1
ATOM 5537 C CA . ARG A 1 709 ? -34.606 19.743 -13.346 1.00 34.16 709 ARG A CA 1
ATOM 5538 C C . ARG A 1 709 ? -35.919 20.482 -13.093 1.00 34.16 709 ARG A C 1
ATOM 5540 O O . ARG A 1 709 ? -35.932 21.493 -12.395 1.00 34.16 709 ARG A O 1
ATOM 5547 N N . LYS A 1 710 ? -37.015 19.964 -13.646 1.00 37.06 710 LYS A N 1
ATOM 5548 C CA . LYS A 1 710 ? -38.360 20.328 -13.202 1.00 37.06 710 LYS A CA 1
ATOM 5549 C C . LYS A 1 710 ? -38.518 19.888 -11.745 1.00 37.06 710 LYS A C 1
ATOM 5551 O O . LYS A 1 710 ? -38.632 18.695 -11.481 1.00 37.06 710 LYS A O 1
ATOM 5556 N N . PHE A 1 711 ? -38.564 20.846 -10.830 1.00 32.47 711 PHE A N 1
ATOM 5557 C CA . PHE A 1 711 ? -39.536 20.751 -9.752 1.00 32.47 711 PHE A CA 1
ATOM 5558 C C . PHE A 1 711 ? -40.832 21.317 -10.328 1.00 32.47 711 PHE A C 1
ATOM 5560 O O . PHE A 1 711 ? -40.905 22.502 -10.643 1.00 32.47 711 PHE A O 1
ATOM 5567 N N . GLU A 1 712 ? -41.803 20.442 -10.576 1.00 35.38 712 GLU A N 1
ATOM 5568 C CA . GLU A 1 712 ? -43.190 20.868 -10.734 1.00 35.38 712 GLU A CA 1
ATOM 5569 C C . GLU A 1 712 ? -43.760 20.943 -9.319 1.00 35.38 712 GLU A C 1
ATOM 5571 O O . GLU A 1 712 ? -43.942 19.926 -8.651 1.00 35.38 712 GLU A O 1
ATOM 5576 N N . GLU A 1 713 ? -43.908 22.171 -8.828 1.00 36.94 713 GLU A N 1
ATOM 5577 C CA . GLU A 1 713 ? -44.576 22.465 -7.567 1.00 36.94 713 GLU A CA 1
ATOM 5578 C C . GLU A 1 713 ? -46.088 22.373 -7.815 1.00 36.94 713 GLU A C 1
ATOM 5580 O O . GLU A 1 713 ? -46.666 23.230 -8.484 1.00 36.94 713 GLU A O 1
ATOM 5585 N N . ASP A 1 714 ? -46.724 21.316 -7.302 1.00 37.72 714 ASP A N 1
ATOM 5586 C CA . ASP A 1 714 ? -48.186 21.210 -7.235 1.00 37.72 714 ASP A CA 1
ATOM 5587 C C . ASP A 1 714 ? -48.720 22.204 -6.179 1.00 37.72 714 ASP A C 1
ATOM 5589 O O . ASP A 1 714 ? -49.038 21.835 -5.045 1.00 37.72 714 ASP A O 1
ATOM 5593 N N . GLU A 1 715 ? -48.797 23.492 -6.534 1.00 38.50 715 GLU A N 1
ATOM 5594 C CA . GLU A 1 715 ? -49.506 24.499 -5.735 1.00 38.50 715 GLU A CA 1
ATOM 5595 C C . GLU A 1 715 ? -51.031 24.284 -5.833 1.00 38.50 715 GLU A C 1
ATOM 5597 O O . GLU A 1 715 ? -51.684 24.657 -6.811 1.00 38.50 715 GLU A O 1
ATOM 5602 N N . ASP A 1 716 ? -51.607 23.677 -4.790 1.00 44.22 716 ASP A N 1
ATOM 5603 C CA . ASP A 1 716 ? -53.049 23.434 -4.615 1.00 44.22 716 ASP A CA 1
ATOM 5604 C C . ASP A 1 716 ? -53.826 24.732 -4.291 1.00 44.22 716 ASP A C 1
ATOM 5606 O O . ASP A 1 716 ? -54.286 24.957 -3.168 1.00 44.22 716 ASP A O 1
ATOM 5610 N N . ASP A 1 717 ? -53.957 25.630 -5.275 1.00 35.59 717 ASP A N 1
ATOM 5611 C CA . ASP A 1 717 ? -54.640 26.924 -5.107 1.00 35.59 717 ASP A CA 1
ATOM 5612 C C . ASP A 1 717 ? -56.179 26.807 -5.267 1.00 35.59 717 ASP A C 1
ATOM 5614 O O . ASP A 1 717 ? -56.807 27.257 -6.231 1.00 35.59 717 ASP A O 1
ATOM 5618 N N . GLY A 1 718 ? -56.799 26.124 -4.296 1.00 32.78 718 GLY A N 1
ATOM 5619 C CA . GLY A 1 718 ? -58.193 25.643 -4.306 1.00 32.78 718 GLY A CA 1
ATOM 5620 C C . GLY A 1 718 ? -59.301 26.593 -3.802 1.00 32.78 718 GLY A C 1
ATOM 5621 O O . GLY A 1 718 ? -60.386 26.124 -3.464 1.00 32.78 718 GLY A O 1
ATOM 5622 N N . ALA A 1 719 ? -59.052 27.906 -3.731 1.00 34.75 719 ALA A N 1
ATOM 5623 C CA . ALA A 1 719 ? -60.025 29.010 -3.570 1.00 34.75 719 ALA A CA 1
ATOM 5624 C C . ALA A 1 719 ? -61.167 28.918 -2.506 1.00 34.75 719 ALA A C 1
ATOM 5626 O O . ALA A 1 719 ? -62.215 28.300 -2.708 1.00 34.75 719 ALA A O 1
ATOM 5627 N N . GLN A 1 720 ? -61.096 29.755 -1.454 1.00 33.50 720 GLN A N 1
ATOM 5628 C CA . GLN A 1 720 ? -62.258 30.127 -0.616 1.00 33.50 720 GLN A CA 1
ATOM 5629 C C . GLN A 1 720 ? -62.422 31.649 -0.432 1.00 33.50 720 GLN A C 1
ATOM 5631 O O . GLN A 1 720 ? -61.713 32.238 0.379 1.00 33.50 720 GLN A O 1
ATOM 5636 N N . ALA A 1 721 ? -63.434 32.274 -1.064 1.00 35.12 721 ALA A N 1
ATOM 5637 C CA . ALA A 1 721 ? -64.153 33.442 -0.509 1.00 35.12 721 ALA A CA 1
ATOM 5638 C C . ALA A 1 721 ? -65.354 33.921 -1.361 1.00 35.12 721 ALA A C 1
ATOM 5640 O O . ALA A 1 721 ? -65.154 34.499 -2.424 1.00 35.12 721 ALA A O 1
ATOM 5641 N N . LYS A 1 722 ? -66.570 33.896 -0.772 1.00 33.59 722 LYS A N 1
ATOM 5642 C CA . LYS A 1 722 ? -67.790 34.640 -1.207 1.00 33.59 722 LYS A CA 1
ATOM 5643 C C . LYS A 1 722 ? -68.368 34.135 -2.559 1.00 33.59 722 LYS A C 1
ATOM 5645 O O . LYS A 1 722 ? -67.672 33.541 -3.360 1.00 33.59 722 LYS A O 1
ATOM 5650 N N . VAL A 1 723 ? -69.664 34.241 -2.872 1.00 30.84 723 VAL A N 1
ATOM 5651 C CA . VAL A 1 723 ? -70.684 35.254 -2.531 1.00 30.84 723 VAL A CA 1
ATOM 5652 C C . VAL A 1 723 ? -71.966 34.644 -1.923 1.00 30.84 723 VAL A C 1
ATOM 5654 O O . VAL A 1 723 ? -72.142 33.434 -1.828 1.00 30.84 723 VAL A O 1
ATOM 5657 N N . GLN A 1 724 ? -72.826 35.535 -1.429 1.00 31.80 724 GLN A N 1
ATOM 5658 C CA . GLN A 1 724 ? -74.094 35.315 -0.733 1.00 31.80 724 GLN A CA 1
ATOM 5659 C C . GLN A 1 724 ? -75.127 34.461 -1.491 1.00 31.80 724 GLN A C 1
ATOM 5661 O O . GLN A 1 724 ? -75.090 34.270 -2.703 1.00 31.80 724 GLN A O 1
ATOM 5666 N N . SER A 1 725 ? -76.136 34.031 -0.735 1.00 32.44 725 SER A N 1
ATOM 5667 C CA . SER A 1 725 ? -77.328 33.344 -1.218 1.00 32.44 725 SER A CA 1
ATOM 5668 C C . SER A 1 725 ? -78.107 34.121 -2.288 1.00 32.44 725 SER A C 1
ATOM 5670 O O . SER A 1 725 ? -78.443 35.289 -2.092 1.00 32.44 725 SER A O 1
ATOM 5672 N N . HIS A 1 726 ? -78.585 33.418 -3.326 1.00 31.14 726 HIS A N 1
ATOM 5673 C CA . HIS A 1 726 ? -79.948 33.652 -3.814 1.00 31.14 726 HIS A CA 1
ATOM 5674 C C . HIS A 1 726 ? -80.669 32.387 -4.312 1.00 31.14 726 HIS A C 1
ATOM 5676 O O . HIS A 1 726 ? -80.283 31.690 -5.242 1.00 31.14 726 HIS A O 1
ATOM 5682 N N . LYS A 1 727 ? -81.788 32.120 -3.643 1.00 35.78 727 LYS A N 1
ATOM 5683 C CA . LYS A 1 727 ? -82.723 31.006 -3.811 1.00 35.78 727 LYS A CA 1
ATOM 5684 C C . LYS A 1 727 ? -83.569 31.172 -5.084 1.00 35.78 727 LYS A C 1
ATOM 5686 O O . LYS A 1 727 ? -84.523 31.949 -5.025 1.00 35.78 727 LYS A O 1
ATOM 5691 N N . ARG A 1 728 ? -83.334 30.396 -6.164 1.00 35.62 728 ARG A N 1
ATOM 5692 C CA . ARG A 1 728 ? -84.399 29.950 -7.113 1.00 35.62 728 ARG A CA 1
ATOM 5693 C C . ARG A 1 728 ? -83.978 28.965 -8.231 1.00 35.62 728 ARG A C 1
ATOM 5695 O O . ARG A 1 728 ? -83.193 29.308 -9.094 1.00 35.62 728 ARG A O 1
ATOM 5702 N N . ARG A 1 729 ? -84.716 27.843 -8.273 1.00 35.84 729 ARG A N 1
ATOM 5703 C CA . ARG A 1 729 ? -85.296 27.136 -9.447 1.00 35.84 729 ARG A CA 1
ATOM 5704 C C . ARG A 1 729 ? -84.417 26.661 -10.633 1.00 35.84 729 ARG A C 1
ATOM 5706 O O . ARG A 1 729 ? -84.070 27.450 -11.494 1.00 35.84 729 ARG A O 1
ATOM 5713 N N . ARG A 1 730 ? -84.453 25.326 -10.786 1.00 40.88 730 ARG A N 1
ATOM 5714 C CA . ARG A 1 730 ? -84.814 24.538 -11.993 1.00 40.88 730 ARG A CA 1
ATOM 5715 C C . ARG A 1 730 ? -83.942 24.597 -13.260 1.00 40.88 730 ARG A C 1
ATOM 5717 O O . ARG A 1 730 ? -83.991 25.560 -14.009 1.00 40.88 730 ARG A O 1
ATOM 5724 N N . GLU A 1 731 ? -83.389 23.421 -13.563 1.00 47.06 731 GLU A N 1
ATOM 5725 C CA . GLU A 1 731 ? -83.636 22.649 -14.799 1.00 47.06 731 GLU A CA 1
ATOM 5726 C C . GLU A 1 731 ? -83.567 23.407 -16.140 1.00 47.06 731 GLU A C 1
ATOM 5728 O O . GLU A 1 731 ? -84.577 23.925 -16.629 1.00 47.06 731 GLU A O 1
ATOM 5733 N N . LYS A 1 732 ? -82.446 23.235 -16.846 1.00 38.47 732 LYS A N 1
ATOM 5734 C CA . LYS A 1 732 ? -82.444 22.309 -17.987 1.00 38.47 732 LYS A CA 1
ATOM 5735 C C . LYS A 1 732 ? -81.072 21.686 -18.221 1.00 38.47 732 LYS A C 1
ATOM 5737 O O . LYS A 1 732 ? -80.097 22.270 -17.709 1.00 38.47 732 LYS A O 1
#

Organism: NCBI:txid2316362

Nearest PDB structures (foldseek):
  8e9g-assembly1_N  TM=1.631E-01  e=3.842E+00  Mycolicibacterium smegmatis MC2 155

Solvent-accessible surface area (backbone atoms only — not comparable to full-atom values): 45767 Å² total; per-residue (Å²): 141,72,91,85,91,85,86,82,86,90,86,85,90,83,87,84,86,87,86,82,87,80,90,86,89,84,92,82,83,92,86,82,90,81,89,80,87,79,91,86,87,89,88,88,87,85,86,89,78,84,81,77,84,84,78,84,84,76,83,78,83,76,82,81,84,88,78,89,81,85,86,84,91,85,87,87,88,84,84,81,87,80,79,80,84,85,81,85,81,86,81,81,84,86,87,82,82,89,89,85,91,79,90,80,77,90,75,82,85,76,85,83,78,87,89,88,86,77,84,88,78,86,74,84,83,82,54,51,73,74,74,55,66,86,56,54,72,67,62,47,53,46,52,50,49,59,50,51,56,56,49,63,72,76,53,86,84,64,63,92,56,52,63,70,80,72,58,86,63,52,70,60,82,76,79,50,80,52,72,54,47,30,78,81,57,67,75,43,86,42,40,28,77,85,72,47,77,42,83,42,67,63,50,34,33,45,63,66,63,44,51,34,55,49,49,56,47,53,52,24,57,69,60,28,42,78,53,82,90,72,81,58,67,41,54,30,52,75,79,37,56,78,87,20,66,36,36,55,39,42,40,82,60,54,76,73,53,51,41,71,56,54,23,56,42,45,23,69,20,24,39,31,37,30,86,34,87,69,78,92,45,47,98,44,77,71,36,57,45,67,36,69,46,59,53,78,43,77,43,64,29,35,36,54,70,50,74,57,62,95,79,40,59,68,76,20,45,18,38,38,31,60,45,50,54,53,54,32,67,70,39,60,76,54,31,45,53,18,32,32,28,77,76,27,55,23,66,63,56,77,84,72,87,57,70,70,49,62,67,58,48,46,42,80,69,37,38,81,49,86,98,49,60,78,70,75,70,37,32,81,82,31,58,34,73,53,65,33,78,46,40,78,80,73,65,76,79,55,76,95,74,53,74,52,69,52,70,35,59,45,70,67,47,81,48,74,50,76,45,56,70,54,65,70,51,69,45,18,50,48,58,78,30,81,70,56,44,50,70,62,70,58,71,92,51,39,46,41,46,66,40,39,41,42,52,39,21,31,40,39,49,48,67,76,75,37,57,104,78,51,54,86,62,81,60,52,61,82,40,65,63,22,36,48,59,48,46,54,52,45,41,46,50,63,38,43,66,72,73,37,72,46,54,49,45,62,47,83,53,63,68,60,47,53,50,49,13,68,76,68,78,41,51,60,66,56,34,49,76,68,29,64,46,28,49,54,50,74,65,59,52,54,49,50,21,43,47,34,17,52,49,52,54,51,51,52,52,52,59,67,42,40,42,40,22,40,78,86,67,50,81,50,58,58,58,75,68,49,46,39,55,44,42,20,46,43,54,51,20,54,50,44,30,43,47,52,36,61,24,95,83,26,68,56,47,73,75,54,56,81,88,75,50,71,46,65,68,54,52,53,45,48,47,47,36,51,30,64,68,36,86,77,26,39,56,52,36,48,52,44,60,75,67,63,63,85,45,46,44,59,74,64,86,72,73,60,63,47,66,42,82,40,86,76,76,72,78,80,71,75,83,73,46,74,64,54,36,41,61,64,21,51,38,71,29,50,57,52,37,51,62,44,50,68,47,54,59,71,75,56,79,69,80,77,87,74,83,75,72,82,80,81,78,86,76,83,84,78,83,90,81,90,81,82,91,80,94,77,83,82,89,132

Mean predicted aligned error: 15.29 Å